Protein AF-A0ABD1PDD1-F1 (afdb_monomer)

Nearest PDB structures (foldseek):
  5mr0-assembly1_D  TM=9.635E-01  e=5.185E-35  Archaeoglobus fulgidus DSM 4304
  5e25-assembly2_B-2  TM=9.656E-01  e=8.815E-34  Geoglobus acetivorans
  5cm0-assembly1_B-2  TM=9.660E-01  e=1.644E-33  Geoglobus acetivorans
  2ej0-assembly1_F  TM=9.326E-01  e=3.949E-29  Thermus thermophilus HB8
  6nst-assembly1_B  TM=9.040E-01  e=1.073E-29  Pseudomonas aeruginosa PAO1

Secondary structure (DSSP, 8-state):
--------PEEEEEEE-TTSSHHHHHHHHTT-TTEEEEE-TTHHHHHHHH----TTHHHHHHHS---HHHIIIIIISS--SSSEEEEEEEGGG--TTS-THHHHSSEEEEEE--HHHHHHHHHTTS---HHHH-HHHHHHHHHHHHHTT----EEEHHHHHH-HHHHHHHHHHHTT----GGGGB--SS--TT--TTHHHH-TTGGG-SBPPPPPSSPPPPPGGGHHHHHHHHHHHHHHHTT---TTS----PPPSSGGGTT-EEEETTEEEEGGG----TTBHHHHH--EEEEEEEEETTEETTHHHHHHHHHHHHHHTT-SSPPPHHHHHHHHHHHHHHTT--SSEEEEEEEE--B-SSSSS-GGG-TT--EEEEEEEE---SS-TTT-EEEEE-SSPPPPTTTS-TTS-BS--HHHHHHHHHHHHTT-SEEEEE-TTS-EEEESSSEEEEEETTEEEE--TTSS---HHHHHHHHHHHHTT--EEE----HHHHHT-SEEEEEETTTEEEEEEEETTEEPTTSS--HHHHHHHHHHHHHHHH-SEE-S-TTS----SSGGGS-EEEESSEEEEEEEETTTTEEEEEEEESSTTSEEEEESSSTT----B--SEEEEEEEE-SS--EEEEEEEETTS-EEEEEEETT--S-EEETTEEEEE----SEEEEEEEEHHHHHHHHHS--EEEEEEEEE-SSEEEEEEEEESSPPPTTTS-TTT-SSPPP----

Radius of gyration: 35.89 Å; Cα contacts (8 Å, |Δi|>4): 1409; chains: 1; bounding box: 71×82×104 Å

pLDDT: mean 89.27, std 12.46, range [31.59, 98.69]

Solvent-accessible surface area (backbone atoms only — not comparable to full-atom values): 40398 Å² total; per-residue (Å²): 137,80,84,81,77,87,68,87,61,45,40,36,42,36,35,22,35,68,77,34,54,57,67,61,49,50,53,21,53,53,48,40,94,51,36,41,66,40,54,39,71,41,47,38,21,34,40,64,74,68,63,61,85,52,100,58,46,69,64,44,55,74,72,42,72,41,54,47,58,55,36,46,55,60,62,72,64,30,92,70,93,39,60,29,38,41,37,42,37,48,23,49,39,70,48,90,86,49,63,71,61,72,76,69,59,59,46,57,35,38,46,43,48,60,56,84,66,23,50,65,63,39,47,77,73,42,87,78,46,76,67,70,46,8,40,65,39,44,49,52,52,53,52,55,34,41,74,73,75,46,75,56,58,41,43,52,35,70,50,36,32,74,40,47,65,64,44,47,43,51,49,22,56,76,70,74,45,87,73,59,80,50,36,59,47,48,76,58,45,88,56,96,62,57,46,93,61,39,88,75,72,34,71,67,62,31,71,34,46,51,76,60,67,74,72,96,67,81,78,87,77,63,75,89,48,46,72,55,42,65,66,39,45,62,43,48,53,60,54,56,75,62,41,73,75,77,88,57,90,73,80,67,78,76,62,97,46,70,82,55,70,82,30,50,24,32,48,61,92,46,77,33,49,48,94,68,60,76,78,62,82,50,17,33,44,71,78,69,32,43,27,29,41,45,74,44,37,34,52,83,34,13,30,51,58,48,68,62,51,47,51,52,40,52,52,25,36,53,74,68,65,56,66,72,70,74,53,73,64,70,52,47,51,58,51,38,52,38,31,60,76,62,68,56,41,43,52,24,35,30,48,36,34,43,26,51,12,42,31,84,57,93,72,88,64,72,83,36,37,77,74,34,47,31,42,34,38,46,63,39,77,45,67,58,79,53,62,59,80,76,42,41,35,34,28,75,31,86,50,60,43,46,43,63,90,77,54,40,34,69,40,44,54,57,73,46,63,67,34,50,53,16,40,50,51,9,53,78,68,74,26,79,39,11,39,21,24,32,95,87,62,31,46,31,26,37,50,82,32,44,48,39,37,27,52,96,77,32,38,37,30,38,47,64,74,36,20,57,77,43,70,49,48,55,50,50,52,54,48,38,51,75,73,70,40,53,75,44,77,38,89,40,50,58,70,56,60,62,69,17,54,31,36,33,37,27,25,76,58,48,43,65,28,30,34,21,30,45,72,91,39,59,20,50,90,47,60,79,41,72,69,59,54,51,50,48,54,54,48,56,53,49,59,73,76,51,47,49,70,56,60,59,85,66,81,62,87,78,52,96,56,68,63,80,50,32,33,75,50,70,82,47,52,51,78,48,79,46,70,41,81,94,64,73,38,77,28,41,36,31,36,36,85,44,62,79,24,13,37,39,32,32,40,47,52,87,88,51,62,61,72,40,68,50,40,26,43,39,36,36,34,31,51,65,90,54,67,33,41,38,39,38,33,31,32,30,73,82,75,44,70,35,32,43,33,39,21,59,80,44,89,64,72,46,77,50,97,52,39,36,38,35,51,38,90,75,62,86,46,77,40,80,49,76,43,53,49,38,60,51,33,32,73,71,68,75,37,48,54,54,28,37,33,35,46,35,43,34,8,32,34,35,40,68,48,74,52,53,28,86,63,92,72,55,74,82,76,39,57,72,92,73,32,83,62,72,80,76,79,74,79,129

Sequence (732 aa):
MVERIGEDIELIHFWSTPRSLSTSLLYSFAQRDDMEVLDEPLYPNFLRVTGIERPYREVLLSKMESDGNKVVKEIIFGPGQKKYRFCKNMASQWTLDLTNELMKKGKHCILIRNPLDVLPSFDEVLPPSFMELGYASLVSIYSKLCEQGKSPPIIDGALLEKDPEGTLRGLCEDLGIPFQAAMLKWEAGPKPFDGIWATYWYKTIHKSTGFESPRKYPLPFPPTLYNLLEQCLPFYNMLKSHVKRSGVISLQPSLPVPANEKLLVWVGDEIVPRESAKVPVLDSVVQGGDAVWEGLRVYNGKIFKLEEHLDRLFDSAKALAFSNVPTREQVKDPIFKTLIRNGMFNDSHIRLTLTRGKKVTSGMSPEFNLYGCTLIVLAEWKRPIYENEKGVTLVTATTRRNSPNNLDSKIHHNNLLNNILAKIEGNNANADDAIMLDKDGYVSETNATNIFLVKKGCVATPHADYCLPGITRATVMGLAIKEGLVLQERRISLSEFHTADEVWTVGTIGELSPVIKIDGRTVGDGGVGPVTRRLQSAFKKLVAESGKCYKSKKLAFRVSKPLQIWDKEVVNGQIKRLQDEDIQSNVLEIVGSNVQSAFITCPADPNATLGIKLPFLVMIVKNLKKYFTFEIQVLDDKNVRRRFRASNFQAVTRVKPFICTMPLKLDEGWNQIQLNLTDLTRRAYGTNYVETLRVQVHPNCRLRRIYFSDRLYSEEELPPEFKLYLPMQQKI

InterPro domains:
  IPR001544 Aminotransferase class IV [PF01063] (292-518)
  IPR007714 CFA20 domain [PF05018] (560-725)
  IPR027417 P-loop containing nucleoside triphosphate hydrolase [G3DSA:3.40.50.300] (10-215)
  IPR027417 P-loop containing nucleoside triphosphate hydrolase [SSF52540] (12-204)
  IPR036038 Aminotransferase-like, PLP-dependent enzymes [SSF56752] (264-544)
  IPR043131 Branched-chain-amino-acid aminotransferase-like, N-terminal [G3DSA:3.30.470.10] (252-379)
  IPR043132 Branched-chain-amino-acid aminotransferase-like, C-terminal [G3DSA:3.20.10.10] (383-556)
  IPR050571 Class-IV Pyridoxal-Phosphate-Dependent Aminotransferase [PTHR42743] (10-546)

Mean predicted aligned error: 15.46 Å

Foldseek 3Di:
DDDDPPDQAAEEEEEEFPPLCLVLQQQLQCLDPQEDEAEALLVLLLCVVVVDDDPCNVVQVVPHPNQNQCSVVPPRRNDDDGNYYYYRHYLLSPDPNYDCVVLVGHAYAYEYEQCQSRVVLVVVQPHDDLSNRNLVSRLVSQVVNVVVVHRHAYAYSLCCLVPVPQRQCVNCVSRVHDDDPSSFFAAAADDPNDDPCCVRRVPPVSHGGGRHHDDPDDDDRDPVCVVSSVVNVVSSVVSVVVHDPGDDPPPVPQDPDNLLQFAWKDKFHDIDTPVPDDADCQFPCNQPLQKFKFKWFAAQQFIFPVVVRVVLRVVLCVVSVQDQDDDPVRQVVNQLVRCVVSVNHHQKMKIWMKTSGGFPDDDDDSVRSPPGIMIIIDMDNHAQPDPQFQFWAEEAFPQAFDAPVPPAQQNRTRPLVSLVNQQVVCVVVVTPWYFHAHPVQFTAAISAWFKWFADPQAIEGEDSRRHHPAPLVVVLQVVCVVVVTHYDHHTHHPVCQLATLWMWTDDNRNHTGTHQYYNRGGRNPSGHDDSSVSSVVVSVVDVVVDGHRSPPPAADPPPVDNCPQKDKDAQAWDWDWDQDPVARDIWIATAGPDQVRMKMKGRNDPPFFPQAQFQKKKWKKAALVDKWKKKWWFAWPVRAIAIEMEICPDDDWDADPRYIYYYDDDDHTIDIDMGRNQVVCCVRPVTGTGRIGMIMTTHRIITQDIHGHNDDDDLVRDDQSPHSHRPPPPPD

Structure (mmCIF, N/CA/C/O backbone):
data_AF-A0ABD1PDD1-F1
#
_entry.id   AF-A0ABD1PDD1-F1
#
loop_
_atom_site.group_PDB
_atom_site.id
_atom_site.type_symbol
_atom_site.label_atom_id
_atom_site.label_alt_id
_atom_site.label_comp_id
_atom_site.label_asym_id
_atom_site.label_entity_id
_atom_site.label_seq_id
_atom_site.pdbx_PDB_ins_code
_atom_site.Cartn_x
_atom_site.Cartn_y
_atom_site.Cartn_z
_atom_site.occupancy
_atom_site.B_iso_or_equiv
_atom_site.auth_seq_id
_atom_site.auth_comp_id
_atom_site.auth_asym_id
_atom_site.auth_atom_id
_atom_site.pdbx_PDB_model_num
ATOM 1 N N . MET A 1 1 ? 4.668 2.029 -70.194 1.00 35.03 1 MET A N 1
ATOM 2 C CA . MET A 1 1 ? 4.585 3.135 -69.219 1.00 35.03 1 MET A CA 1
ATOM 3 C C . MET A 1 1 ? 3.472 2.780 -68.256 1.00 35.03 1 MET A C 1
ATOM 5 O O . MET A 1 1 ? 2.329 2.777 -68.678 1.00 35.03 1 MET A O 1
ATOM 9 N N . VAL A 1 2 ? 3.810 2.364 -67.036 1.00 35.06 2 VAL A N 1
ATOM 10 C CA . VAL A 1 2 ? 2.827 2.138 -65.967 1.00 35.06 2 VAL A CA 1
ATOM 11 C C . VAL A 1 2 ? 2.858 3.389 -65.100 1.00 35.06 2 VAL A C 1
ATOM 13 O O . VAL A 1 2 ? 3.938 3.819 -64.690 1.00 35.06 2 VAL A O 1
ATOM 16 N N . GLU A 1 3 ? 1.699 4.016 -64.935 1.00 32.75 3 GLU A N 1
ATOM 17 C CA . GLU A 1 3 ? 1.500 5.237 -64.158 1.00 32.75 3 GLU A CA 1
ATOM 18 C C . GLU A 1 3 ? 2.069 5.074 -62.744 1.00 32.75 3 GLU A C 1
ATOM 20 O O . GLU A 1 3 ? 1.697 4.171 -61.997 1.00 32.75 3 GLU A O 1
ATOM 25 N N . ARG A 1 4 ? 3.006 5.958 -62.379 1.00 38.88 4 ARG A N 1
ATOM 26 C CA . ARG A 1 4 ? 3.432 6.142 -60.991 1.00 38.88 4 ARG A CA 1
ATOM 27 C C . ARG A 1 4 ? 2.285 6.830 -60.261 1.00 38.88 4 ARG A C 1
ATOM 29 O O . ARG A 1 4 ? 2.131 8.043 -60.381 1.00 38.88 4 ARG A O 1
ATOM 36 N N . ILE A 1 5 ? 1.492 6.065 -59.522 1.00 38.16 5 ILE A N 1
ATOM 37 C CA . ILE A 1 5 ? 0.549 6.628 -58.559 1.00 38.16 5 ILE A CA 1
ATOM 38 C C . ILE A 1 5 ? 1.386 7.240 -57.429 1.00 38.16 5 ILE A C 1
ATOM 40 O O . ILE A 1 5 ? 2.024 6.532 -56.654 1.00 38.16 5 ILE A O 1
ATOM 44 N N . GLY A 1 6 ? 1.449 8.570 -57.392 1.00 42.66 6 GLY A N 1
ATOM 45 C CA . GLY A 1 6 ? 1.994 9.335 -56.275 1.00 42.66 6 GLY A CA 1
ATOM 46 C C . GLY A 1 6 ? 0.984 9.397 -55.133 1.00 42.66 6 GLY A C 1
ATOM 47 O O . GLY A 1 6 ? 0.385 10.443 -54.913 1.00 42.66 6 GLY A O 1
ATOM 48 N N . GLU A 1 7 ? 0.766 8.278 -54.446 1.00 50.97 7 GLU A N 1
ATOM 49 C CA . GLU A 1 7 ? 0.043 8.251 -53.170 1.00 50.97 7 GLU A CA 1
ATOM 50 C C . GLU A 1 7 ? 1.031 8.431 -52.006 1.00 50.97 7 GLU A C 1
ATOM 52 O O . GLU A 1 7 ? 2.135 7.879 -52.016 1.00 50.97 7 GLU A O 1
ATOM 57 N N . ASP A 1 8 ? 0.645 9.226 -51.004 1.00 70.94 8 ASP A N 1
ATOM 58 C CA . ASP A 1 8 ? 1.401 9.390 -49.759 1.00 70.94 8 ASP A CA 1
ATOM 59 C C . ASP A 1 8 ? 1.484 8.043 -49.021 1.00 70.94 8 ASP A C 1
ATOM 61 O O . ASP A 1 8 ? 0.480 7.520 -48.538 1.00 70.94 8 ASP A O 1
ATOM 65 N N . ILE A 1 9 ? 2.691 7.479 -48.919 1.00 88.00 9 ILE A N 1
ATOM 66 C CA . ILE A 1 9 ? 2.926 6.209 -48.225 1.00 88.00 9 ILE A CA 1
ATOM 67 C C . ILE A 1 9 ? 2.674 6.331 -46.715 1.00 88.00 9 ILE A C 1
ATOM 69 O O . ILE A 1 9 ? 3.204 7.221 -46.041 1.00 88.00 9 ILE A O 1
ATOM 73 N N . GLU A 1 10 ? 1.899 5.402 -46.151 1.00 92.62 10 GLU A N 1
ATOM 74 C CA . GLU A 1 10 ? 1.675 5.332 -44.708 1.00 92.62 10 GLU A CA 1
ATOM 75 C C . GLU A 1 10 ? 2.840 4.612 -44.011 1.00 92.62 10 GLU A C 1
ATOM 77 O O . GLU A 1 10 ? 3.126 3.438 -44.252 1.00 92.62 10 GLU A O 1
ATOM 82 N N . LEU A 1 11 ? 3.513 5.316 -43.101 1.00 94.56 11 LEU A N 1
ATOM 83 C CA . LEU A 1 11 ? 4.710 4.823 -42.419 1.00 94.56 11 LEU A CA 1
ATOM 84 C C . LEU A 1 11 ? 4.371 4.166 -41.083 1.00 94.56 11 LEU A C 1
ATOM 86 O O . LEU A 1 11 ? 3.626 4.733 -40.282 1.00 94.56 11 LEU A O 1
ATOM 90 N N . ILE A 1 12 ? 4.983 3.014 -40.816 1.00 95.56 12 ILE A N 1
ATOM 91 C CA . ILE A 1 12 ? 4.910 2.310 -39.535 1.00 95.56 12 ILE A CA 1
ATOM 92 C C . ILE A 1 12 ? 6.330 2.125 -38.999 1.00 95.56 12 ILE A C 1
ATOM 94 O O . ILE A 1 12 ? 7.127 1.362 -39.541 1.00 95.56 12 ILE A O 1
ATOM 98 N N . HIS A 1 13 ? 6.647 2.826 -37.917 1.00 95.50 13 HIS A N 1
ATOM 99 C CA . HIS A 1 13 ? 7.896 2.711 -37.182 1.00 95.50 13 HIS A CA 1
ATOM 100 C C . HIS A 1 13 ? 7.765 1.694 -36.059 1.00 95.50 13 HIS A C 1
ATOM 102 O O . HIS A 1 13 ? 6.974 1.859 -35.128 1.00 95.50 13 HIS A O 1
ATOM 108 N N . PHE A 1 14 ? 8.593 0.663 -36.128 1.00 95.50 14 PHE A N 1
ATOM 109 C CA . PHE A 1 14 ? 8.641 -0.397 -35.144 1.00 95.50 14 PHE A CA 1
ATOM 110 C C . PHE A 1 14 ? 9.929 -0.295 -34.335 1.00 95.50 14 PHE A C 1
ATOM 112 O O . PHE A 1 14 ? 11.015 -0.399 -34.898 1.00 95.50 14 PHE A O 1
ATOM 119 N N . TRP A 1 15 ? 9.822 -0.097 -33.024 1.00 96.75 15 TRP A N 1
ATOM 120 C CA . TRP A 1 15 ? 10.969 0.091 -32.135 1.00 96.75 15 TRP A CA 1
ATOM 121 C C . TRP A 1 15 ? 11.139 -1.103 -31.210 1.00 96.75 15 TRP A C 1
ATOM 123 O O . TRP A 1 15 ? 10.197 -1.532 -30.549 1.00 96.75 15 TRP A O 1
ATOM 133 N N . SER A 1 16 ? 12.353 -1.639 -31.135 1.00 96.81 16 SER A N 1
ATOM 134 C CA . SER A 1 16 ? 12.625 -2.837 -30.340 1.00 96.81 16 SER A CA 1
ATOM 135 C C . SER A 1 16 ? 14.044 -2.860 -29.781 1.00 96.81 16 SER A C 1
ATOM 137 O O . SER A 1 16 ? 14.909 -2.101 -30.222 1.00 96.81 16 SER A O 1
ATOM 139 N N . THR A 1 17 ? 14.293 -3.732 -28.807 1.00 94.00 17 THR A N 1
ATOM 140 C CA . THR A 1 17 ? 15.660 -4.118 -28.430 1.00 94.00 17 THR A CA 1
ATOM 141 C C . THR A 1 17 ? 16.180 -5.219 -29.363 1.00 94.00 17 THR A C 1
ATOM 143 O O . THR A 1 17 ? 15.382 -5.938 -29.979 1.00 94.00 17 THR A O 1
ATOM 146 N N . PRO A 1 18 ? 17.501 -5.423 -29.477 1.00 91.50 18 PRO A N 1
ATOM 147 C CA . PRO A 1 18 ? 18.042 -6.603 -30.146 1.00 91.50 18 PRO A CA 1
ATOM 148 C C . PRO A 1 18 ? 17.529 -7.912 -29.516 1.00 91.50 18 PRO A C 1
ATOM 150 O O . PRO A 1 18 ? 17.216 -7.963 -28.330 1.00 91.50 18 PRO A O 1
ATOM 153 N N . ARG A 1 19 ? 17.449 -8.993 -30.308 1.00 91.56 19 ARG A N 1
ATOM 154 C CA . ARG A 1 19 ? 17.006 -10.345 -29.871 1.00 91.56 19 ARG A CA 1
ATOM 155 C C . ARG A 1 19 ? 15.587 -10.414 -29.264 1.00 91.56 19 ARG A C 1
ATOM 157 O O . ARG A 1 19 ? 15.219 -11.395 -28.617 1.00 91.56 19 ARG A O 1
ATOM 164 N N . SER A 1 20 ? 14.748 -9.420 -29.542 1.00 90.88 20 SER A N 1
ATOM 165 C CA . SER A 1 20 ? 13.378 -9.298 -29.019 1.00 90.88 20 SER A CA 1
ATOM 166 C C . SER A 1 20 ? 12.283 -9.987 -29.842 1.00 90.88 20 SER A C 1
ATOM 168 O O . SER A 1 20 ? 11.136 -9.919 -29.425 1.00 90.88 20 SER A O 1
ATOM 170 N N . LEU A 1 21 ? 12.623 -10.671 -30.950 1.00 93.38 21 LEU A N 1
ATOM 171 C CA . LEU A 1 21 ? 11.719 -11.154 -32.028 1.00 93.38 21 LEU A CA 1
ATOM 172 C C . LEU A 1 21 ? 11.361 -10.108 -33.094 1.00 93.38 21 LEU A C 1
ATOM 174 O O . LEU A 1 21 ? 10.495 -10.339 -33.937 1.00 93.38 21 LEU A O 1
ATOM 178 N N . SER A 1 22 ? 12.058 -8.974 -33.115 1.00 93.25 22 SER A N 1
ATOM 179 C CA . SER A 1 22 ? 11.822 -7.922 -34.105 1.00 93.25 22 SER A CA 1
ATOM 180 C C . SER A 1 22 ? 11.995 -8.385 -35.555 1.00 93.25 22 SER A C 1
ATOM 182 O O . SER A 1 22 ? 11.201 -7.995 -36.405 1.00 93.25 22 SER A O 1
ATOM 184 N N . THR A 1 23 ? 12.958 -9.265 -35.851 1.00 94.00 23 THR A N 1
ATOM 185 C CA . THR A 1 23 ? 13.105 -9.847 -37.200 1.00 94.00 23 THR A CA 1
ATOM 186 C C . THR A 1 23 ? 11.950 -10.786 -37.567 1.00 94.00 23 THR A C 1
ATOM 188 O O . THR A 1 23 ? 11.509 -10.774 -38.712 1.00 94.00 23 THR A O 1
ATOM 191 N N . SER A 1 24 ? 11.395 -11.545 -36.614 1.00 94.69 24 SER A N 1
ATOM 192 C CA . SER A 1 24 ? 10.190 -12.356 -36.858 1.00 94.69 24 SER A CA 1
ATOM 193 C C . SER A 1 24 ? 9.007 -11.477 -37.264 1.00 94.69 24 SER A C 1
ATOM 195 O O . SER A 1 24 ? 8.264 -11.813 -38.182 1.00 94.69 24 SER A O 1
ATOM 197 N N . LEU A 1 25 ? 8.860 -10.310 -36.627 1.00 94.44 25 LEU A N 1
ATOM 198 C CA . LEU A 1 25 ? 7.832 -9.340 -37.002 1.00 94.44 25 LEU A CA 1
ATOM 199 C C . LEU A 1 25 ? 8.106 -8.666 -38.346 1.00 94.44 25 LEU A C 1
ATOM 201 O O . LEU A 1 25 ? 7.169 -8.495 -39.116 1.00 94.44 25 LEU A O 1
ATOM 205 N N . LEU A 1 26 ? 9.361 -8.355 -38.676 1.00 96.62 26 LEU A N 1
ATOM 206 C CA . LEU A 1 26 ? 9.717 -7.899 -40.023 1.00 96.62 26 LEU A CA 1
ATOM 207 C C . LEU A 1 26 ? 9.254 -8.911 -41.084 1.00 96.62 26 LEU A C 1
ATOM 209 O O . LEU A 1 26 ? 8.607 -8.526 -42.054 1.00 96.62 26 LEU A O 1
ATOM 213 N N . TYR A 1 27 ? 9.532 -10.203 -40.876 1.00 96.75 27 TYR A N 1
ATOM 214 C CA . TYR A 1 27 ? 9.155 -11.267 -41.813 1.00 96.75 27 TYR A CA 1
ATOM 215 C C . TYR A 1 27 ? 7.639 -11.427 -41.904 1.00 96.75 27 TYR A C 1
ATOM 217 O O . TYR A 1 27 ? 7.116 -11.575 -43.005 1.00 96.75 27 TYR A O 1
ATOM 225 N N . SER A 1 28 ? 6.950 -11.339 -40.765 1.00 96.69 28 SER A N 1
ATOM 226 C CA . SER A 1 28 ? 5.491 -11.349 -40.654 1.00 96.69 28 SER A CA 1
ATOM 227 C C . SER A 1 28 ? 4.840 -10.208 -41.445 1.00 96.69 28 SER A C 1
ATOM 229 O O . SER A 1 28 ? 3.970 -10.452 -42.279 1.00 96.69 28 SER A O 1
ATOM 231 N N . PHE A 1 29 ? 5.293 -8.965 -41.254 1.00 96.44 29 PHE A N 1
ATOM 232 C CA . PHE A 1 29 ? 4.763 -7.801 -41.973 1.00 96.44 29 PHE A CA 1
ATOM 233 C C . PHE A 1 29 ? 5.104 -7.823 -43.468 1.00 96.44 29 PHE A C 1
ATOM 235 O O . PHE A 1 29 ? 4.301 -7.351 -44.269 1.00 96.44 29 PHE A O 1
ATOM 242 N N . ALA A 1 30 ? 6.234 -8.423 -43.855 1.00 96.38 30 ALA A N 1
ATOM 243 C CA . ALA A 1 30 ? 6.613 -8.603 -45.256 1.00 96.38 30 ALA A CA 1
ATOM 244 C C . ALA A 1 30 ? 5.700 -9.572 -46.031 1.00 96.38 30 ALA A C 1
ATOM 246 O O . ALA A 1 30 ? 5.738 -9.574 -47.257 1.00 96.38 30 ALA A O 1
ATOM 247 N N . GLN A 1 31 ? 4.888 -10.392 -45.348 1.00 96.44 31 GLN A N 1
ATOM 248 C CA . GLN A 1 31 ? 3.933 -11.291 -46.015 1.00 96.44 31 GLN A CA 1
ATOM 249 C C . GLN A 1 31 ? 2.670 -10.583 -46.502 1.00 96.44 31 GLN A C 1
ATOM 251 O O . GLN A 1 31 ? 1.840 -11.198 -47.169 1.00 96.44 31 GLN A O 1
ATOM 256 N N . ARG A 1 32 ? 2.483 -9.315 -46.133 1.00 95.88 32 ARG A N 1
ATOM 257 C CA . ARG A 1 32 ? 1.324 -8.548 -46.569 1.00 95.88 32 ARG A CA 1
ATOM 258 C C . ARG A 1 32 ? 1.508 -8.084 -48.005 1.00 95.88 32 ARG A C 1
ATOM 260 O O . ARG A 1 32 ? 2.574 -7.613 -48.390 1.00 95.88 32 ARG A O 1
ATOM 267 N N . ASP A 1 33 ? 0.438 -8.147 -48.780 1.00 94.06 33 ASP A N 1
ATOM 268 C CA . ASP A 1 33 ? 0.423 -7.698 -50.174 1.00 94.06 33 ASP A CA 1
ATOM 269 C C . ASP A 1 33 ? 0.492 -6.165 -50.337 1.00 94.06 33 ASP A C 1
ATOM 271 O O . ASP A 1 33 ? 0.903 -5.674 -51.394 1.00 94.06 33 ASP A O 1
ATOM 275 N N . ASP A 1 34 ? 0.138 -5.417 -49.292 1.00 94.62 34 ASP A N 1
ATOM 276 C CA . ASP A 1 34 ? 0.028 -3.956 -49.245 1.00 94.62 34 ASP A CA 1
ATOM 277 C C . ASP A 1 34 ? 1.211 -3.249 -48.556 1.00 94.62 34 ASP A C 1
ATOM 279 O O . ASP A 1 34 ? 1.165 -2.029 -48.366 1.00 94.62 34 ASP A O 1
ATOM 283 N N . MET A 1 35 ? 2.262 -3.993 -48.196 1.00 94.25 35 MET A N 1
ATOM 284 C CA . MET A 1 35 ? 3.362 -3.526 -47.348 1.00 94.25 35 MET A CA 1
ATOM 285 C C . MET A 1 35 ? 4.721 -3.714 -48.027 1.00 94.25 35 MET A C 1
ATOM 287 O O . MET A 1 35 ? 5.020 -4.768 -48.583 1.00 94.25 35 MET A O 1
ATOM 291 N N . GLU A 1 36 ? 5.586 -2.713 -47.916 1.00 95.38 36 GLU A N 1
ATOM 292 C CA . GLU A 1 36 ? 7.028 -2.859 -48.127 1.00 95.38 36 GLU A CA 1
ATOM 293 C C . GLU A 1 36 ? 7.774 -2.704 -46.799 1.00 95.38 36 GLU A C 1
ATOM 295 O O . GLU A 1 36 ? 7.294 -2.046 -45.874 1.00 95.38 36 GLU A O 1
ATOM 300 N N . VAL A 1 37 ? 8.938 -3.339 -46.670 1.00 96.19 37 VAL A N 1
ATOM 301 C CA . VAL A 1 37 ? 9.653 -3.418 -45.391 1.00 96.19 37 VAL A CA 1
ATOM 302 C C . VAL A 1 37 ? 11.085 -2.907 -45.500 1.00 96.19 37 VAL A C 1
ATOM 304 O O . VAL A 1 37 ? 11.749 -3.113 -46.513 1.00 96.19 37 VAL A O 1
ATOM 307 N N . LEU A 1 38 ? 11.565 -2.259 -44.438 1.00 95.94 38 LEU A N 1
ATOM 308 C CA . LEU A 1 38 ? 12.949 -1.819 -44.280 1.00 95.94 38 LEU A CA 1
ATOM 309 C C . LEU A 1 38 ? 13.549 -2.436 -43.015 1.00 95.94 38 LEU A C 1
ATOM 311 O O . LEU A 1 38 ? 13.002 -2.278 -41.918 1.00 95.94 38 LEU A O 1
ATOM 315 N N . ASP A 1 39 ? 14.687 -3.109 -43.176 1.00 96.06 39 ASP A N 1
ATOM 316 C CA . ASP A 1 39 ? 15.442 -3.717 -42.083 1.00 96.06 39 ASP A CA 1
ATOM 317 C C . ASP A 1 39 ? 16.515 -2.752 -41.558 1.00 96.06 39 ASP A C 1
ATOM 319 O O . ASP A 1 39 ? 17.503 -2.482 -42.234 1.00 96.06 39 ASP A O 1
ATOM 323 N N . GLU A 1 40 ? 16.291 -2.202 -40.361 1.00 94.38 40 GLU A N 1
ATOM 324 C CA . GLU A 1 40 ? 17.202 -1.325 -39.606 1.00 94.38 40 GLU A CA 1
ATOM 325 C C . GLU A 1 40 ? 17.891 -0.233 -40.454 1.00 94.38 40 GLU A C 1
ATOM 327 O O . GLU A 1 40 ? 19.122 -0.123 -40.457 1.00 94.38 40 GLU A O 1
ATOM 332 N N . PRO A 1 41 ? 17.122 0.630 -41.152 1.00 94.25 41 PRO A N 1
ATOM 333 C CA . PRO A 1 41 ? 17.683 1.623 -42.072 1.00 94.25 41 PRO A CA 1
ATOM 334 C C . PRO A 1 41 ? 18.642 2.616 -41.391 1.00 94.25 41 PRO A C 1
ATOM 336 O O . PRO A 1 41 ? 19.510 3.180 -42.048 1.00 94.25 41 PRO A O 1
ATOM 339 N N . LEU A 1 42 ? 18.521 2.819 -40.073 1.00 94.31 42 LEU A N 1
ATOM 340 C CA . LEU A 1 42 ? 19.349 3.741 -39.284 1.00 94.31 42 LEU A CA 1
ATOM 341 C C . LEU A 1 42 ? 20.639 3.111 -38.733 1.00 94.31 42 LEU A C 1
ATOM 343 O O . LEU A 1 42 ? 21.447 3.807 -38.114 1.00 94.31 42 LEU A O 1
ATOM 347 N N . TYR A 1 43 ? 20.864 1.813 -38.941 1.00 93.69 43 TYR A N 1
ATOM 348 C CA . TYR A 1 43 ? 22.032 1.126 -38.392 1.00 93.69 43 TYR A CA 1
ATOM 349 C C . TYR A 1 43 ? 23.391 1.658 -38.900 1.00 93.69 43 TYR A C 1
ATOM 351 O O . TYR A 1 43 ? 24.301 1.803 -38.076 1.00 93.69 43 TYR A O 1
ATOM 359 N N . PRO A 1 44 ? 23.556 2.046 -40.185 1.00 92.81 44 PRO A N 1
ATOM 360 C CA . PRO A 1 44 ? 24.773 2.720 -40.646 1.00 92.81 44 PRO A CA 1
ATOM 361 C C . PRO A 1 44 ? 25.068 4.020 -39.896 1.00 92.81 44 PRO A C 1
ATOM 363 O O . PRO A 1 44 ? 26.208 4.244 -39.482 1.00 92.81 44 PRO A O 1
ATOM 366 N N . ASN A 1 45 ? 24.040 4.840 -39.646 1.00 93.69 45 ASN A N 1
ATOM 367 C CA . ASN A 1 45 ? 24.188 6.067 -38.863 1.00 93.69 45 ASN A CA 1
ATOM 368 C C . ASN A 1 45 ? 24.645 5.761 -37.436 1.00 93.69 45 ASN A C 1
ATOM 370 O O . ASN A 1 45 ? 25.579 6.382 -36.937 1.00 93.69 45 ASN A O 1
ATOM 374 N N . PHE A 1 46 ? 24.039 4.756 -36.803 1.00 93.19 46 PHE A N 1
ATOM 375 C CA . PHE A 1 46 ? 24.425 4.315 -35.467 1.00 93.19 46 PHE A CA 1
ATOM 376 C C . PHE A 1 46 ? 25.906 3.914 -35.394 1.00 93.19 46 PHE A C 1
ATOM 378 O O . PHE A 1 46 ? 26.613 4.397 -34.512 1.00 93.19 46 PHE A O 1
ATOM 385 N N . LEU A 1 47 ? 26.416 3.100 -36.329 1.00 92.50 47 LEU A N 1
ATOM 386 C CA . LEU A 1 47 ? 27.833 2.698 -36.341 1.00 92.50 47 LEU A CA 1
ATOM 387 C C . LEU A 1 47 ? 28.788 3.862 -36.654 1.00 92.50 47 LEU A C 1
ATOM 389 O O . LEU A 1 47 ? 29.899 3.906 -36.120 1.00 92.50 47 LEU A O 1
ATOM 393 N N . ARG A 1 48 ? 28.364 4.817 -37.492 1.00 92.81 48 ARG A N 1
ATOM 394 C CA . ARG A 1 48 ? 29.124 6.042 -37.781 1.00 92.81 48 ARG A CA 1
ATOM 395 C C . ARG A 1 48 ? 29.244 6.931 -36.541 1.00 92.81 48 ARG A C 1
ATOM 397 O O . ARG A 1 48 ? 30.341 7.374 -36.221 1.00 92.81 48 ARG A O 1
ATOM 404 N N . VAL A 1 49 ? 28.130 7.181 -35.852 1.00 91.38 49 VAL A N 1
ATOM 405 C CA . VAL A 1 49 ? 28.048 8.108 -34.708 1.00 91.38 49 VAL A CA 1
ATOM 406 C C . VAL A 1 49 ? 28.679 7.520 -33.451 1.00 91.38 49 VAL A C 1
ATOM 408 O O . VAL A 1 49 ? 29.370 8.226 -32.724 1.00 91.38 49 VAL A O 1
ATOM 411 N N . THR A 1 50 ? 28.449 6.234 -33.182 1.00 89.19 50 THR A N 1
ATOM 412 C CA . THR A 1 50 ? 28.959 5.586 -31.963 1.00 89.19 50 THR A CA 1
ATOM 413 C C . THR A 1 50 ? 30.403 5.114 -32.085 1.00 89.19 50 THR A C 1
ATOM 415 O O . THR A 1 50 ? 31.048 4.885 -31.066 1.00 89.19 50 THR A O 1
ATOM 418 N N . GLY A 1 51 ? 30.912 4.936 -33.309 1.00 88.62 51 GLY A N 1
ATOM 419 C CA . GLY A 1 51 ? 32.250 4.391 -33.542 1.00 88.62 51 GLY A CA 1
ATOM 420 C C . GLY A 1 51 ? 32.400 2.921 -33.140 1.00 88.62 51 GLY A C 1
ATOM 421 O O . GLY A 1 51 ? 33.519 2.429 -33.044 1.00 88.62 51 GLY A O 1
ATOM 422 N N . ILE A 1 52 ? 31.295 2.213 -32.888 1.00 88.88 52 ILE A N 1
ATOM 423 C CA . ILE A 1 52 ? 31.321 0.807 -32.492 1.00 88.88 52 ILE A CA 1
ATOM 424 C C . ILE A 1 52 ? 31.863 -0.049 -33.642 1.00 88.88 52 ILE A C 1
ATOM 426 O O . ILE A 1 52 ? 31.325 -0.044 -34.751 1.00 88.88 52 ILE A O 1
ATOM 430 N N . GLU A 1 53 ? 32.894 -0.840 -33.355 1.00 87.19 53 GLU A N 1
ATOM 431 C CA . GLU A 1 53 ? 33.502 -1.736 -34.333 1.00 87.19 53 GLU A CA 1
ATOM 432 C C . GLU A 1 53 ? 32.663 -3.001 -34.569 1.00 87.19 53 GLU A C 1
ATOM 434 O O . GLU A 1 53 ? 32.115 -3.616 -33.642 1.00 87.19 53 GLU A O 1
ATOM 439 N N . ARG A 1 54 ? 32.561 -3.399 -35.844 1.00 89.19 54 ARG A N 1
ATOM 440 C CA . ARG A 1 54 ? 31.892 -4.629 -36.295 1.00 89.19 54 ARG A CA 1
ATOM 441 C C . ARG A 1 54 ? 32.651 -5.258 -37.459 1.00 89.19 54 ARG A C 1
ATOM 443 O O . ARG A 1 54 ? 33.126 -4.514 -38.313 1.00 89.19 54 ARG A O 1
ATOM 450 N N . PRO A 1 55 ? 32.648 -6.599 -37.591 1.00 88.88 55 PRO A N 1
ATOM 451 C CA . PRO A 1 55 ? 33.303 -7.280 -38.714 1.00 88.88 55 PRO A CA 1
ATOM 452 C C . PRO A 1 55 ? 32.837 -6.801 -40.098 1.00 88.88 55 PRO A C 1
ATOM 454 O O . PRO A 1 55 ? 33.583 -6.865 -41.067 1.00 88.88 55 PRO A O 1
ATOM 457 N N . TYR A 1 56 ? 31.600 -6.312 -40.190 1.00 89.75 56 TYR A N 1
ATOM 458 C CA . TYR A 1 56 ? 30.954 -5.852 -41.420 1.00 89.75 56 TYR A CA 1
ATOM 459 C C . TYR A 1 56 ? 30.813 -4.321 -41.510 1.00 89.75 56 TYR A C 1
ATOM 461 O O . TYR A 1 56 ? 30.132 -3.836 -42.410 1.00 89.75 56 TYR A O 1
ATOM 469 N N . ARG A 1 57 ? 31.427 -3.549 -40.598 1.00 91.19 57 ARG A N 1
ATOM 470 C CA . ARG A 1 57 ? 31.261 -2.085 -40.515 1.00 91.19 57 ARG A CA 1
ATOM 471 C C . ARG A 1 57 ? 31.649 -1.373 -41.810 1.00 91.19 57 ARG A C 1
ATOM 473 O O . ARG A 1 57 ? 30.835 -0.638 -42.356 1.00 91.19 57 ARG A O 1
ATOM 480 N N . GLU A 1 58 ? 32.844 -1.638 -42.328 1.00 90.19 58 GLU A N 1
ATOM 481 C CA . GLU A 1 58 ? 33.366 -0.981 -43.539 1.00 90.19 58 GLU A CA 1
ATOM 482 C C . GLU A 1 58 ? 32.528 -1.303 -44.787 1.00 90.19 58 GLU A C 1
ATOM 484 O O . GLU A 1 58 ? 32.211 -0.438 -45.605 1.00 90.19 58 GLU A O 1
ATOM 489 N N . VAL A 1 59 ? 32.089 -2.559 -44.913 1.00 91.75 59 VAL A N 1
ATOM 490 C CA . VAL A 1 59 ? 31.212 -2.994 -46.014 1.00 91.75 59 VAL A CA 1
ATOM 491 C C . VAL A 1 59 ? 29.834 -2.340 -45.910 1.00 91.75 59 VAL A C 1
ATOM 493 O O . VAL A 1 59 ? 29.222 -2.014 -46.923 1.00 91.75 59 VAL A O 1
ATOM 496 N N . LEU A 1 60 ? 29.339 -2.136 -44.693 1.00 91.12 60 LEU A N 1
ATOM 497 C CA . LEU A 1 60 ? 28.049 -1.514 -44.440 1.00 91.12 60 LEU A CA 1
ATOM 498 C C . LEU A 1 60 ? 28.082 -0.005 -44.722 1.00 91.12 60 LEU A C 1
ATOM 500 O O . LEU A 1 60 ? 27.211 0.486 -45.434 1.00 91.12 60 LEU A O 1
ATOM 504 N N . LEU A 1 61 ? 29.109 0.708 -44.249 1.00 91.06 61 LEU A N 1
ATOM 505 C CA . LEU A 1 61 ? 29.276 2.150 -44.482 1.00 91.06 61 LEU A CA 1
ATOM 506 C C . LEU A 1 61 ? 29.586 2.497 -45.947 1.00 91.06 61 LEU A C 1
ATOM 508 O O . LEU A 1 61 ? 29.281 3.601 -46.383 1.00 91.06 61 LEU A O 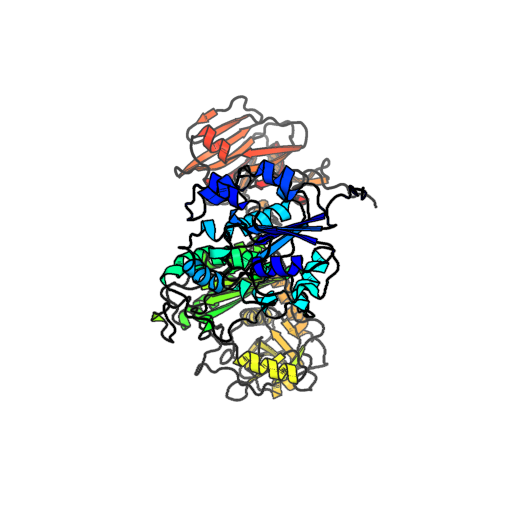1
ATOM 512 N N . SER A 1 62 ? 30.167 1.571 -46.716 1.00 91.50 62 SER A N 1
ATOM 513 C CA . SER A 1 62 ? 30.412 1.768 -48.155 1.00 91.50 62 SER A CA 1
ATOM 514 C C . SER A 1 62 ? 29.195 1.478 -49.038 1.00 91.50 62 SER A C 1
ATOM 516 O O . SER A 1 62 ? 29.104 2.021 -50.138 1.00 91.50 62 SER A O 1
ATOM 518 N N . LYS A 1 63 ? 28.265 0.624 -48.589 1.00 91.06 63 LYS A N 1
ATOM 519 C CA . LYS A 1 63 ? 27.092 0.203 -49.376 1.00 91.06 63 LYS A CA 1
ATOM 520 C C . LYS A 1 63 ? 25.792 0.913 -49.008 1.00 91.06 63 LYS A C 1
ATOM 522 O O . LYS A 1 63 ? 24.856 0.876 -49.803 1.00 91.06 63 LYS A O 1
ATOM 527 N N . MET A 1 64 ? 25.703 1.503 -47.820 1.00 91.94 64 MET A N 1
ATOM 528 C CA . MET A 1 64 ? 24.484 2.134 -47.311 1.00 91.94 64 MET A CA 1
ATOM 529 C C . MET A 1 64 ? 24.744 3.590 -46.922 1.00 91.94 64 MET A C 1
ATOM 531 O O . MET A 1 64 ? 25.830 3.929 -46.457 1.00 91.94 64 MET A O 1
ATOM 535 N N . GLU A 1 65 ? 23.730 4.446 -47.077 1.00 93.19 65 GLU A N 1
ATOM 536 C CA . GLU A 1 65 ? 23.798 5.835 -46.613 1.00 93.19 65 GLU A CA 1
ATOM 537 C C . GLU A 1 65 ? 23.953 5.872 -45.084 1.00 93.19 65 GLU A C 1
ATOM 539 O O . GLU A 1 65 ? 23.232 5.192 -44.352 1.00 93.19 65 GLU A O 1
ATOM 544 N N . SER A 1 66 ? 24.922 6.655 -44.611 1.00 91.19 66 SER A N 1
ATOM 545 C CA . SER A 1 66 ? 25.328 6.726 -43.205 1.00 91.19 66 SER A CA 1
ATOM 546 C C . SER A 1 66 ? 24.980 8.055 -42.537 1.00 91.19 66 SER A C 1
ATOM 548 O O . SER A 1 66 ? 25.076 8.157 -41.314 1.00 91.19 66 SER A O 1
ATOM 550 N N . ASP A 1 67 ? 24.532 9.060 -43.296 1.00 91.62 67 ASP A N 1
ATOM 551 C CA . ASP A 1 67 ? 23.888 10.259 -42.761 1.00 91.62 67 ASP A CA 1
ATOM 552 C C . ASP A 1 67 ? 22.429 9.952 -42.402 1.00 91.62 67 ASP A C 1
ATOM 554 O O . ASP A 1 67 ? 21.549 9.844 -43.260 1.00 91.62 67 ASP A O 1
ATOM 558 N N . GLY A 1 68 ? 22.157 9.839 -41.103 1.00 89.62 68 GLY A N 1
ATOM 559 C CA . GLY A 1 68 ? 20.839 9.488 -40.594 1.00 89.62 68 GLY A CA 1
ATOM 560 C C . GLY A 1 68 ? 19.714 10.428 -41.040 1.00 89.62 68 GLY A C 1
ATOM 561 O O . GLY A 1 68 ? 18.596 9.970 -41.263 1.00 89.62 68 GLY A O 1
ATOM 562 N N . ASN A 1 69 ? 19.979 11.723 -41.243 1.00 91.44 69 ASN A N 1
ATOM 563 C CA . ASN A 1 69 ? 18.942 12.655 -41.692 1.00 91.44 69 ASN A CA 1
ATOM 564 C C . ASN A 1 69 ? 18.624 12.488 -43.183 1.00 91.44 69 ASN A C 1
ATOM 566 O O . ASN A 1 69 ? 17.467 12.672 -43.575 1.00 91.44 69 ASN A O 1
ATOM 570 N N . LYS A 1 70 ? 19.609 12.097 -44.003 1.00 92.38 70 LYS A N 1
ATOM 571 C CA . LYS A 1 70 ? 19.358 11.687 -45.392 1.00 92.38 70 LYS A CA 1
ATOM 572 C C . LYS A 1 70 ? 18.591 10.377 -45.452 1.00 92.38 70 LYS A C 1
ATOM 574 O O . LYS A 1 70 ? 17.592 10.315 -46.157 1.00 92.38 70 LYS A O 1
ATOM 579 N N . VAL A 1 71 ? 18.965 9.382 -44.641 1.00 92.62 71 VAL A N 1
ATOM 580 C CA . VAL A 1 71 ? 18.212 8.120 -44.528 1.00 92.62 71 VAL A CA 1
ATOM 581 C C . VAL A 1 71 ? 16.742 8.392 -44.198 1.00 92.62 71 VAL A C 1
ATOM 583 O O . VAL A 1 71 ? 15.852 7.862 -44.862 1.00 92.62 71 VAL A O 1
ATOM 586 N N . VAL A 1 72 ? 16.461 9.256 -43.216 1.00 91.62 72 VAL A N 1
ATOM 587 C CA . VAL A 1 72 ? 15.079 9.612 -42.854 1.00 91.62 72 VAL A CA 1
ATOM 588 C C . VAL A 1 72 ? 14.334 10.249 -44.033 1.00 91.62 72 VAL A C 1
ATOM 590 O O . VAL A 1 72 ? 13.214 9.844 -44.334 1.00 91.62 72 VAL A O 1
ATOM 593 N N . LYS A 1 73 ? 14.936 11.221 -44.726 1.00 90.81 73 LYS A N 1
ATOM 594 C CA . LYS A 1 73 ? 14.259 11.972 -45.797 1.00 90.81 73 LYS A CA 1
ATOM 595 C C . LYS A 1 73 ? 14.111 11.190 -47.102 1.00 90.81 73 LYS A C 1
ATOM 597 O O . LYS A 1 73 ? 13.056 11.251 -47.722 1.00 90.81 73 LYS A O 1
ATOM 602 N N . GLU A 1 74 ? 15.157 10.491 -47.523 1.00 91.50 74 GLU A N 1
ATOM 603 C CA . GLU A 1 74 ? 15.262 9.906 -48.863 1.00 91.50 74 GLU A CA 1
ATOM 604 C C . GLU A 1 74 ? 14.875 8.426 -48.893 1.00 91.50 74 GLU A C 1
ATOM 606 O O . GLU A 1 74 ? 14.318 7.968 -49.886 1.00 91.50 74 GLU A O 1
ATOM 611 N N . ILE A 1 75 ? 15.125 7.683 -47.808 1.00 91.81 75 ILE A N 1
ATOM 612 C CA . ILE A 1 75 ? 14.855 6.239 -47.742 1.00 91.81 75 ILE A CA 1
ATOM 613 C C . ILE A 1 75 ? 13.558 5.980 -46.981 1.00 91.81 75 ILE A C 1
ATOM 615 O O . ILE A 1 75 ? 12.628 5.385 -47.515 1.00 91.81 75 ILE A O 1
ATOM 619 N N . ILE A 1 76 ? 13.462 6.458 -45.738 1.00 92.75 76 ILE A N 1
ATOM 620 C CA . ILE A 1 76 ? 12.292 6.205 -44.891 1.00 92.75 76 ILE A CA 1
ATOM 621 C C . ILE A 1 76 ? 11.078 6.977 -45.416 1.00 92.75 76 ILE A C 1
ATOM 623 O O . ILE A 1 76 ? 10.014 6.387 -45.578 1.00 92.75 76 ILE A O 1
ATOM 627 N N . PHE A 1 77 ? 11.220 8.272 -45.714 1.00 92.25 77 PHE A N 1
ATOM 628 C CA . PHE A 1 77 ? 10.139 9.117 -46.244 1.00 92.25 77 PHE A CA 1
ATOM 629 C C . PHE A 1 77 ? 10.100 9.188 -47.775 1.00 92.25 77 PHE A C 1
ATOM 631 O O . PHE A 1 77 ? 9.238 9.882 -48.315 1.00 92.25 77 PHE A O 1
ATOM 638 N N . GLY A 1 78 ? 11.012 8.493 -48.460 1.00 88.56 78 GLY A N 1
ATOM 639 C CA . GLY A 1 78 ? 11.071 8.461 -49.919 1.00 88.56 78 GLY A CA 1
ATOM 640 C C . GLY A 1 78 ? 9.830 7.834 -50.563 1.00 88.56 78 GLY A C 1
ATOM 641 O O . GLY A 1 78 ? 9.003 7.239 -49.868 1.00 88.56 78 GLY A O 1
ATOM 642 N N . PRO A 1 79 ? 9.695 7.910 -51.896 1.00 86.50 79 PRO A N 1
ATOM 643 C CA . PRO A 1 79 ? 8.584 7.281 -52.607 1.00 86.50 79 PRO A CA 1
ATOM 644 C C . PRO A 1 79 ? 8.596 5.761 -52.397 1.00 86.50 79 PRO A C 1
ATOM 646 O O . PRO A 1 79 ? 9.667 5.159 -52.300 1.00 86.50 79 PRO A O 1
ATOM 649 N N . GLY A 1 80 ? 7.424 5.136 -52.309 1.00 84.75 80 GLY A N 1
ATOM 650 C CA . GLY A 1 80 ? 7.283 3.681 -52.184 1.00 84.75 80 GLY A CA 1
ATOM 651 C C . GLY A 1 80 ? 6.404 3.085 -53.273 1.00 84.75 80 GLY A C 1
ATOM 652 O O . GLY A 1 80 ? 5.798 3.809 -54.060 1.00 84.75 80 GLY A O 1
ATOM 653 N N . GLN A 1 81 ? 6.382 1.755 -53.350 1.00 86.44 81 GLN A N 1
ATOM 654 C CA . GLN A 1 81 ? 5.600 1.007 -54.346 1.00 86.44 81 GLN A CA 1
ATOM 655 C C . GLN A 1 81 ? 4.314 0.415 -53.761 1.00 86.44 81 GLN A C 1
ATOM 657 O O . GLN A 1 81 ? 3.465 -0.088 -54.497 1.00 86.44 81 GLN A O 1
ATOM 662 N N . LYS A 1 82 ? 4.194 0.432 -52.433 1.00 91.12 82 LYS A N 1
ATOM 663 C CA . LYS A 1 82 ? 3.092 -0.138 -51.662 1.00 91.12 82 LYS A CA 1
ATOM 664 C C . LYS A 1 82 ? 2.439 0.933 -50.793 1.00 91.12 82 LYS A C 1
ATOM 666 O O . LYS A 1 82 ? 3.037 1.971 -50.522 1.00 91.12 82 LYS A O 1
ATOM 671 N N . LYS A 1 83 ? 1.214 0.656 -50.342 1.00 92.56 83 LYS A N 1
ATOM 672 C CA . LYS A 1 83 ? 0.427 1.580 -49.516 1.00 92.56 83 LYS A CA 1
ATOM 673 C C . LYS A 1 83 ? 1.094 1.863 -48.169 1.00 92.56 83 LYS A C 1
ATOM 675 O O . LYS A 1 83 ? 1.076 2.998 -47.697 1.00 92.56 83 LYS A O 1
ATOM 680 N N . TYR A 1 84 ? 1.670 0.832 -47.554 1.00 94.81 84 TYR A N 1
ATOM 681 C CA . TYR A 1 84 ? 2.318 0.925 -46.253 1.00 94.81 84 TYR A CA 1
ATOM 682 C C . TYR A 1 84 ? 3.811 0.613 -46.345 1.00 94.81 84 TYR A C 1
ATOM 684 O O . TYR A 1 84 ? 4.224 -0.264 -47.104 1.00 94.81 84 TYR A O 1
ATOM 692 N N . ARG A 1 85 ? 4.615 1.273 -45.505 1.00 96.19 85 ARG A N 1
ATOM 693 C CA . ARG A 1 85 ? 6.030 0.941 -45.293 1.00 96.19 85 ARG A CA 1
ATOM 694 C C . ARG A 1 85 ? 6.314 0.671 -43.823 1.00 96.19 85 ARG A C 1
ATOM 696 O O . ARG A 1 85 ? 6.156 1.551 -42.975 1.00 96.19 85 ARG A O 1
ATOM 703 N N . PHE A 1 86 ? 6.795 -0.532 -43.531 1.00 96.44 86 PHE A N 1
ATOM 704 C CA . PHE A 1 86 ? 7.177 -0.970 -42.194 1.00 96.44 86 PHE A CA 1
ATOM 705 C C . PHE A 1 86 ? 8.688 -0.837 -41.988 1.00 96.44 86 PHE A C 1
ATOM 707 O O . PHE A 1 86 ? 9.483 -1.499 -42.652 1.00 96.44 86 PHE A O 1
ATOM 714 N N . CYS A 1 87 ? 9.094 0.007 -41.045 1.00 96.38 87 CYS A N 1
ATOM 715 C CA . CYS A 1 87 ? 10.493 0.227 -40.696 1.00 96.38 87 CYS A CA 1
ATOM 716 C C . CYS A 1 87 ? 10.806 -0.468 -39.372 1.00 96.38 87 CYS A C 1
ATOM 718 O O . CYS A 1 87 ? 10.397 0.013 -38.310 1.00 96.38 87 CYS A O 1
ATOM 720 N N . LYS A 1 88 ? 11.564 -1.566 -39.423 1.00 96.56 88 LYS A N 1
ATOM 721 C CA . LYS A 1 88 ? 12.099 -2.205 -38.220 1.00 96.56 88 LYS A CA 1
ATOM 722 C C . LYS A 1 88 ? 13.313 -1.416 -37.739 1.00 96.56 88 LYS A C 1
ATOM 724 O O . LYS A 1 88 ? 14.351 -1.445 -38.383 1.00 96.56 88 LYS A O 1
ATOM 729 N N . ASN A 1 89 ? 13.202 -0.772 -36.585 1.00 95.69 89 ASN A N 1
ATOM 730 C CA . ASN A 1 89 ? 14.282 -0.025 -35.951 1.00 95.69 89 ASN A CA 1
ATOM 731 C C . ASN A 1 89 ? 14.694 -0.672 -34.621 1.00 95.69 89 ASN A C 1
ATOM 733 O O . ASN A 1 89 ? 13.855 -1.146 -33.841 1.00 95.69 89 ASN A O 1
ATOM 737 N N . MET A 1 90 ? 15.991 -0.618 -34.313 1.00 95.12 90 MET A N 1
ATOM 738 C CA . MET A 1 90 ? 16.450 -0.823 -32.937 1.00 95.12 90 MET A CA 1
ATOM 739 C C . MET A 1 90 ? 16.401 0.498 -32.184 1.00 95.12 90 MET A C 1
ATOM 741 O O . MET A 1 90 ? 16.788 1.541 -32.704 1.00 95.12 90 MET A O 1
ATOM 745 N N . ALA A 1 91 ? 15.961 0.462 -30.933 1.00 94.56 91 ALA A N 1
ATOM 746 C CA . ALA A 1 91 ? 15.836 1.664 -30.116 1.00 94.56 91 ALA A CA 1
ATOM 747 C C . ALA A 1 91 ? 17.176 2.386 -29.909 1.00 94.56 91 ALA A C 1
ATOM 749 O O . ALA A 1 91 ? 17.216 3.612 -29.869 1.00 94.56 91 ALA A O 1
ATOM 750 N N . SER A 1 92 ? 18.277 1.636 -29.822 1.00 92.06 92 SER A N 1
ATOM 751 C CA . SER A 1 92 ? 19.636 2.179 -29.709 1.00 92.06 92 SER A CA 1
ATOM 752 C C . SER A 1 92 ? 20.092 2.948 -30.955 1.00 92.06 92 SER A C 1
ATOM 754 O O . SER A 1 92 ? 20.969 3.798 -30.843 1.00 92.06 92 SER A O 1
ATOM 756 N N . GLN A 1 93 ? 19.476 2.715 -32.121 1.00 92.69 93 GLN A N 1
ATOM 757 C CA . GLN A 1 93 ? 19.807 3.412 -33.371 1.00 92.69 93 GLN A CA 1
ATOM 758 C C . GLN A 1 93 ? 19.192 4.811 -33.462 1.00 92.69 93 GLN A C 1
ATOM 760 O O . GLN A 1 93 ? 19.548 5.576 -34.357 1.00 92.69 93 GLN A O 1
ATOM 765 N N . TRP A 1 94 ? 18.284 5.169 -32.548 1.00 91.31 94 TRP A N 1
ATOM 766 C CA . TRP A 1 94 ? 17.805 6.540 -32.435 1.00 91.31 94 TRP A CA 1
ATOM 767 C C . TRP A 1 94 ? 18.838 7.396 -31.691 1.00 91.31 94 TRP A C 1
ATOM 769 O O . TRP A 1 94 ? 18.822 7.517 -30.466 1.00 91.31 94 TRP A O 1
ATOM 779 N N . THR A 1 95 ? 19.780 7.944 -32.453 1.00 86.56 95 THR A N 1
ATOM 780 C CA . THR A 1 95 ? 20.892 8.764 -31.967 1.00 86.56 95 THR A CA 1
ATOM 781 C C . THR A 1 95 ? 20.528 10.254 -31.912 1.00 86.56 95 THR A C 1
ATOM 783 O O . THR A 1 95 ? 19.608 10.717 -32.587 1.00 86.56 95 THR A O 1
ATOM 786 N N . LEU A 1 96 ? 21.252 11.028 -31.094 1.00 82.00 96 LEU A N 1
ATOM 787 C CA . LEU A 1 96 ? 20.966 12.451 -30.832 1.00 82.00 96 LEU A CA 1
ATOM 788 C C . LEU A 1 96 ? 21.115 13.371 -32.060 1.00 82.00 96 LEU A C 1
ATOM 790 O O . LEU A 1 96 ? 20.604 14.487 -32.045 1.00 82.00 96 LEU A O 1
ATOM 794 N N . ASP A 1 97 ? 21.819 12.931 -33.103 1.00 82.75 97 ASP A N 1
ATOM 795 C CA . ASP A 1 97 ? 22.018 13.670 -34.355 1.00 82.75 97 ASP A CA 1
ATOM 796 C C . ASP A 1 97 ? 20.831 13.558 -35.332 1.00 82.75 97 ASP A C 1
ATOM 798 O O . ASP A 1 97 ? 20.781 14.272 -36.339 1.00 82.75 97 ASP A O 1
ATOM 802 N N . LEU A 1 98 ? 19.854 12.692 -35.040 1.00 87.06 98 LEU A N 1
ATOM 803 C CA . LEU A 1 98 ? 18.640 12.550 -35.839 1.00 87.06 98 LEU A CA 1
ATOM 804 C C . LEU A 1 98 ? 17.625 13.648 -35.515 1.00 87.06 98 LEU A C 1
ATOM 806 O O . LEU A 1 98 ? 17.331 13.958 -34.360 1.00 87.06 98 LEU A O 1
ATOM 810 N N . THR A 1 99 ? 17.020 14.210 -36.558 1.00 79.00 99 THR A N 1
ATOM 811 C CA . THR A 1 99 ? 15.929 15.179 -36.408 1.00 79.00 99 THR A CA 1
ATOM 812 C C . THR A 1 99 ? 14.681 14.552 -35.771 1.00 79.00 99 THR A C 1
ATOM 814 O O . THR A 1 99 ? 14.325 13.400 -36.016 1.00 79.00 99 THR A O 1
ATOM 817 N N . ASN A 1 100 ? 13.941 15.358 -34.999 1.00 81.44 100 ASN A N 1
ATOM 818 C CA . ASN A 1 100 ? 12.674 14.948 -34.370 1.00 81.44 100 ASN A CA 1
ATOM 819 C C . ASN A 1 100 ? 11.545 14.637 -35.374 1.00 81.44 100 ASN A C 1
ATOM 821 O O . ASN A 1 100 ? 10.471 14.203 -34.961 1.00 81.44 100 ASN A O 1
ATOM 825 N N . GLU A 1 101 ? 11.760 14.859 -36.672 1.00 84.56 101 GLU A N 1
ATOM 826 C CA . GLU A 1 101 ? 10.789 14.568 -37.733 1.00 84.56 101 GLU A CA 1
ATOM 827 C C . GLU A 1 101 ? 10.405 13.084 -37.771 1.00 84.56 101 GLU A C 1
ATOM 829 O O . GLU A 1 101 ? 9.231 12.762 -37.958 1.00 84.56 101 GLU A O 1
ATOM 834 N N . LEU A 1 102 ? 11.358 12.193 -37.473 1.00 87.25 102 LEU A N 1
ATOM 835 C CA . LEU A 1 102 ? 11.120 10.751 -37.391 1.00 87.25 102 LEU A CA 1
ATOM 836 C C . LEU A 1 102 ? 10.078 10.372 -36.327 1.00 87.25 102 LEU A C 1
ATOM 838 O O . LEU A 1 102 ? 9.379 9.387 -36.500 1.00 87.25 102 LEU A O 1
ATOM 842 N N . MET A 1 103 ? 9.958 11.140 -35.236 1.00 88.56 103 MET A N 1
ATOM 843 C CA . MET A 1 103 ? 8.972 10.877 -34.175 1.00 88.56 103 MET A CA 1
ATOM 844 C C . MET A 1 103 ? 7.594 11.480 -34.475 1.00 88.56 103 MET A C 1
ATOM 846 O O . MET A 1 103 ? 6.605 11.084 -33.867 1.00 88.56 103 MET A O 1
ATOM 850 N N . LYS A 1 104 ? 7.519 12.464 -35.381 1.00 88.00 104 LYS A N 1
ATOM 851 C CA . LYS A 1 104 ? 6.267 13.170 -35.697 1.00 88.00 104 LYS A CA 1
ATOM 852 C C . LYS A 1 104 ? 5.463 12.467 -36.790 1.00 88.00 104 LYS A C 1
ATOM 854 O O . LYS A 1 104 ? 4.228 12.452 -36.718 1.00 88.00 104 LYS A O 1
ATOM 859 N N . LYS A 1 105 ? 6.154 11.946 -37.810 1.00 88.94 105 LYS A N 1
ATOM 860 C CA . LYS A 1 105 ? 5.557 11.369 -39.020 1.00 88.94 105 LYS A CA 1
ATOM 861 C C . LYS A 1 105 ? 5.441 9.848 -38.896 1.00 88.94 105 LYS A C 1
ATOM 863 O O . LYS A 1 105 ? 6.403 9.181 -38.552 1.00 88.94 105 LYS A O 1
ATOM 868 N N . GLY A 1 106 ? 4.274 9.311 -39.251 1.00 90.00 106 GLY A N 1
ATOM 869 C CA . GLY A 1 106 ? 3.997 7.874 -39.215 1.00 90.00 106 GLY A CA 1
ATOM 870 C C . GLY A 1 106 ? 3.341 7.390 -37.920 1.00 90.00 106 GLY A C 1
ATOM 871 O O . GLY A 1 106 ? 3.079 8.151 -36.983 1.00 90.00 106 GLY A O 1
ATOM 872 N N . LYS A 1 107 ? 3.021 6.097 -37.909 1.00 93.50 107 LYS A N 1
ATOM 873 C CA . LYS A 1 107 ? 2.489 5.340 -36.772 1.00 93.50 107 LYS A CA 1
ATOM 874 C C . LYS A 1 107 ? 3.651 4.649 -36.066 1.00 93.50 107 LYS A C 1
ATOM 876 O O . LYS A 1 107 ? 4.557 4.159 -36.727 1.00 93.50 107 LYS A O 1
ATOM 881 N N . HIS A 1 108 ? 3.639 4.602 -34.738 1.00 95.12 108 HIS A N 1
ATOM 882 C CA . HIS A 1 108 ? 4.736 4.040 -33.947 1.00 95.12 108 HIS A CA 1
ATOM 883 C C . HIS A 1 108 ? 4.237 2.885 -33.093 1.00 95.12 108 HIS A C 1
ATOM 885 O O . HIS A 1 108 ? 3.158 2.973 -32.520 1.00 95.12 108 HIS A O 1
ATOM 891 N N . CYS A 1 109 ? 5.039 1.838 -32.962 1.00 95.19 109 CYS A N 1
ATOM 892 C CA . CYS A 1 109 ? 4.781 0.723 -32.056 1.00 95.19 109 CYS A CA 1
ATOM 893 C C . CYS A 1 109 ? 6.087 0.238 -31.425 1.00 95.19 109 CYS A C 1
ATOM 895 O O . CYS A 1 109 ? 7.176 0.458 -31.965 1.00 95.19 109 CYS A O 1
ATOM 897 N N . ILE A 1 110 ? 5.975 -0.378 -30.249 1.00 96.69 110 ILE A N 1
ATOM 898 C CA . ILE A 1 110 ? 7.114 -0.833 -29.452 1.00 96.69 110 ILE A CA 1
ATOM 899 C C . ILE A 1 110 ? 6.990 -2.330 -29.185 1.00 96.69 110 ILE A C 1
ATOM 901 O O . ILE A 1 110 ? 5.938 -2.800 -28.763 1.00 96.69 110 ILE A O 1
ATOM 905 N N . LEU A 1 111 ? 8.083 -3.068 -29.358 1.00 96.31 111 LEU A N 1
ATOM 906 C CA . LEU A 1 111 ? 8.211 -4.451 -28.912 1.00 96.31 111 LEU A CA 1
ATOM 907 C C . LEU A 1 111 ? 9.192 -4.547 -27.760 1.00 96.31 111 LEU A C 1
ATOM 909 O O . LEU A 1 111 ? 10.357 -4.155 -27.868 1.00 96.31 111 LEU A O 1
ATOM 913 N N . ILE A 1 112 ? 8.709 -5.132 -26.673 1.00 96.19 112 ILE A N 1
ATOM 914 C CA . ILE A 1 112 ? 9.513 -5.470 -25.511 1.00 96.19 112 ILE A CA 1
ATOM 915 C C . ILE A 1 112 ? 9.651 -6.981 -25.401 1.00 96.19 112 ILE A C 1
ATOM 917 O O . ILE A 1 112 ? 8.741 -7.738 -25.725 1.00 96.19 112 ILE A O 1
ATOM 921 N N . ARG A 1 113 ? 10.792 -7.425 -24.889 1.00 93.69 113 ARG A N 1
ATOM 922 C CA . ARG A 1 113 ? 11.014 -8.804 -24.461 1.00 93.69 113 ARG A CA 1
ATOM 923 C C . ARG A 1 113 ? 11.732 -8.768 -23.123 1.00 93.69 113 ARG A C 1
ATOM 925 O O . ARG A 1 113 ? 12.422 -7.796 -22.825 1.00 93.69 113 ARG A O 1
ATOM 932 N N . ASN A 1 114 ? 11.532 -9.788 -22.299 1.00 93.56 114 ASN A N 1
ATOM 933 C CA . ASN A 1 114 ? 12.160 -9.845 -20.989 1.00 93.56 114 ASN A CA 1
ATOM 934 C C . ASN A 1 114 ? 13.697 -9.888 -21.137 1.00 93.56 114 ASN A C 1
ATOM 936 O O . ASN A 1 114 ? 14.200 -10.745 -21.871 1.00 93.56 114 ASN A O 1
ATOM 940 N N . PRO A 1 115 ? 14.458 -9.024 -20.435 1.00 94.88 115 PRO A N 1
ATOM 941 C CA . PRO A 1 115 ? 15.917 -9.087 -20.426 1.00 94.88 115 PRO A CA 1
ATOM 942 C C . PRO A 1 115 ? 16.484 -10.467 -20.062 1.00 94.88 115 PRO A C 1
ATOM 944 O O . PRO A 1 115 ? 17.557 -10.810 -20.549 1.00 94.88 115 PRO A O 1
ATOM 947 N N . LEU A 1 116 ? 15.758 -11.273 -19.272 1.00 92.88 116 LEU A N 1
ATOM 948 C CA . LEU A 1 116 ? 16.133 -12.659 -18.955 1.00 92.88 116 LEU A CA 1
ATOM 949 C C . LEU A 1 116 ? 16.294 -13.545 -20.199 1.00 92.88 116 LEU A C 1
ATOM 951 O O . LEU A 1 116 ? 17.174 -14.400 -20.218 1.00 92.88 116 LEU A O 1
ATOM 955 N N . ASP A 1 117 ? 15.481 -13.316 -21.232 1.00 90.56 117 ASP A N 1
ATOM 956 C CA . ASP A 1 117 ? 15.518 -14.081 -22.483 1.00 90.56 117 ASP A CA 1
ATOM 957 C C . ASP A 1 117 ? 16.438 -13.423 -23.525 1.00 90.56 117 ASP A C 1
ATOM 959 O O . ASP A 1 117 ? 17.043 -14.096 -24.360 1.00 90.56 117 ASP A O 1
ATOM 963 N N . VAL A 1 118 ? 16.558 -12.091 -23.478 1.00 92.69 118 VAL A N 1
ATOM 964 C CA . VAL A 1 118 ? 17.354 -11.302 -24.432 1.00 92.69 118 VAL A CA 1
ATOM 965 C C . VAL A 1 118 ? 18.851 -11.404 -24.154 1.00 92.69 118 VAL A C 1
ATOM 967 O O . VAL A 1 118 ? 19.622 -11.607 -25.089 1.00 92.69 118 VAL A O 1
ATOM 970 N N . LEU A 1 119 ? 19.269 -11.265 -22.891 1.00 94.50 119 LEU A N 1
ATOM 971 C CA . LEU A 1 119 ? 20.681 -11.153 -22.516 1.00 94.50 119 LEU A CA 1
ATOM 972 C C . LEU A 1 119 ? 21.514 -12.379 -22.922 1.00 94.50 119 LEU A C 1
ATOM 974 O O . LEU A 1 119 ? 22.500 -12.176 -23.630 1.00 94.50 119 LEU A O 1
ATOM 978 N N . PRO A 1 120 ? 21.129 -13.630 -22.583 1.00 92.56 120 PRO A N 1
ATOM 979 C CA . PRO A 1 120 ? 21.914 -14.799 -22.979 1.00 92.56 120 PRO A CA 1
ATOM 980 C C . PRO A 1 120 ? 21.992 -14.940 -24.501 1.00 92.56 120 PRO A C 1
ATOM 982 O O . PRO A 1 120 ? 23.027 -15.294 -25.048 1.00 92.56 120 PRO A O 1
ATOM 985 N N . SER A 1 121 ? 20.903 -14.611 -25.205 1.00 90.50 121 SER A N 1
ATOM 986 C CA . SER A 1 121 ? 20.864 -14.720 -26.661 1.00 90.50 121 SER A CA 1
ATOM 987 C C . SER A 1 121 ? 21.664 -13.630 -27.379 1.00 90.50 121 SER A C 1
ATOM 989 O O . SER A 1 121 ? 22.074 -13.829 -28.520 1.00 90.50 121 SER A O 1
ATOM 991 N N . PHE A 1 122 ? 21.847 -12.467 -26.754 1.00 92.31 122 PHE A N 1
ATOM 992 C CA . PHE A 1 122 ? 22.713 -11.417 -27.281 1.00 92.31 122 PHE A CA 1
ATOM 993 C C . PHE A 1 122 ? 24.187 -11.781 -27.083 1.00 92.31 122 PHE A C 1
ATOM 995 O O . PHE A 1 122 ? 24.962 -11.654 -28.027 1.00 92.31 122 PHE A O 1
ATOM 1002 N N . ASP A 1 123 ? 24.528 -12.297 -25.898 1.00 92.81 123 ASP A N 1
ATOM 1003 C CA . ASP A 1 123 ? 25.883 -12.707 -25.503 1.00 92.81 123 ASP A CA 1
ATOM 1004 C C . ASP A 1 123 ? 26.476 -13.799 -26.416 1.00 92.81 123 ASP A C 1
ATOM 1006 O O . ASP A 1 123 ? 27.674 -13.807 -26.680 1.00 92.81 123 ASP A O 1
ATOM 1010 N N . GLU A 1 124 ? 25.633 -14.663 -26.999 1.00 89.94 124 GLU A N 1
ATOM 1011 C CA . GLU A 1 124 ? 26.042 -15.640 -28.026 1.00 89.94 124 GLU A CA 1
ATOM 1012 C C . GLU A 1 124 ? 26.593 -14.999 -29.314 1.00 89.94 124 GLU A C 1
ATOM 1014 O O . GLU A 1 124 ? 27.328 -15.649 -30.061 1.00 89.94 124 GLU A O 1
ATOM 1019 N N . VAL A 1 125 ? 26.202 -13.756 -29.612 1.00 89.06 125 VAL A N 1
ATOM 1020 C CA . VAL A 1 125 ? 26.594 -13.044 -30.837 1.00 89.06 125 VAL A CA 1
ATOM 1021 C C . VAL A 1 125 ? 27.690 -12.028 -30.538 1.00 89.06 125 VAL A C 1
ATOM 1023 O O . VAL A 1 125 ? 28.685 -11.973 -31.261 1.00 89.06 125 VAL A O 1
ATOM 1026 N N . LEU A 1 126 ? 27.503 -11.210 -29.499 1.00 89.25 126 LEU A N 1
ATOM 1027 C CA . LEU A 1 126 ? 28.421 -10.146 -29.094 1.00 89.25 126 LEU A CA 1
ATOM 1028 C C . LEU A 1 126 ? 28.360 -9.915 -27.578 1.00 89.25 126 LEU A C 1
ATOM 1030 O O . LEU A 1 126 ? 27.280 -10.033 -27.000 1.00 89.25 126 LEU A O 1
ATOM 1034 N N . PRO A 1 127 ? 29.461 -9.461 -26.948 1.00 88.31 127 PRO A N 1
ATOM 1035 C CA . PRO A 1 127 ? 29.439 -9.041 -25.551 1.00 88.31 127 PRO A CA 1
ATOM 1036 C C . PRO A 1 127 ? 28.383 -7.943 -25.317 1.00 88.31 127 PRO A C 1
ATOM 1038 O O . PRO A 1 127 ? 28.423 -6.911 -25.995 1.00 88.31 127 PRO A O 1
ATOM 1041 N N . PRO A 1 128 ? 27.430 -8.129 -24.389 1.00 90.12 128 PRO A N 1
ATOM 1042 C CA . PRO A 1 128 ? 26.353 -7.177 -24.179 1.00 90.12 128 PRO A CA 1
ATOM 1043 C C . PRO A 1 128 ? 26.836 -5.942 -23.419 1.00 90.12 128 PRO A C 1
ATOM 1045 O O . PRO A 1 128 ? 27.550 -6.031 -22.421 1.00 90.12 128 PRO A O 1
ATOM 1048 N N . SER A 1 129 ? 26.353 -4.776 -23.840 1.00 91.31 129 SER A N 1
ATOM 1049 C CA . SER A 1 129 ? 26.468 -3.528 -23.088 1.00 91.31 129 SER A CA 1
ATOM 1050 C C . SER A 1 129 ? 25.086 -2.922 -22.856 1.00 91.31 129 SER A C 1
ATOM 1052 O O . SER A 1 129 ? 24.163 -3.097 -23.656 1.00 91.31 129 SER A O 1
ATOM 1054 N N . PHE A 1 130 ? 24.925 -2.185 -21.754 1.00 91.44 130 PHE A N 1
ATOM 1055 C CA . PHE A 1 130 ? 23.645 -1.557 -21.413 1.00 91.44 130 PHE A CA 1
ATOM 1056 C C . PHE A 1 130 ? 23.133 -0.619 -22.524 1.00 91.44 130 PHE A C 1
ATOM 1058 O O . PHE A 1 130 ? 21.937 -0.592 -22.815 1.00 91.44 130 PHE A O 1
ATOM 1065 N N . MET A 1 131 ? 24.046 0.098 -23.187 1.00 89.25 131 MET A N 1
ATOM 1066 C CA . MET A 1 131 ? 23.723 1.014 -24.283 1.00 89.25 131 MET A CA 1
ATOM 1067 C C . MET A 1 131 ? 23.198 0.273 -25.521 1.00 89.25 131 MET A C 1
ATOM 1069 O O . MET A 1 131 ? 22.183 0.670 -26.093 1.00 89.25 131 MET A O 1
ATOM 1073 N N . GLU A 1 132 ? 23.830 -0.837 -25.905 1.00 89.19 132 GLU A N 1
ATOM 1074 C CA . GLU A 1 132 ? 23.456 -1.589 -27.109 1.00 89.19 132 GLU A CA 1
ATOM 1075 C C . GLU A 1 132 ? 22.150 -2.368 -26.950 1.00 89.19 132 GLU A C 1
ATOM 1077 O O . GLU A 1 132 ? 21.406 -2.525 -27.920 1.00 89.19 132 GLU A O 1
ATOM 1082 N N . LEU A 1 133 ? 21.831 -2.796 -25.725 1.00 92.06 133 LEU A N 1
ATOM 1083 C CA . LEU A 1 133 ? 20.558 -3.447 -25.413 1.00 92.06 133 LEU A CA 1
ATOM 1084 C C . LEU A 1 133 ? 19.361 -2.509 -25.617 1.00 92.06 133 LEU A C 1
ATOM 1086 O O . LEU A 1 133 ? 18.264 -2.982 -25.895 1.00 92.06 133 LEU A O 1
ATOM 1090 N N . GLY A 1 134 ? 19.549 -1.190 -25.502 1.00 93.25 134 GLY A N 1
ATOM 1091 C CA . GLY A 1 134 ? 18.563 -0.193 -25.927 1.00 93.25 134 GLY A CA 1
ATOM 1092 C C . GLY A 1 134 ? 17.291 -0.088 -25.073 1.00 93.25 134 GLY A C 1
ATOM 1093 O O . GLY A 1 134 ? 16.352 0.589 -25.488 1.00 93.25 134 GLY A O 1
ATOM 1094 N N . TYR A 1 135 ? 17.227 -0.705 -23.885 1.00 95.25 135 TYR A N 1
ATOM 1095 C CA . TYR A 1 135 ? 16.046 -0.614 -23.006 1.00 95.25 135 TYR A CA 1
ATOM 1096 C C . TYR A 1 135 ? 15.773 0.817 -22.523 1.00 95.25 135 TYR A C 1
ATOM 1098 O O . TYR A 1 135 ? 14.624 1.258 -22.527 1.00 95.25 135 TYR A O 1
ATOM 1106 N N . ALA A 1 136 ? 16.820 1.565 -22.158 1.00 94.50 136 ALA A N 1
ATOM 1107 C CA . ALA A 1 136 ? 16.687 2.982 -21.822 1.00 94.50 136 ALA A CA 1
ATOM 1108 C C . ALA A 1 136 ? 16.199 3.797 -23.029 1.00 94.50 136 ALA A C 1
ATOM 1110 O O . ALA A 1 136 ? 15.296 4.619 -22.896 1.00 94.50 136 ALA A O 1
ATOM 1111 N N . SER A 1 137 ? 16.729 3.514 -24.223 1.00 94.81 137 SER A N 1
ATOM 1112 C CA . SER A 1 137 ? 16.298 4.172 -25.459 1.00 94.81 137 SER A CA 1
ATOM 1113 C C . SER A 1 137 ? 14.830 3.890 -25.782 1.00 94.81 137 SER A C 1
ATOM 1115 O O . SER A 1 137 ? 14.119 4.812 -26.169 1.00 94.81 137 SER A O 1
ATOM 1117 N N . LEU A 1 138 ? 14.332 2.667 -25.558 1.00 95.44 138 LEU A N 1
ATOM 1118 C CA . LEU A 1 138 ? 12.905 2.355 -25.716 1.00 95.44 138 LEU A CA 1
ATOM 1119 C C . LEU A 1 138 ? 12.020 3.211 -24.805 1.00 95.44 138 LEU A C 1
ATOM 1121 O O . LEU A 1 138 ? 11.001 3.734 -25.255 1.00 95.44 138 LEU A O 1
ATOM 1125 N N . VAL A 1 139 ? 12.414 3.381 -23.542 1.00 95.44 139 VAL A N 1
ATOM 1126 C CA . VAL A 1 139 ? 11.699 4.241 -22.586 1.00 95.44 139 VAL A CA 1
ATOM 1127 C C . VAL A 1 139 ? 11.727 5.707 -23.012 1.00 95.44 139 VAL A C 1
ATOM 1129 O O . VAL A 1 139 ? 10.701 6.385 -22.917 1.00 95.44 139 VAL A O 1
ATOM 1132 N N . SER A 1 140 ? 12.858 6.185 -23.534 1.00 93.62 140 SER A N 1
ATOM 1133 C CA . SER A 1 140 ? 12.979 7.541 -24.077 1.00 93.62 140 SER A CA 1
ATOM 1134 C C . SER A 1 140 ? 12.055 7.755 -25.279 1.00 93.62 140 SER A C 1
ATOM 1136 O O . SER A 1 140 ? 11.356 8.764 -25.338 1.00 93.62 140 SER A O 1
ATOM 1138 N N . ILE A 1 141 ? 11.986 6.788 -26.200 1.00 93.12 141 ILE A N 1
ATOM 1139 C CA . ILE A 1 141 ? 11.090 6.830 -27.367 1.00 93.12 141 ILE A CA 1
ATOM 1140 C C . ILE A 1 141 ? 9.624 6.819 -26.920 1.00 93.12 141 ILE A C 1
ATOM 1142 O O . ILE A 1 141 ? 8.842 7.658 -27.363 1.00 93.12 141 ILE A O 1
ATOM 1146 N N . TYR A 1 142 ? 9.255 5.919 -26.002 1.00 94.38 142 TYR A N 1
ATOM 1147 C CA . TYR A 1 142 ? 7.902 5.852 -25.445 1.00 94.38 142 TYR A CA 1
ATOM 1148 C C . TYR A 1 142 ? 7.484 7.176 -24.798 1.00 94.38 142 TYR A C 1
ATOM 1150 O O . TYR A 1 142 ? 6.426 7.719 -25.116 1.00 94.38 142 TYR A O 1
ATOM 1158 N N . SER A 1 143 ? 8.337 7.726 -23.930 1.00 92.31 143 SER A N 1
ATOM 1159 C CA . SER A 1 143 ? 8.092 9.011 -23.268 1.00 92.31 143 SER A CA 1
ATOM 1160 C C . SER A 1 143 ? 7.913 10.129 -24.292 1.00 92.31 143 SER A C 1
ATOM 1162 O O . SER A 1 143 ? 6.977 10.921 -24.181 1.00 92.31 143 SER A O 1
ATOM 1164 N N . LYS A 1 144 ? 8.749 10.151 -25.340 1.00 91.25 144 LYS A N 1
ATOM 1165 C CA . LYS A 1 144 ? 8.694 11.188 -26.370 1.00 91.25 144 LYS A CA 1
ATOM 1166 C C . LYS A 1 144 ? 7.407 11.157 -27.191 1.00 91.25 144 LYS A C 1
ATOM 1168 O O . LYS A 1 144 ? 6.864 12.210 -27.514 1.00 91.25 144 LYS A O 1
ATOM 1173 N N . LEU A 1 145 ? 6.918 9.965 -27.521 1.00 91.50 145 LEU A N 1
ATOM 1174 C CA . LEU A 1 145 ? 5.661 9.786 -28.249 1.00 91.50 145 LEU A CA 1
ATOM 1175 C C . LEU A 1 145 ? 4.453 10.150 -27.369 1.00 91.50 145 LEU A C 1
ATOM 1177 O O . LEU A 1 145 ? 3.542 10.848 -27.823 1.00 91.50 145 LEU A O 1
ATOM 1181 N N . CYS A 1 146 ? 4.492 9.788 -26.083 1.00 89.75 146 CYS A N 1
ATOM 1182 C CA . CYS A 1 146 ? 3.478 10.184 -25.105 1.00 89.75 146 CYS A CA 1
ATOM 1183 C C . CYS A 1 146 ? 3.384 11.712 -24.928 1.00 89.75 146 CYS A C 1
ATOM 1185 O O . CYS A 1 146 ? 2.274 12.239 -24.888 1.00 89.75 146 CYS A O 1
ATOM 1187 N N . GLU A 1 147 ? 4.510 12.437 -24.885 1.00 88.00 147 GLU A N 1
ATOM 1188 C CA . GLU A 1 147 ? 4.532 13.916 -24.847 1.00 88.00 147 GLU A CA 1
ATOM 1189 C C . GLU A 1 147 ? 3.806 14.553 -26.041 1.00 88.00 147 GLU A C 1
ATOM 1191 O O . GLU A 1 147 ? 3.218 15.624 -25.916 1.00 88.00 147 GLU A O 1
ATOM 1196 N N . GLN A 1 148 ? 3.825 13.892 -27.201 1.00 85.00 148 GLN A N 1
ATOM 1197 C CA . GLN A 1 148 ? 3.142 14.344 -28.415 1.00 85.00 148 GLN A CA 1
ATOM 1198 C C . GLN A 1 148 ? 1.658 13.936 -28.459 1.00 85.00 148 GLN A C 1
ATOM 1200 O O . GLN A 1 148 ? 1.000 14.118 -29.483 1.00 85.00 148 GLN A O 1
ATOM 1205 N N . GLY A 1 149 ? 1.126 13.364 -27.374 1.00 80.69 149 GLY A N 1
ATOM 1206 C CA . GLY A 1 149 ? -0.258 12.897 -27.280 1.00 80.69 149 GLY A CA 1
ATOM 1207 C C . GLY A 1 149 ? -0.528 11.567 -27.990 1.00 80.69 149 GLY A C 1
ATOM 1208 O O . GLY A 1 149 ? -1.685 11.171 -28.108 1.00 80.69 149 GLY A O 1
ATOM 1209 N N . LYS A 1 150 ? 0.511 10.861 -28.457 1.00 74.06 150 LYS A N 1
ATOM 1210 C CA . LYS A 1 150 ? 0.402 9.577 -29.163 1.00 74.06 150 LYS A CA 1
ATOM 1211 C C . LYS A 1 150 ? 1.026 8.469 -28.313 1.00 74.06 150 LYS A C 1
ATOM 1213 O O . LYS A 1 150 ? 2.216 8.205 -28.433 1.00 74.06 150 LYS A O 1
ATOM 1218 N N . SER A 1 151 ? 0.248 7.807 -27.456 1.00 85.06 151 SER A N 1
ATOM 1219 C CA . SER A 1 151 ? 0.751 6.616 -26.750 1.00 85.06 151 SER A CA 1
ATOM 1220 C C . SER A 1 151 ? 0.868 5.445 -27.738 1.00 85.06 151 SER A C 1
ATOM 1222 O O . SER A 1 151 ? -0.160 5.030 -28.282 1.00 85.06 151 SER A O 1
ATOM 1224 N N . PRO A 1 152 ? 2.082 4.940 -28.037 1.00 91.81 152 PRO A N 1
ATOM 1225 C CA . PRO A 1 152 ? 2.245 3.870 -29.011 1.00 91.81 152 PRO A CA 1
ATOM 1226 C C . PRO A 1 152 ? 1.795 2.526 -28.415 1.00 91.81 152 PRO A C 1
ATOM 1228 O O . PRO A 1 152 ? 2.063 2.267 -27.237 1.00 91.81 152 PRO A O 1
ATOM 1231 N N . PRO A 1 153 ? 1.171 1.628 -29.199 1.00 93.50 153 PRO A N 1
ATOM 1232 C CA . PRO A 1 153 ? 0.941 0.257 -28.762 1.00 93.50 153 PRO A CA 1
ATOM 1233 C C . PRO A 1 153 ? 2.262 -0.435 -28.401 1.00 93.50 153 PRO A C 1
ATOM 1235 O O . PRO A 1 153 ? 3.259 -0.332 -29.127 1.00 93.50 153 PRO A O 1
ATOM 1238 N N . ILE A 1 154 ? 2.250 -1.150 -27.273 1.00 94.44 154 ILE A N 1
ATOM 1239 C CA . ILE A 1 154 ? 3.378 -1.942 -26.775 1.00 94.44 154 ILE A CA 1
ATOM 1240 C C . ILE A 1 154 ? 3.014 -3.423 -26.836 1.00 94.44 154 ILE A C 1
ATOM 1242 O O . ILE A 1 154 ? 2.002 -3.845 -26.277 1.00 94.44 154 ILE A O 1
ATOM 1246 N N . ILE A 1 155 ? 3.876 -4.206 -27.474 1.00 93.50 155 ILE A N 1
ATOM 1247 C CA . ILE A 1 155 ? 3.746 -5.650 -27.656 1.00 93.50 155 ILE A CA 1
ATOM 1248 C C . ILE A 1 155 ? 4.753 -6.350 -26.740 1.00 93.50 155 ILE A C 1
ATOM 1250 O O . ILE A 1 155 ? 5.938 -6.013 -26.753 1.00 93.50 155 ILE A O 1
ATOM 1254 N N . ASP A 1 156 ? 4.304 -7.348 -25.978 1.00 92.50 156 ASP A N 1
ATOM 1255 C CA . ASP A 1 156 ? 5.193 -8.258 -25.243 1.00 92.50 156 ASP A CA 1
ATOM 1256 C C . ASP A 1 156 ? 5.532 -9.465 -26.133 1.00 92.50 156 ASP A C 1
ATOM 1258 O O . ASP A 1 156 ? 4.642 -10.204 -26.560 1.00 92.50 156 ASP A O 1
ATOM 1262 N N . GLY A 1 157 ? 6.820 -9.685 -26.401 1.00 92.19 157 GLY A N 1
ATOM 1263 C CA . GLY A 1 157 ? 7.307 -10.809 -27.200 1.00 92.19 157 GLY A CA 1
ATOM 1264 C C . GLY A 1 157 ? 6.873 -12.174 -26.654 1.00 92.19 157 GLY A C 1
ATOM 1265 O O . GLY A 1 157 ? 6.617 -13.082 -27.438 1.00 92.19 157 GLY A O 1
ATOM 1266 N N . ALA A 1 158 ? 6.692 -12.311 -25.336 1.00 89.69 158 ALA A N 1
ATOM 1267 C CA . ALA A 1 158 ? 6.192 -13.554 -24.746 1.00 89.69 158 ALA A CA 1
ATOM 1268 C C . ALA A 1 158 ? 4.714 -13.821 -25.090 1.00 89.69 158 ALA A C 1
ATOM 1270 O O . ALA A 1 158 ? 4.309 -14.977 -25.214 1.00 89.69 158 ALA A O 1
ATOM 1271 N N . LEU A 1 159 ? 3.898 -12.769 -25.251 1.00 89.31 159 LEU A N 1
ATOM 1272 C CA . LEU A 1 159 ? 2.519 -12.907 -25.733 1.00 89.31 159 LEU A CA 1
ATOM 1273 C C . LEU A 1 159 ? 2.502 -13.263 -27.217 1.00 89.31 159 LEU A C 1
ATOM 1275 O O . LEU A 1 159 ? 1.753 -14.150 -27.609 1.00 89.31 159 LEU A O 1
ATOM 1279 N N . LEU A 1 160 ? 3.382 -12.642 -28.004 1.00 91.44 160 LEU A N 1
ATOM 1280 C CA . LEU A 1 160 ? 3.509 -12.918 -29.431 1.00 91.44 160 LEU A CA 1
ATOM 1281 C C . LEU A 1 160 ? 3.906 -14.374 -29.722 1.00 91.44 160 LEU A C 1
ATOM 1283 O O . LEU A 1 160 ? 3.375 -14.954 -30.656 1.00 91.44 160 LEU A O 1
ATOM 1287 N N . GLU A 1 161 ? 4.794 -14.986 -28.933 1.00 90.88 161 GLU A N 1
ATOM 1288 C CA . GLU A 1 161 ? 5.146 -16.412 -29.095 1.00 90.88 161 GLU A CA 1
ATOM 1289 C C . GLU A 1 161 ? 4.026 -17.358 -28.624 1.00 90.88 161 GLU A C 1
ATOM 1291 O O . GLU A 1 161 ? 3.888 -18.469 -29.137 1.00 90.88 161 GLU A O 1
ATOM 1296 N N . LYS A 1 162 ? 3.227 -16.942 -27.631 1.00 90.31 162 LYS A N 1
ATOM 1297 C CA . LYS A 1 162 ? 2.153 -17.763 -27.049 1.00 90.31 162 LYS A CA 1
ATOM 1298 C C . LYS A 1 162 ? 0.864 -17.727 -27.874 1.00 90.31 162 LYS A C 1
ATOM 1300 O O . LYS A 1 162 ? 0.217 -18.759 -28.021 1.00 90.31 162 LYS A O 1
ATOM 1305 N N . ASP A 1 163 ? 0.481 -16.550 -28.354 1.00 91.38 163 ASP A N 1
ATOM 1306 C CA . ASP A 1 163 ? -0.702 -16.304 -29.180 1.00 91.38 163 ASP A CA 1
ATOM 1307 C C . ASP A 1 163 ? -0.362 -15.289 -30.290 1.00 91.38 163 ASP A C 1
ATOM 1309 O O . ASP A 1 163 ? -0.658 -14.091 -30.167 1.00 91.38 163 ASP A O 1
ATOM 1313 N N . PRO A 1 164 ? 0.302 -15.747 -31.372 1.00 93.31 164 PRO A N 1
ATOM 1314 C CA . PRO A 1 164 ? 0.721 -14.864 -32.453 1.00 93.31 164 PRO A CA 1
ATOM 1315 C C . PRO A 1 164 ? -0.457 -14.195 -33.162 1.00 93.31 164 PRO A C 1
ATOM 1317 O O . PRO A 1 164 ? -0.394 -13.009 -33.478 1.00 93.31 164 PRO A O 1
ATOM 1320 N N . GLU A 1 165 ? -1.545 -14.931 -33.396 1.00 93.81 165 GLU A N 1
ATOM 1321 C CA . GLU A 1 165 ? -2.713 -14.411 -34.107 1.00 93.81 165 GLU A CA 1
ATOM 1322 C C . GLU A 1 165 ? -3.451 -13.351 -33.289 1.00 93.81 165 GLU A C 1
ATOM 1324 O O . GLU A 1 165 ? -3.692 -12.257 -33.806 1.00 93.81 165 GLU A O 1
ATOM 1329 N N . GLY A 1 166 ? -3.766 -13.626 -32.018 1.00 91.88 166 GLY A N 1
ATOM 1330 C CA . GLY A 1 166 ? -4.431 -12.653 -31.150 1.00 91.88 166 GLY A CA 1
ATOM 1331 C C . GLY A 1 166 ? -3.600 -11.382 -30.971 1.00 91.88 166 GLY A C 1
ATOM 1332 O O . GLY A 1 166 ? -4.121 -10.270 -31.100 1.00 91.88 166 GLY A O 1
ATOM 1333 N N . THR A 1 167 ? -2.287 -11.538 -30.776 1.00 92.25 167 THR A N 1
ATOM 1334 C CA . THR A 1 167 ? -1.356 -10.410 -30.626 1.00 92.25 167 THR A CA 1
ATOM 1335 C C . THR A 1 167 ? -1.269 -9.563 -31.900 1.00 92.25 167 THR A C 1
ATOM 1337 O O . THR A 1 167 ? -1.356 -8.336 -31.832 1.00 92.25 167 THR A O 1
ATOM 1340 N N . LEU A 1 168 ? -1.133 -10.189 -33.077 1.00 94.50 168 LEU A N 1
ATOM 1341 C CA . LEU A 1 168 ? -1.046 -9.471 -34.353 1.00 94.50 168 LEU A CA 1
ATOM 1342 C C . LEU A 1 168 ? -2.362 -8.798 -34.747 1.00 94.50 168 LEU A C 1
ATOM 1344 O O . LEU A 1 168 ? -2.327 -7.697 -35.295 1.00 94.50 168 LEU A O 1
ATOM 1348 N N . ARG A 1 169 ? -3.514 -9.416 -34.457 1.00 94.19 169 ARG A N 1
ATOM 1349 C CA . ARG A 1 169 ? -4.830 -8.791 -34.664 1.00 94.19 169 ARG A CA 1
ATOM 1350 C C . ARG A 1 169 ? -4.967 -7.516 -33.838 1.00 94.19 169 ARG A C 1
ATOM 1352 O O . ARG A 1 169 ? -5.280 -6.476 -34.410 1.00 94.19 169 ARG A O 1
ATOM 1359 N N . GLY A 1 170 ? -4.660 -7.583 -32.539 1.00 91.69 170 GLY A N 1
ATOM 1360 C CA . GLY A 1 170 ? -4.700 -6.415 -31.654 1.00 91.69 170 GLY A CA 1
ATOM 1361 C C . GLY A 1 170 ? -3.731 -5.311 -32.087 1.00 91.69 170 GLY A C 1
ATOM 1362 O O . GLY A 1 170 ? -4.093 -4.139 -32.094 1.00 91.69 170 GLY A O 1
ATOM 1363 N N . LEU A 1 171 ? -2.525 -5.678 -32.534 1.00 93.75 171 LEU A N 1
ATOM 1364 C CA . LEU A 1 171 ? -1.570 -4.712 -33.078 1.00 93.75 171 LEU A CA 1
ATOM 1365 C C . LEU A 1 171 ? -2.083 -4.038 -34.359 1.00 93.75 171 LEU A C 1
ATOM 1367 O O . LEU A 1 171 ? -1.949 -2.826 -34.508 1.00 93.75 171 LEU A O 1
ATOM 1371 N N . CYS A 1 172 ? -2.643 -4.808 -35.294 1.00 94.25 172 CYS A N 1
ATOM 1372 C CA . CYS A 1 172 ? -3.197 -4.263 -36.534 1.00 94.25 172 CYS A CA 1
ATOM 1373 C C . CYS A 1 172 ? -4.350 -3.292 -36.244 1.00 94.25 172 CYS A C 1
ATOM 1375 O O . CYS A 1 172 ? -4.405 -2.221 -36.844 1.00 94.25 172 CYS A O 1
ATOM 1377 N N . GLU A 1 173 ? -5.213 -3.627 -35.283 1.00 93.38 173 GLU A N 1
ATOM 1378 C CA . GLU A 1 173 ? -6.289 -2.755 -34.805 1.00 93.38 173 GLU A CA 1
ATOM 1379 C C . GLU A 1 173 ? -5.746 -1.449 -34.205 1.00 93.38 173 GLU A C 1
ATOM 1381 O O . GLU A 1 173 ? -6.148 -0.370 -34.639 1.00 93.38 173 GLU A O 1
ATOM 1386 N N . ASP A 1 174 ? -4.771 -1.526 -33.291 1.00 91.19 174 ASP A N 1
ATOM 1387 C CA . ASP A 1 174 ? -4.135 -0.345 -32.687 1.00 91.19 174 ASP A CA 1
ATOM 1388 C C . ASP A 1 174 ? -3.425 0.544 -33.732 1.00 91.19 174 ASP A C 1
ATOM 1390 O O . ASP A 1 174 ? -3.358 1.766 -33.580 1.00 91.19 174 ASP A O 1
ATOM 1394 N N . LEU A 1 175 ? -2.900 -0.052 -34.808 1.00 91.56 175 LEU A N 1
ATOM 1395 C CA . LEU A 1 175 ? -2.291 0.658 -35.938 1.00 91.56 175 LEU A CA 1
ATOM 1396 C C . LEU A 1 175 ? -3.316 1.110 -36.997 1.00 91.56 175 LEU A C 1
ATOM 1398 O O . LEU A 1 175 ? -2.947 1.814 -37.943 1.00 91.56 175 LEU A O 1
ATOM 1402 N N . GLY A 1 176 ? -4.588 0.728 -36.875 1.00 92.25 176 GLY A N 1
ATOM 1403 C CA . GLY A 1 176 ? -5.633 1.032 -37.853 1.00 92.25 176 GLY A CA 1
ATOM 1404 C C . GLY A 1 176 ? -5.364 0.443 -39.242 1.00 92.25 176 GLY A C 1
ATOM 1405 O O . GLY A 1 176 ? -5.588 1.123 -40.243 1.00 92.25 176 GLY A O 1
ATOM 1406 N N . ILE A 1 177 ? -4.833 -0.781 -39.313 1.00 93.94 177 ILE A N 1
ATOM 1407 C CA . ILE A 1 177 ? -4.603 -1.533 -40.559 1.00 93.94 177 ILE A CA 1
ATOM 1408 C C . ILE A 1 177 ? -5.337 -2.886 -40.512 1.00 93.94 177 ILE A C 1
ATOM 1410 O O . ILE A 1 177 ? -5.530 -3.439 -39.430 1.00 93.94 177 ILE A O 1
ATOM 1414 N N . PRO A 1 178 ? -5.754 -3.467 -41.654 1.00 93.88 178 PRO A N 1
ATOM 1415 C CA . PRO A 1 178 ? -6.436 -4.760 -41.653 1.00 93.88 178 PRO A CA 1
ATOM 1416 C C . PRO A 1 178 ? -5.456 -5.897 -41.348 1.00 93.88 178 PRO A C 1
ATOM 1418 O O . PRO A 1 178 ? -4.372 -5.944 -41.927 1.00 93.88 178 PRO A O 1
ATOM 1421 N N . PHE A 1 179 ? -5.835 -6.840 -40.486 1.00 96.06 179 PHE A N 1
ATOM 1422 C CA . PHE A 1 179 ? -5.061 -8.065 -40.256 1.00 96.06 179 PHE A CA 1
ATOM 1423 C C . PHE A 1 179 ? -5.119 -8.998 -41.480 1.00 96.06 179 PHE A C 1
ATOM 1425 O O . PHE A 1 179 ? -6.194 -9.211 -42.039 1.00 96.06 179 PHE A O 1
ATOM 1432 N N . GLN A 1 180 ? -3.985 -9.603 -41.855 1.00 96.56 180 GLN A N 1
ATOM 1433 C CA . GLN A 1 180 ? -3.905 -10.614 -42.916 1.00 96.56 180 GLN A CA 1
ATOM 1434 C C . GLN A 1 180 ? -3.329 -11.922 -42.359 1.00 96.56 180 GLN A C 1
ATOM 1436 O O . GLN A 1 180 ? -2.258 -11.922 -41.759 1.00 96.56 180 GLN A O 1
ATOM 1441 N N . ALA A 1 181 ? -3.993 -13.057 -42.601 1.00 95.19 181 ALA A N 1
ATOM 1442 C CA . ALA A 1 181 ? -3.548 -14.360 -42.087 1.00 95.19 181 ALA A CA 1
ATOM 1443 C C . ALA A 1 181 ? -2.163 -14.790 -42.616 1.00 95.19 181 ALA A C 1
ATOM 1445 O O . ALA A 1 181 ? -1.454 -15.537 -41.940 1.00 95.19 181 ALA A O 1
ATOM 1446 N N . ALA A 1 182 ? -1.750 -14.275 -43.782 1.00 96.31 182 ALA A N 1
ATOM 1447 C CA . ALA A 1 182 ? -0.414 -14.478 -44.346 1.00 96.31 182 ALA A CA 1
ATOM 1448 C C . ALA A 1 182 ? 0.705 -14.033 -43.387 1.00 96.31 182 ALA A C 1
ATOM 1450 O O . ALA A 1 182 ? 1.781 -14.618 -43.388 1.00 96.31 182 ALA A O 1
ATOM 1451 N N . MET A 1 183 ? 0.431 -13.084 -42.485 1.00 96.31 183 MET A N 1
ATOM 1452 C CA . MET A 1 183 ? 1.387 -12.603 -41.483 1.00 96.31 183 MET A CA 1
ATOM 1453 C C . MET A 1 183 ? 1.875 -13.692 -40.509 1.00 96.31 183 MET A C 1
ATOM 1455 O O . MET A 1 183 ? 2.873 -13.492 -39.820 1.00 96.31 183 MET A O 1
ATOM 1459 N N . LEU A 1 184 ? 1.190 -14.834 -40.408 1.00 96.00 184 LEU A N 1
ATOM 1460 C CA . LEU A 1 184 ? 1.514 -15.885 -39.436 1.00 96.00 184 LEU A CA 1
ATOM 1461 C C . LEU A 1 184 ? 2.612 -16.850 -39.899 1.00 96.00 184 LEU A C 1
ATOM 1463 O O . LEU A 1 184 ? 3.162 -17.573 -39.066 1.00 96.00 184 LEU A O 1
ATOM 1467 N N . LYS A 1 185 ? 2.912 -16.903 -41.203 1.00 95.62 185 LYS A N 1
ATOM 1468 C CA . LYS A 1 185 ? 3.842 -17.880 -41.783 1.00 95.62 185 LYS A CA 1
ATOM 1469 C C . LYS A 1 185 ? 4.697 -17.262 -42.877 1.00 95.62 185 LYS A C 1
ATOM 1471 O O . LYS A 1 185 ? 4.206 -16.461 -43.652 1.00 95.62 185 LYS A O 1
ATOM 1476 N N . TRP A 1 186 ? 5.947 -17.692 -42.984 1.00 96.12 186 TRP A N 1
ATOM 1477 C CA . TRP A 1 186 ? 6.878 -17.273 -44.036 1.00 96.12 186 TRP A CA 1
ATOM 1478 C C . TRP A 1 186 ? 7.744 -18.448 -44.488 1.00 96.12 186 TRP A C 1
ATOM 1480 O O . TRP A 1 186 ? 7.855 -19.464 -43.802 1.00 96.12 186 TRP A O 1
ATOM 1490 N N . GLU A 1 187 ? 8.388 -18.309 -45.643 1.00 95.19 187 GLU A N 1
ATOM 1491 C CA . GLU A 1 187 ? 9.357 -19.297 -46.114 1.00 95.19 187 GLU A CA 1
ATOM 1492 C C . GLU A 1 187 ? 10.674 -19.205 -45.336 1.00 95.19 187 GLU A C 1
ATOM 1494 O O . GLU A 1 187 ? 11.159 -18.109 -45.035 1.00 95.19 187 GLU A O 1
ATOM 1499 N N . ALA A 1 188 ? 11.291 -20.353 -45.057 1.00 95.31 188 ALA A N 1
ATOM 1500 C CA . ALA A 1 188 ? 12.626 -20.410 -44.472 1.00 95.31 188 ALA A CA 1
ATOM 1501 C C . ALA A 1 188 ? 13.691 -19.841 -45.438 1.00 95.31 188 ALA A C 1
ATOM 1503 O O . ALA A 1 188 ? 13.482 -19.741 -46.646 1.00 95.31 188 ALA A O 1
ATOM 1504 N N . GLY A 1 189 ? 14.848 -19.461 -44.901 1.00 94.56 189 GLY A N 1
ATOM 1505 C CA . GLY A 1 189 ? 15.993 -18.938 -45.647 1.00 94.56 189 GLY A CA 1
ATOM 1506 C C . GLY A 1 189 ? 16.095 -17.406 -45.686 1.00 94.56 189 GLY A C 1
ATOM 1507 O O . GLY A 1 189 ? 15.172 -16.709 -45.248 1.00 94.56 189 GLY A O 1
ATOM 1508 N N . PRO A 1 190 ? 17.223 -16.884 -46.201 1.00 94.25 190 PRO A N 1
ATOM 1509 C CA . PRO A 1 190 ? 17.482 -15.450 -46.290 1.00 94.25 190 PRO A CA 1
ATOM 1510 C C . PRO A 1 190 ? 16.473 -14.739 -47.186 1.00 94.25 190 PRO A C 1
ATOM 1512 O O . PRO A 1 190 ? 15.923 -15.327 -48.122 1.00 94.25 190 PRO A O 1
ATOM 1515 N N . LYS A 1 191 ? 16.227 -13.464 -46.890 1.00 94.56 191 LYS A N 1
ATOM 1516 C CA . LYS A 1 191 ? 15.282 -12.622 -47.629 1.00 94.56 191 LYS A CA 1
ATOM 1517 C C . LYS A 1 191 ? 16.014 -11.492 -48.354 1.00 94.56 191 LYS A C 1
ATOM 1519 O O . LYS A 1 191 ? 17.035 -11.019 -47.865 1.00 94.56 191 LYS A O 1
ATOM 1524 N N . PRO A 1 192 ? 15.508 -11.023 -49.509 1.00 92.56 192 PRO A N 1
ATOM 1525 C CA . PRO A 1 192 ? 16.167 -9.963 -50.279 1.00 92.56 192 PRO A CA 1
ATOM 1526 C C . PRO A 1 192 ? 16.212 -8.617 -49.540 1.00 92.56 192 PRO A C 1
ATOM 1528 O O . PRO A 1 192 ? 17.029 -7.767 -49.874 1.00 92.56 192 PRO A O 1
ATOM 1531 N N . PHE A 1 193 ? 15.343 -8.431 -48.544 1.00 92.62 193 PHE A N 1
ATOM 1532 C CA . PHE A 1 193 ? 15.286 -7.249 -47.685 1.00 92.62 193 PHE A CA 1
ATOM 1533 C C . PHE A 1 193 ? 16.092 -7.394 -46.381 1.00 92.62 193 PHE A C 1
ATOM 1535 O O . PHE A 1 193 ? 16.064 -6.481 -45.561 1.00 92.62 193 PHE A O 1
ATOM 1542 N N . ASP A 1 194 ? 16.781 -8.522 -46.164 1.00 93.62 194 ASP A N 1
ATOM 1543 C CA . ASP A 1 194 ? 17.671 -8.695 -45.013 1.00 93.62 194 ASP A CA 1
ATOM 1544 C C . ASP A 1 194 ? 18.879 -7.748 -45.122 1.00 93.62 194 ASP A C 1
ATOM 1546 O O . ASP A 1 194 ? 19.516 -7.646 -46.176 1.00 93.62 194 ASP A O 1
ATOM 1550 N N . GLY A 1 195 ? 19.251 -7.097 -44.018 1.00 89.81 195 GLY A N 1
ATOM 1551 C CA . GLY A 1 195 ? 20.469 -6.291 -43.972 1.00 89.81 195 GLY A CA 1
ATOM 1552 C C . GLY A 1 195 ? 21.758 -7.114 -44.117 1.00 89.81 195 GLY A C 1
ATOM 1553 O O . GLY A 1 195 ? 21.799 -8.322 -43.877 1.00 89.81 195 GLY A O 1
ATOM 1554 N N . ILE A 1 196 ? 22.873 -6.443 -44.436 1.00 90.38 196 ILE A N 1
ATOM 1555 C CA . ILE A 1 196 ? 24.202 -7.073 -44.634 1.00 90.38 196 ILE A CA 1
ATOM 1556 C C . ILE A 1 196 ? 24.668 -7.855 -43.386 1.00 90.38 196 ILE A C 1
ATOM 1558 O O . ILE A 1 196 ? 25.439 -8.808 -43.485 1.00 90.38 196 ILE A O 1
ATOM 1562 N N . TRP A 1 197 ? 24.176 -7.480 -42.204 1.00 91.00 197 TRP A N 1
ATOM 1563 C CA . TRP A 1 197 ? 24.461 -8.132 -40.924 1.00 91.00 197 TRP A CA 1
ATOM 1564 C C . TRP A 1 197 ? 23.718 -9.464 -40.718 1.00 91.00 197 TRP A C 1
ATOM 1566 O O . TRP A 1 197 ? 24.010 -10.174 -39.754 1.00 91.00 197 TRP A O 1
ATOM 1576 N N . ALA A 1 198 ? 22.769 -9.840 -41.580 1.00 91.38 198 ALA A N 1
ATOM 1577 C CA . ALA A 1 198 ? 21.934 -11.031 -41.397 1.00 91.38 198 ALA A CA 1
ATOM 1578 C C . ALA A 1 198 ? 22.739 -12.332 -41.248 1.00 91.38 198 ALA A C 1
ATOM 1580 O O . ALA A 1 198 ? 22.356 -13.205 -40.469 1.00 91.38 198 ALA A O 1
ATOM 1581 N N . THR A 1 199 ? 23.900 -12.440 -41.901 1.00 89.38 199 THR A N 1
ATOM 1582 C CA . THR A 1 199 ? 24.813 -13.590 -41.769 1.00 89.38 199 THR A CA 1
ATOM 1583 C C . THR A 1 199 ? 25.316 -13.808 -40.338 1.00 89.38 199 THR A C 1
ATOM 1585 O O . THR A 1 199 ? 25.626 -14.941 -39.970 1.00 89.38 199 THR A O 1
ATOM 1588 N N . TYR A 1 200 ? 25.344 -12.757 -39.515 1.00 88.44 200 TYR A N 1
ATOM 1589 C CA . TYR A 1 200 ? 25.770 -12.804 -38.115 1.00 88.44 200 TYR A CA 1
ATOM 1590 C C . TYR A 1 200 ? 24.590 -12.981 -37.151 1.00 88.44 200 TYR A C 1
ATOM 1592 O O . TYR A 1 200 ? 24.716 -13.670 -36.143 1.00 88.44 200 TYR A O 1
ATOM 1600 N N . TRP A 1 201 ? 23.428 -12.394 -37.458 1.00 89.62 201 TRP A N 1
ATOM 1601 C CA . TRP A 1 201 ? 22.313 -12.303 -36.506 1.00 89.62 201 TRP A CA 1
ATOM 1602 C C . TRP A 1 201 ? 21.144 -13.259 -36.784 1.00 89.62 201 TRP A C 1
ATOM 1604 O O . TRP A 1 201 ? 20.424 -13.623 -35.849 1.00 89.62 201 TRP A O 1
ATOM 1614 N N . TYR A 1 202 ? 20.903 -13.649 -38.044 1.00 92.50 202 TYR A N 1
ATOM 1615 C CA . TYR A 1 202 ? 19.614 -14.217 -38.496 1.00 92.50 202 TYR A CA 1
ATOM 1616 C C . TYR A 1 202 ? 19.621 -15.736 -38.696 1.00 92.50 202 TYR A C 1
ATOM 1618 O O . TYR A 1 202 ? 18.631 -16.318 -39.134 1.00 92.50 202 TYR A O 1
ATOM 1626 N N . LYS A 1 203 ? 20.679 -16.418 -38.248 1.00 90.31 203 LYS A N 1
ATOM 1627 C CA . LYS A 1 203 ? 20.807 -17.882 -38.336 1.00 90.31 203 LYS A CA 1
ATOM 1628 C C . LYS A 1 203 ? 19.592 -18.649 -37.791 1.00 90.31 203 LYS A C 1
ATOM 1630 O O . LYS A 1 203 ? 19.244 -19.693 -38.338 1.00 90.31 203 LYS A O 1
ATOM 1635 N N . THR A 1 204 ? 18.964 -18.165 -36.717 1.00 88.88 204 THR A N 1
ATOM 1636 C CA . THR A 1 204 ? 17.771 -18.799 -36.129 1.00 88.88 204 THR A CA 1
ATOM 1637 C C . THR A 1 204 ? 16.520 -18.544 -36.969 1.00 88.88 204 THR A C 1
ATOM 1639 O O . THR A 1 204 ? 15.823 -19.493 -37.311 1.00 88.88 204 THR A O 1
ATOM 1642 N N . ILE A 1 205 ? 16.253 -17.290 -37.357 1.00 90.62 205 ILE A N 1
ATOM 1643 C CA . ILE A 1 205 ? 15.034 -16.945 -38.108 1.00 90.62 205 ILE A CA 1
ATOM 1644 C C . ILE A 1 205 ? 15.040 -17.553 -39.513 1.00 90.62 205 ILE A C 1
ATOM 1646 O O . ILE A 1 205 ? 14.000 -18.010 -39.975 1.00 90.62 205 ILE A O 1
ATOM 1650 N N . HIS A 1 206 ? 16.208 -17.684 -40.152 1.00 94.38 206 HIS A N 1
ATOM 1651 C CA . HIS A 1 206 ? 16.341 -18.357 -41.450 1.00 94.38 206 HIS A CA 1
ATOM 1652 C C . HIS A 1 206 ? 15.941 -19.839 -41.413 1.00 94.38 206 HIS A C 1
ATOM 1654 O O . HIS A 1 206 ? 15.743 -20.427 -42.469 1.00 94.38 206 HIS A O 1
ATOM 1660 N N . LYS A 1 207 ? 15.802 -20.459 -40.235 1.00 93.19 207 LYS A N 1
ATOM 1661 C CA . LYS A 1 207 ? 15.283 -21.831 -40.087 1.00 93.19 207 LYS A CA 1
ATOM 1662 C C . LYS A 1 207 ? 13.795 -21.890 -39.743 1.00 93.19 207 LYS A C 1
ATOM 1664 O O . LYS A 1 207 ? 13.209 -22.964 -39.812 1.00 93.19 207 LYS A O 1
ATOM 1669 N N . SER A 1 208 ? 13.207 -20.764 -39.355 1.00 94.00 208 SER A N 1
ATOM 1670 C CA . SER A 1 208 ? 11.809 -20.674 -38.935 1.00 94.00 208 SER A CA 1
ATOM 1671 C C . SER A 1 208 ? 10.876 -20.477 -40.129 1.00 94.00 208 SER A C 1
ATOM 1673 O O . SER A 1 208 ? 11.275 -19.922 -41.155 1.00 94.00 208 SER A O 1
ATOM 1675 N N . THR A 1 209 ? 9.614 -20.863 -39.962 1.00 94.75 209 THR A N 1
ATOM 1676 C CA . THR A 1 209 ? 8.536 -20.617 -40.937 1.00 94.75 209 THR A CA 1
ATOM 1677 C C . THR A 1 209 ? 7.344 -19.872 -40.328 1.00 94.75 209 THR A C 1
ATOM 1679 O O . THR A 1 209 ? 6.256 -19.857 -40.901 1.00 94.75 209 THR A O 1
ATOM 1682 N N . GLY A 1 210 ? 7.510 -19.322 -39.125 1.00 93.56 210 GLY A N 1
ATOM 1683 C CA . GLY A 1 210 ? 6.464 -18.690 -38.325 1.00 93.56 210 GLY A CA 1
ATOM 1684 C C . GLY A 1 210 ? 6.947 -18.417 -36.898 1.00 93.56 210 GLY A C 1
ATOM 1685 O O . GLY A 1 210 ? 8.128 -18.588 -36.585 1.00 93.56 210 GLY A O 1
ATOM 1686 N N . PHE A 1 211 ? 6.031 -18.006 -36.023 1.00 92.12 211 PHE A N 1
ATOM 1687 C CA . PHE A 1 211 ? 6.321 -17.817 -34.600 1.00 92.12 211 PHE A CA 1
ATOM 1688 C C . PHE A 1 211 ? 6.402 -19.170 -33.883 1.00 92.12 211 PHE A C 1
ATOM 1690 O O . PHE A 1 211 ? 5.475 -19.976 -33.954 1.00 92.12 211 PHE A O 1
ATOM 1697 N N . GLU A 1 212 ? 7.517 -19.421 -33.200 1.00 83.75 212 GLU A N 1
ATOM 1698 C CA . GLU A 1 212 ? 7.728 -20.642 -32.423 1.00 83.75 212 GLU A CA 1
ATOM 1699 C C . GLU A 1 212 ? 7.270 -20.444 -30.976 1.00 83.75 212 GLU A C 1
ATOM 1701 O O . GLU A 1 212 ? 7.452 -19.376 -30.391 1.00 83.75 212 GLU A O 1
ATOM 1706 N N . SER A 1 213 ? 6.693 -21.489 -30.380 1.00 76.56 213 SER A N 1
ATOM 1707 C CA . SER A 1 213 ? 6.349 -21.466 -28.959 1.00 76.56 213 SER A CA 1
ATOM 1708 C C . SER A 1 213 ? 7.613 -21.419 -28.094 1.00 76.56 213 SER A C 1
ATOM 1710 O O . SER A 1 213 ? 8.617 -22.059 -28.429 1.00 76.56 213 SER A O 1
ATOM 1712 N N . PRO A 1 214 ? 7.571 -20.724 -26.944 1.00 74.31 214 PRO A N 1
ATOM 1713 C CA . PRO A 1 214 ? 8.725 -20.638 -26.065 1.00 74.31 214 PRO A CA 1
ATOM 1714 C C . PRO A 1 214 ? 9.094 -22.026 -25.526 1.00 74.31 214 PRO A C 1
ATOM 1716 O O . PRO A 1 214 ? 8.247 -22.914 -25.377 1.00 74.31 214 PRO A O 1
ATOM 1719 N N . ARG A 1 215 ? 10.377 -22.219 -25.196 1.00 73.62 215 ARG A N 1
ATOM 1720 C CA . ARG A 1 215 ? 10.849 -23.469 -24.584 1.00 73.62 215 ARG A CA 1
ATOM 1721 C C . ARG A 1 215 ? 10.075 -23.745 -23.295 1.00 73.62 215 ARG A C 1
ATOM 1723 O O . ARG A 1 215 ? 9.895 -22.854 -22.472 1.00 73.62 215 ARG A O 1
ATOM 1730 N N . LYS A 1 216 ? 9.699 -25.011 -23.081 1.00 77.56 216 LYS A N 1
ATOM 1731 C CA . LYS A 1 216 ? 8.983 -25.441 -21.867 1.00 77.56 216 LYS A CA 1
ATOM 1732 C C . LYS A 1 216 ? 9.761 -25.134 -20.580 1.00 77.56 216 LYS A C 1
ATOM 1734 O O . LYS A 1 216 ? 9.150 -24.805 -19.570 1.00 77.56 216 LYS A O 1
ATOM 1739 N N . TYR A 1 217 ? 11.090 -25.240 -20.630 1.00 78.25 217 TYR A N 1
ATOM 1740 C CA . TYR A 1 217 ? 11.983 -24.905 -19.523 1.00 78.25 217 TYR A CA 1
ATOM 1741 C C . TYR A 1 217 ? 13.070 -23.936 -20.008 1.00 78.25 217 TYR A C 1
ATOM 1743 O O . TYR A 1 217 ? 13.687 -24.203 -21.048 1.00 78.25 217 TYR A O 1
ATOM 1751 N N . PRO A 1 218 ? 13.310 -22.823 -19.291 1.00 79.88 218 PRO A N 1
ATOM 1752 C CA . PRO A 1 218 ? 14.378 -21.894 -19.630 1.00 79.88 218 PRO A CA 1
ATOM 1753 C C . PRO A 1 218 ? 15.751 -22.506 -19.328 1.00 79.88 218 PRO A C 1
ATOM 1755 O O . PRO A 1 218 ? 15.883 -23.415 -18.506 1.00 79.88 218 PRO A O 1
ATOM 1758 N N . LEU A 1 219 ? 16.785 -21.993 -19.995 1.00 82.88 219 LEU A N 1
ATOM 1759 C CA . LEU A 1 219 ? 18.170 -22.313 -19.651 1.00 82.88 219 LEU A CA 1
ATOM 1760 C C . LEU A 1 219 ? 18.599 -21.564 -18.375 1.00 82.88 219 LEU A C 1
ATOM 1762 O O . LEU A 1 219 ? 18.015 -20.522 -18.063 1.00 82.88 219 LEU A O 1
ATOM 1766 N N . PRO A 1 220 ? 19.627 -22.048 -17.651 1.00 88.94 220 PRO A N 1
ATOM 1767 C CA . PRO A 1 220 ? 20.214 -21.302 -16.543 1.00 88.94 220 PRO A CA 1
ATOM 1768 C C . PRO A 1 220 ? 20.690 -19.915 -16.992 1.00 88.94 220 PRO A C 1
ATOM 1770 O O . PRO A 1 220 ? 21.372 -19.789 -18.010 1.00 88.94 220 PRO A O 1
ATOM 1773 N N . PHE A 1 221 ? 20.345 -18.880 -16.225 1.00 93.25 221 PHE A N 1
ATOM 1774 C CA . PHE A 1 221 ? 20.784 -17.518 -16.516 1.00 93.25 221 PHE A CA 1
ATOM 1775 C C . PHE A 1 221 ? 22.267 -17.341 -16.131 1.00 93.25 221 PHE A C 1
ATOM 1777 O O . PHE A 1 221 ? 22.619 -17.646 -14.987 1.00 93.25 221 PHE A O 1
ATOM 1784 N N . PRO A 1 222 ? 23.145 -16.852 -17.030 1.00 93.56 222 PRO A N 1
ATOM 1785 C CA . PRO A 1 222 ? 24.564 -16.673 -16.726 1.00 93.56 222 PRO A CA 1
ATOM 1786 C C . PRO A 1 222 ? 24.787 -15.642 -15.602 1.00 93.56 222 PRO A C 1
ATOM 1788 O O . PRO A 1 222 ? 24.375 -14.488 -15.753 1.00 93.56 222 PRO A O 1
ATOM 1791 N N . PRO A 1 223 ? 25.476 -15.989 -14.493 1.00 93.19 223 PRO A N 1
ATOM 1792 C CA . PRO A 1 223 ? 25.709 -15.051 -13.387 1.00 93.19 223 PRO A CA 1
ATOM 1793 C C . PRO A 1 223 ? 26.476 -13.785 -13.795 1.00 93.19 223 PRO A C 1
ATOM 1795 O O . PRO A 1 223 ? 26.258 -12.718 -13.227 1.00 93.19 223 PRO A O 1
ATOM 1798 N N . THR A 1 224 ? 27.332 -13.880 -14.816 1.00 94.44 224 THR A N 1
ATOM 1799 C CA . THR A 1 224 ? 28.092 -12.752 -15.381 1.00 94.44 224 THR A CA 1
ATOM 1800 C C . THR A 1 224 ? 27.196 -11.643 -15.941 1.00 94.44 224 THR A C 1
ATOM 1802 O O . THR A 1 224 ? 27.609 -10.486 -15.968 1.00 94.44 224 THR A O 1
ATOM 1805 N N . LEU A 1 225 ? 25.960 -11.963 -16.341 1.00 95.12 225 LEU A N 1
ATOM 1806 C CA . LEU A 1 225 ? 25.009 -11.020 -16.937 1.00 95.12 225 LEU A CA 1
ATOM 1807 C C . LEU A 1 225 ? 24.062 -10.382 -15.909 1.00 95.12 225 LEU A C 1
ATOM 1809 O O . LEU A 1 225 ? 23.237 -9.543 -16.272 1.00 95.12 225 LEU A O 1
ATOM 1813 N N . TYR A 1 226 ? 24.167 -10.745 -14.627 1.00 93.81 226 TYR A N 1
ATOM 1814 C CA . TYR A 1 226 ? 23.217 -10.312 -13.598 1.00 93.81 226 TYR A CA 1
ATOM 1815 C C . TYR A 1 226 ? 23.224 -8.789 -13.385 1.00 93.81 226 TYR A C 1
ATOM 1817 O O . TYR A 1 226 ? 22.167 -8.165 -13.336 1.00 93.81 226 TYR A O 1
ATOM 1825 N N . ASN A 1 227 ? 24.403 -8.161 -13.387 1.00 93.94 227 ASN A N 1
ATOM 1826 C CA . ASN A 1 227 ? 24.515 -6.701 -13.270 1.00 93.94 227 ASN A CA 1
ATOM 1827 C C . ASN A 1 227 ? 23.840 -5.963 -14.440 1.00 93.94 227 ASN A C 1
ATOM 1829 O O . ASN A 1 227 ? 23.301 -4.873 -14.257 1.00 93.94 227 ASN A O 1
ATOM 1833 N N . LEU A 1 228 ? 23.869 -6.531 -15.651 1.00 94.31 228 LEU A N 1
ATOM 1834 C CA . LEU A 1 228 ? 23.172 -5.960 -16.809 1.00 94.31 228 LEU A CA 1
ATOM 1835 C C . LEU A 1 228 ? 21.663 -6.201 -16.727 1.00 94.31 228 LEU A C 1
ATOM 1837 O O . LEU A 1 228 ? 20.882 -5.318 -17.081 1.00 94.31 228 LEU A O 1
ATOM 1841 N N . LEU A 1 229 ? 21.248 -7.366 -16.224 1.00 95.12 229 LEU A N 1
ATOM 1842 C CA . LEU A 1 229 ? 19.846 -7.684 -15.963 1.00 95.12 229 LEU A CA 1
ATOM 1843 C C . LEU A 1 229 ? 19.215 -6.675 -14.996 1.00 95.12 229 LEU A C 1
ATOM 1845 O O . LEU A 1 229 ? 18.152 -6.131 -15.302 1.00 95.12 229 LEU A O 1
ATOM 1849 N N . GLU A 1 230 ? 19.881 -6.377 -13.877 1.00 92.69 230 GLU A N 1
ATOM 1850 C CA . GLU A 1 230 ? 19.422 -5.382 -12.899 1.00 92.69 230 GLU A CA 1
ATOM 1851 C C . GLU A 1 230 ? 19.280 -3.982 -13.504 1.00 92.69 230 GLU A C 1
ATOM 1853 O O . GLU A 1 230 ? 18.315 -3.281 -13.208 1.00 92.69 230 GLU A O 1
ATOM 1858 N N . GLN A 1 231 ? 20.186 -3.594 -14.406 1.00 94.50 231 GLN A N 1
ATOM 1859 C CA . GLN A 1 231 ? 20.096 -2.314 -15.111 1.00 94.50 231 GLN A CA 1
ATOM 1860 C C . GLN A 1 231 ? 18.920 -2.272 -16.096 1.00 94.50 231 GLN A C 1
ATOM 1862 O O . GLN A 1 231 ? 18.280 -1.236 -16.239 1.00 94.50 231 GLN A O 1
ATOM 1867 N N . CYS A 1 232 ? 18.607 -3.379 -16.777 1.00 95.50 232 CYS A N 1
ATOM 1868 C CA . CYS A 1 232 ? 17.578 -3.416 -17.824 1.00 95.50 232 CYS A CA 1
ATOM 1869 C C . CYS A 1 232 ? 16.151 -3.597 -17.281 1.00 95.50 232 CYS A C 1
ATOM 1871 O O . CYS A 1 232 ? 15.194 -3.066 -17.854 1.00 95.50 232 CYS A O 1
ATOM 1873 N N . LEU A 1 233 ? 15.991 -4.348 -16.186 1.00 93.31 233 LEU A N 1
ATOM 1874 C CA . LEU A 1 233 ? 14.689 -4.720 -15.620 1.00 93.31 233 LEU A CA 1
ATOM 1875 C C . LEU A 1 233 ? 13.766 -3.529 -15.308 1.00 93.31 233 LEU A C 1
ATOM 1877 O O . LEU A 1 233 ? 12.585 -3.626 -15.650 1.00 93.31 233 LEU A O 1
ATOM 1881 N N . PRO A 1 234 ? 14.227 -2.416 -14.701 1.00 92.19 234 PRO A N 1
ATOM 1882 C CA . PRO A 1 234 ? 13.365 -1.268 -14.420 1.00 92.19 234 PRO A CA 1
ATOM 1883 C C . PRO A 1 234 ? 12.707 -0.691 -15.678 1.00 92.19 234 PRO A C 1
ATOM 1885 O O . PRO A 1 234 ? 11.498 -0.462 -15.686 1.00 92.19 234 PRO A O 1
ATOM 1888 N N . PHE A 1 235 ? 13.471 -0.535 -16.763 1.00 94.94 235 PHE A N 1
ATOM 1889 C CA . PHE A 1 235 ? 12.979 -0.004 -18.038 1.00 94.94 235 PHE A CA 1
ATOM 1890 C C . PHE A 1 235 ? 11.982 -0.957 -18.704 1.00 94.94 235 PHE A C 1
ATOM 1892 O O . PHE A 1 235 ? 10.917 -0.533 -19.155 1.00 94.94 235 PHE A O 1
ATOM 1899 N N . TYR A 1 236 ? 12.287 -2.258 -18.709 1.00 94.69 236 TYR A N 1
ATOM 1900 C CA . TYR A 1 236 ? 11.365 -3.279 -19.205 1.00 94.69 236 TYR A CA 1
ATOM 1901 C C . TYR A 1 236 ? 10.055 -3.301 -18.406 1.00 94.69 236 TYR A C 1
ATOM 1903 O O . TYR A 1 236 ? 8.980 -3.274 -18.998 1.00 94.69 236 TYR A O 1
ATOM 1911 N N . ASN A 1 237 ? 10.126 -3.307 -17.072 1.00 90.81 237 ASN A N 1
ATOM 1912 C CA . ASN A 1 237 ? 8.945 -3.345 -16.207 1.00 90.81 237 ASN A CA 1
ATOM 1913 C C . ASN A 1 237 ? 8.073 -2.093 -16.363 1.00 90.81 237 ASN A C 1
ATOM 1915 O O . ASN A 1 237 ? 6.847 -2.201 -16.326 1.00 90.81 237 ASN A O 1
ATOM 1919 N N . MET A 1 238 ? 8.694 -0.927 -16.571 1.00 90.06 238 MET A N 1
ATOM 1920 C CA . MET A 1 238 ? 7.984 0.318 -16.859 1.00 90.06 238 MET A CA 1
ATOM 1921 C C . MET A 1 238 ? 7.192 0.224 -18.168 1.00 90.06 238 MET A C 1
ATOM 1923 O O . MET A 1 238 ? 6.033 0.606 -18.200 1.00 90.06 238 MET A O 1
ATOM 1927 N N . LEU A 1 239 ? 7.773 -0.315 -19.243 1.00 91.88 239 LEU A N 1
ATOM 1928 C CA . LEU A 1 239 ? 7.045 -0.499 -20.506 1.00 91.88 239 LEU A CA 1
ATOM 1929 C C . LEU A 1 239 ? 6.001 -1.617 -20.404 1.00 91.88 239 LEU A C 1
ATOM 1931 O O . LEU A 1 239 ? 4.906 -1.502 -20.949 1.00 91.88 239 LEU A O 1
ATOM 1935 N N . LYS A 1 240 ? 6.306 -2.687 -19.662 1.00 91.12 240 LYS A N 1
ATOM 1936 C CA . LYS A 1 240 ? 5.405 -3.827 -19.469 1.00 91.12 240 LYS A CA 1
ATOM 1937 C C . LYS A 1 240 ? 4.094 -3.440 -18.787 1.00 91.12 240 LYS A C 1
ATOM 1939 O O . LYS A 1 240 ? 3.060 -4.015 -19.117 1.00 91.12 240 LYS A O 1
ATOM 1944 N N . SER A 1 241 ? 4.107 -2.475 -17.866 1.00 85.75 241 SER A N 1
ATOM 1945 C CA . SER A 1 241 ? 2.880 -1.994 -17.211 1.00 85.75 241 SER A CA 1
ATOM 1946 C C . SER A 1 241 ? 1.915 -1.286 -18.174 1.00 85.75 241 SER A C 1
ATOM 1948 O O . SER A 1 241 ? 0.734 -1.163 -17.860 1.00 85.75 241 SER A O 1
ATOM 1950 N N . HIS A 1 242 ? 2.393 -0.872 -19.351 1.00 87.50 242 HIS A N 1
ATOM 1951 C CA . HIS A 1 242 ? 1.612 -0.211 -20.396 1.00 87.50 242 HIS A CA 1
ATOM 1952 C C . HIS A 1 242 ? 1.163 -1.155 -21.528 1.00 87.50 242 HIS A C 1
ATOM 1954 O O . HIS A 1 242 ? 0.484 -0.715 -22.454 1.00 87.50 242 HIS A O 1
ATOM 1960 N N . VAL A 1 243 ? 1.498 -2.450 -21.468 1.00 87.38 243 VAL A N 1
ATOM 1961 C CA . VAL A 1 243 ? 1.025 -3.444 -22.445 1.00 87.38 243 VAL A CA 1
ATOM 1962 C C . VAL A 1 243 ? -0.484 -3.641 -22.288 1.00 87.38 243 VAL A C 1
ATOM 1964 O O . VAL A 1 243 ? -0.963 -4.060 -21.228 1.00 87.38 243 VAL A O 1
ATOM 1967 N N . LYS A 1 244 ? -1.248 -3.378 -23.355 1.00 73.06 244 LYS A N 1
ATOM 1968 C CA . LYS A 1 244 ? -2.686 -3.670 -23.396 1.00 73.06 244 LYS A CA 1
ATOM 1969 C C . LYS A 1 244 ? -2.895 -5.184 -23.381 1.00 73.06 244 LYS A C 1
ATOM 1971 O O . LYS A 1 244 ? -2.362 -5.907 -24.218 1.00 73.06 244 LYS A O 1
ATOM 1976 N N . ARG A 1 245 ? -3.696 -5.683 -22.440 1.00 61.28 245 ARG A N 1
ATOM 1977 C CA . ARG A 1 245 ? -4.119 -7.092 -22.415 1.00 61.28 245 ARG A CA 1
ATOM 1978 C C . ARG A 1 245 ? -5.310 -7.282 -23.354 1.00 61.28 245 ARG A C 1
ATOM 1980 O O . ARG A 1 245 ? -6.441 -7.407 -22.897 1.00 61.28 245 ARG A O 1
ATOM 1987 N N . SER A 1 246 ? -5.070 -7.256 -24.657 1.00 47.12 246 SER A N 1
ATOM 1988 C CA . SER A 1 246 ? -6.107 -7.559 -25.647 1.00 47.12 246 SER A CA 1
ATOM 1989 C C . SER A 1 246 ? -6.393 -9.068 -25.624 1.00 47.12 246 SER A C 1
ATOM 1991 O O . SER A 1 246 ? -5.471 -9.863 -25.768 1.00 47.12 246 SER A O 1
ATOM 1993 N N . GLY A 1 247 ? -7.647 -9.477 -25.392 1.00 44.22 247 GLY A N 1
ATOM 1994 C CA . GLY A 1 247 ? -8.089 -10.874 -25.573 1.00 44.22 247 GLY A CA 1
ATOM 1995 C C . GLY A 1 247 ? -8.512 -11.656 -24.322 1.00 44.22 247 GLY A C 1
ATOM 1996 O O . GLY A 1 247 ? -9.059 -12.746 -24.451 1.00 44.22 247 GLY A O 1
ATOM 1997 N N . VAL A 1 248 ? -8.361 -11.109 -23.115 1.00 39.81 248 VAL A N 1
ATOM 1998 C CA . VAL A 1 248 ? -9.076 -11.624 -21.934 1.00 39.81 248 VAL A CA 1
ATOM 1999 C C . VAL A 1 248 ? -10.124 -10.583 -21.594 1.00 39.81 248 VAL A C 1
ATOM 2001 O O . VAL A 1 248 ? -9.764 -9.419 -21.424 1.00 39.81 248 VAL A O 1
ATOM 2004 N N . ILE A 1 249 ? -11.401 -10.971 -21.496 1.00 39.75 249 ILE A N 1
ATOM 2005 C CA . ILE A 1 249 ? -12.414 -10.160 -20.811 1.00 39.75 249 ILE A CA 1
ATOM 2006 C C . ILE A 1 249 ? -11.865 -9.948 -19.405 1.00 39.75 249 ILE A C 1
ATOM 2008 O O . ILE A 1 249 ? -11.972 -10.800 -18.525 1.00 39.75 249 ILE A O 1
ATOM 2012 N N . SER A 1 250 ? -11.159 -8.840 -19.235 1.00 41.38 250 SER A N 1
ATOM 2013 C CA . SER A 1 250 ? -10.612 -8.403 -17.977 1.00 41.38 250 SER A CA 1
ATOM 2014 C C . SER A 1 250 ? -11.819 -7.969 -17.169 1.00 41.38 250 SER A C 1
ATOM 2016 O O . SER A 1 250 ? -12.181 -6.795 -17.156 1.00 41.38 250 SER A O 1
ATOM 2018 N N . LEU A 1 251 ? -12.450 -8.928 -16.492 1.00 44.81 251 LEU A N 1
ATOM 2019 C CA . LEU A 1 251 ? -13.192 -8.674 -15.267 1.00 44.81 251 LEU A CA 1
ATOM 2020 C C . LEU A 1 251 ? -12.171 -8.149 -14.251 1.00 44.81 251 LEU A C 1
ATOM 2022 O O . LEU A 1 251 ? -11.777 -8.849 -13.325 1.00 44.81 251 LEU A O 1
ATOM 2026 N N . GLN A 1 252 ? -11.657 -6.941 -14.483 1.00 55.62 252 GLN A N 1
ATOM 2027 C CA . GLN A 1 252 ? -10.934 -6.197 -13.477 1.00 55.62 252 GLN A CA 1
ATOM 2028 C C . GLN A 1 252 ? -11.997 -5.857 -12.438 1.00 55.62 252 GLN A C 1
ATOM 2030 O O . GLN A 1 252 ? -12.942 -5.132 -12.761 1.00 55.62 252 GLN A O 1
ATOM 2035 N N . PRO A 1 253 ? -11.926 -6.445 -11.234 1.00 66.38 253 PRO A N 1
ATOM 2036 C CA . PRO A 1 253 ? -12.919 -6.164 -10.219 1.00 66.38 253 PRO A CA 1
ATOM 2037 C C . PRO A 1 253 ? -12.886 -4.662 -9.934 1.00 66.38 253 PRO A C 1
ATOM 2039 O O . PRO A 1 253 ? -11.828 -4.096 -9.654 1.00 66.38 253 PRO A O 1
ATOM 2042 N N . SER A 1 254 ? -14.040 -4.005 -10.041 1.00 77.38 254 SER A N 1
ATOM 2043 C CA . SER A 1 254 ? -14.152 -2.581 -9.742 1.00 77.38 254 SER A CA 1
ATOM 2044 C C . SER A 1 254 ? -13.807 -2.337 -8.276 1.00 77.38 254 SER A C 1
ATOM 2046 O O . SER A 1 254 ? -14.324 -3.028 -7.392 1.00 77.38 254 SER A O 1
ATOM 2048 N N . LEU A 1 255 ? -12.973 -1.333 -8.000 1.00 83.75 255 LEU A N 1
ATOM 2049 C CA . LEU A 1 255 ? -12.713 -0.917 -6.625 1.00 83.75 255 LEU A CA 1
ATOM 2050 C C . LEU A 1 255 ? -14.018 -0.431 -5.973 1.00 83.75 255 LEU A C 1
ATOM 2052 O O . LEU A 1 255 ? -14.745 0.341 -6.600 1.00 83.75 255 LEU A O 1
ATOM 2056 N N . PRO A 1 256 ? -14.291 -0.783 -4.700 1.00 85.50 256 PRO A N 1
ATOM 2057 C CA . PRO A 1 256 ? -15.466 -0.276 -3.986 1.00 85.50 256 PRO A CA 1
ATOM 2058 C C . PRO A 1 256 ? -15.525 1.257 -3.925 1.00 85.50 256 PRO A C 1
ATOM 2060 O O . PRO A 1 256 ? -16.601 1.842 -3.854 1.00 85.50 256 PRO A O 1
ATOM 2063 N N . VAL A 1 257 ? -14.358 1.912 -3.948 1.00 89.81 257 VAL A N 1
ATOM 2064 C CA . VAL A 1 257 ? -14.223 3.368 -4.022 1.00 89.81 257 VAL A CA 1
ATOM 2065 C C . VAL A 1 257 ? -13.252 3.707 -5.160 1.00 89.81 257 VAL A C 1
ATOM 2067 O O . VAL A 1 257 ? -12.054 3.465 -5.004 1.00 89.81 257 VAL A O 1
ATOM 2070 N N . PRO A 1 258 ? -13.720 4.292 -6.282 1.00 88.50 258 PRO A N 1
ATOM 2071 C CA . PRO A 1 258 ? -12.872 4.598 -7.442 1.00 88.50 258 PRO A CA 1
ATOM 2072 C C . PRO A 1 258 ? -11.669 5.497 -7.127 1.00 88.50 258 PRO A C 1
ATOM 2074 O O . PRO A 1 258 ? -10.589 5.312 -7.679 1.00 88.50 258 PRO A O 1
ATOM 2077 N N . ALA A 1 259 ? -11.808 6.421 -6.168 1.00 87.69 259 ALA A N 1
ATOM 2078 C CA . ALA A 1 259 ? -10.715 7.294 -5.730 1.00 87.69 259 ALA A CA 1
ATOM 2079 C C . ALA A 1 259 ? -9.504 6.534 -5.148 1.00 87.69 259 ALA A C 1
ATOM 2081 O O . ALA A 1 259 ? -8.430 7.117 -5.014 1.00 87.69 259 ALA A O 1
ATOM 2082 N N . ASN A 1 260 ? -9.654 5.245 -4.811 1.00 93.25 260 ASN A N 1
ATOM 2083 C CA . ASN A 1 260 ? -8.570 4.423 -4.280 1.00 93.25 260 ASN A CA 1
ATOM 2084 C C . ASN A 1 260 ? -7.636 3.840 -5.361 1.00 93.25 260 ASN A C 1
ATOM 2086 O O . ASN A 1 260 ? -6.655 3.185 -5.008 1.00 93.25 260 ASN A O 1
ATOM 2090 N N . GLU A 1 261 ? -7.907 4.065 -6.652 1.00 88.69 261 GLU A N 1
ATOM 2091 C CA . GLU A 1 261 ? -7.083 3.554 -7.761 1.00 88.69 261 GLU A CA 1
ATOM 2092 C C . GLU A 1 261 ? -5.675 4.170 -7.768 1.00 88.69 261 GLU A C 1
ATOM 2094 O O . GLU A 1 261 ? -4.676 3.467 -7.894 1.00 88.69 261 GLU A O 1
ATOM 2099 N N . LYS A 1 262 ? -5.581 5.489 -7.565 1.00 89.25 262 LYS A N 1
ATOM 2100 C CA . LYS A 1 262 ? -4.326 6.256 -7.655 1.00 89.25 262 LYS A CA 1
ATOM 2101 C C . LYS A 1 262 ? -3.805 6.692 -6.287 1.00 89.25 262 LYS A C 1
ATOM 2103 O O . LYS A 1 262 ? -3.402 7.838 -6.106 1.00 89.25 262 LYS A O 1
ATOM 2108 N N . LEU A 1 263 ? -3.843 5.788 -5.309 1.00 94.31 263 LEU A N 1
ATOM 2109 C CA . LEU A 1 263 ? -3.329 6.073 -3.969 1.00 94.31 263 LEU A CA 1
ATOM 2110 C C . LEU A 1 263 ? -1.810 6.009 -3.909 1.00 94.31 263 LEU A C 1
ATOM 2112 O O . LEU A 1 263 ? -1.170 5.219 -4.601 1.00 94.31 263 LEU A O 1
ATOM 2116 N N . LEU A 1 264 ? -1.256 6.806 -3.006 1.00 96.75 264 LEU A N 1
ATOM 2117 C CA . LEU A 1 264 ? 0.118 6.710 -2.552 1.00 96.75 264 LEU A CA 1
ATOM 2118 C C . LEU A 1 264 ? 0.165 5.944 -1.223 1.00 96.75 264 LEU A C 1
ATOM 2120 O O . LEU A 1 264 ? -0.621 6.214 -0.314 1.00 96.75 264 LEU A O 1
ATOM 2124 N N . VAL A 1 265 ? 1.087 4.996 -1.106 1.00 98.00 265 VAL A N 1
ATOM 2125 C CA . VAL A 1 265 ? 1.262 4.106 0.048 1.00 98.00 265 VAL A CA 1
ATOM 2126 C C . VAL A 1 265 ? 2.695 4.244 0.541 1.00 98.00 265 VAL A C 1
ATOM 2128 O O . VAL A 1 265 ? 3.623 4.273 -0.264 1.00 98.00 265 VAL A O 1
ATOM 2131 N N . TRP A 1 266 ? 2.888 4.330 1.854 1.00 98.44 266 TRP A N 1
ATOM 2132 C CA . TRP A 1 266 ? 4.231 4.289 2.435 1.00 98.44 266 TRP A CA 1
ATOM 2133 C C . TRP A 1 266 ? 4.660 2.844 2.671 1.00 98.44 266 TRP A C 1
ATOM 2135 O O . TRP A 1 266 ? 3.910 2.097 3.305 1.00 98.44 266 TRP A O 1
ATOM 2145 N N . VAL A 1 267 ? 5.856 2.464 2.219 1.00 97.75 267 VAL A N 1
ATOM 2146 C CA . VAL A 1 267 ? 6.457 1.145 2.465 1.00 97.75 267 VAL A CA 1
ATOM 2147 C C . VAL A 1 267 ? 7.947 1.317 2.761 1.00 97.75 267 VAL A C 1
ATOM 2149 O O . VAL A 1 267 ? 8.686 1.852 1.940 1.00 97.75 267 VAL A O 1
ATOM 2152 N N . GLY A 1 268 ? 8.393 0.860 3.933 1.00 95.75 268 GLY A N 1
ATOM 2153 C CA . GLY A 1 268 ? 9.780 1.022 4.375 1.00 95.75 268 GLY A CA 1
ATOM 2154 C C . GLY A 1 268 ? 10.106 2.493 4.613 1.00 95.75 268 GLY A C 1
ATOM 2155 O O . GLY A 1 268 ? 9.615 3.078 5.579 1.00 95.75 268 GLY A O 1
ATOM 2156 N N . ASP A 1 269 ? 10.881 3.083 3.705 1.00 91.69 269 ASP A N 1
ATOM 2157 C CA . ASP A 1 269 ? 11.402 4.452 3.809 1.00 91.69 269 ASP A CA 1
ATOM 2158 C C . ASP A 1 269 ? 10.832 5.411 2.751 1.00 91.69 269 ASP A C 1
ATOM 2160 O O . ASP A 1 269 ? 11.185 6.593 2.719 1.00 91.69 269 ASP A O 1
ATOM 2164 N N . GLU A 1 270 ? 9.947 4.926 1.877 1.00 93.81 270 GLU A N 1
ATOM 2165 C CA . GLU A 1 270 ? 9.463 5.679 0.722 1.00 93.81 270 GLU A CA 1
ATOM 2166 C C . GLU A 1 270 ? 7.941 5.657 0.568 1.00 93.81 270 GLU A C 1
ATOM 2168 O O . GLU A 1 270 ? 7.231 4.793 1.088 1.00 93.81 270 GLU A O 1
ATOM 2173 N N . ILE A 1 271 ? 7.439 6.644 -0.178 1.00 95.50 271 ILE A N 1
ATOM 2174 C CA . ILE A 1 271 ? 6.049 6.713 -0.615 1.00 95.50 271 ILE A CA 1
ATOM 2175 C C . ILE A 1 271 ? 5.973 6.346 -2.097 1.00 95.50 271 ILE A C 1
ATOM 2177 O O . ILE A 1 271 ? 6.635 6.960 -2.933 1.00 95.50 271 ILE A O 1
ATOM 2181 N N . VAL A 1 272 ? 5.149 5.357 -2.426 1.00 94.50 272 VAL A N 1
ATOM 2182 C CA . VAL A 1 272 ? 5.044 4.787 -3.774 1.00 94.50 272 VAL A CA 1
ATOM 2183 C C . VAL A 1 272 ? 3.583 4.710 -4.224 1.00 94.50 272 VAL A C 1
ATOM 2185 O O . VAL A 1 272 ? 2.684 4.673 -3.382 1.00 94.50 272 VAL A O 1
ATOM 2188 N N . PRO A 1 273 ? 3.296 4.681 -5.537 1.00 94.38 273 PRO A N 1
ATOM 2189 C CA . PRO A 1 273 ? 1.955 4.373 -6.033 1.00 94.38 273 PRO A CA 1
ATOM 2190 C C . PRO A 1 273 ? 1.450 3.015 -5.524 1.00 94.38 273 PRO A C 1
ATOM 2192 O O . PRO A 1 273 ? 2.245 2.093 -5.349 1.00 94.38 273 PRO A O 1
ATOM 2195 N N . ARG A 1 274 ? 0.130 2.871 -5.348 1.00 92.31 274 ARG A N 1
ATOM 2196 C CA . ARG A 1 274 ? -0.549 1.654 -4.859 1.00 92.31 274 ARG A CA 1
ATOM 2197 C C . ARG A 1 274 ? -0.049 0.373 -5.531 1.00 92.31 274 ARG A C 1
ATOM 2199 O O . ARG A 1 274 ? 0.318 -0.566 -4.838 1.00 92.31 274 ARG A O 1
ATOM 2206 N N . GLU A 1 275 ? 0.023 0.363 -6.859 1.00 86.69 275 GLU A N 1
ATOM 2207 C CA . GLU A 1 275 ? 0.463 -0.799 -7.652 1.00 86.69 275 GLU A CA 1
ATOM 2208 C C . GLU A 1 275 ? 1.959 -1.128 -7.487 1.00 86.69 275 GLU A C 1
ATOM 2210 O O . GLU A 1 275 ? 2.412 -2.236 -7.777 1.00 86.69 275 GLU A O 1
ATOM 2215 N N . SER A 1 276 ? 2.743 -0.168 -6.997 1.00 87.19 276 SER A N 1
ATOM 2216 C CA . SER A 1 276 ? 4.169 -0.324 -6.710 1.00 87.19 276 SER A CA 1
ATOM 2217 C C . SER A 1 276 ? 4.451 -0.663 -5.245 1.00 87.19 276 SER A C 1
ATOM 2219 O O . SER A 1 276 ? 5.604 -0.937 -4.920 1.00 87.19 276 SER A O 1
ATOM 2221 N N . ALA A 1 277 ? 3.444 -0.665 -4.366 1.00 93.81 277 ALA A N 1
ATOM 2222 C CA . ALA A 1 277 ? 3.602 -0.948 -2.943 1.00 93.81 277 ALA A CA 1
ATOM 2223 C C . ALA A 1 277 ? 3.804 -2.452 -2.699 1.00 93.81 277 ALA A C 1
ATOM 2225 O O . ALA A 1 277 ? 2.871 -3.248 -2.798 1.00 93.81 277 ALA A O 1
ATOM 2226 N N . LYS A 1 278 ? 5.039 -2.853 -2.387 1.00 94.50 278 LYS A N 1
ATOM 2227 C CA . LYS A 1 278 ? 5.434 -4.262 -2.215 1.00 94.50 278 LYS A CA 1
ATOM 2228 C C . LYS A 1 278 ? 6.509 -4.386 -1.147 1.00 94.50 278 LYS A C 1
ATOM 2230 O O . LYS A 1 278 ? 7.370 -3.523 -1.028 1.00 94.50 278 LYS A O 1
ATOM 2235 N N . VAL A 1 279 ? 6.477 -5.495 -0.417 1.00 95.19 279 VAL A N 1
ATOM 2236 C CA . VAL A 1 279 ? 7.560 -5.906 0.483 1.00 95.19 279 VAL A CA 1
ATOM 2237 C C . VAL A 1 279 ? 8.379 -7.026 -0.160 1.00 95.19 279 VAL A C 1
ATOM 2239 O O . VAL A 1 279 ? 7.842 -7.780 -0.980 1.00 95.19 279 VAL A O 1
ATOM 2242 N N . PRO A 1 280 ? 9.669 -7.169 0.184 1.00 93.75 280 PRO A N 1
ATOM 2243 C CA . PRO A 1 280 ? 10.463 -8.308 -0.255 1.00 93.75 280 PRO A CA 1
ATOM 2244 C C . PRO A 1 280 ? 9.810 -9.634 0.151 1.00 93.75 280 PRO A C 1
ATOM 2246 O O . PRO A 1 280 ? 9.276 -9.752 1.250 1.00 93.75 280 PRO A O 1
ATOM 2249 N N . VAL A 1 281 ? 9.948 -10.674 -0.674 1.00 95.38 281 VAL A N 1
ATOM 2250 C CA . VAL A 1 281 ? 9.524 -12.047 -0.311 1.00 95.38 281 VAL A CA 1
ATOM 2251 C C . VAL A 1 281 ? 10.231 -12.572 0.947 1.00 95.38 281 VAL A C 1
ATOM 2253 O O . VAL A 1 281 ? 9.742 -13.469 1.628 1.00 95.38 281 VAL A O 1
ATOM 2256 N N . LEU A 1 282 ? 11.390 -11.990 1.265 1.00 96.19 282 LEU A N 1
ATOM 2257 C CA . LEU A 1 282 ? 12.154 -12.273 2.473 1.00 96.19 282 LEU A CA 1
ATOM 2258 C C . LEU A 1 282 ? 11.686 -11.481 3.703 1.00 96.19 282 LEU A C 1
ATOM 2260 O O . LEU A 1 282 ? 12.278 -11.640 4.764 1.00 96.19 282 LEU A O 1
ATOM 2264 N N . ASP A 1 283 ? 10.667 -10.628 3.598 1.00 96.88 283 ASP A N 1
ATOM 2265 C CA . ASP A 1 283 ? 10.078 -9.986 4.773 1.00 96.88 283 ASP A CA 1
ATOM 2266 C C . ASP A 1 283 ? 9.375 -11.016 5.669 1.00 96.88 283 ASP A C 1
ATOM 2268 O O . ASP A 1 283 ? 8.648 -11.896 5.196 1.00 96.88 283 ASP A O 1
ATOM 2272 N N . SER A 1 284 ? 9.589 -10.890 6.980 1.00 95.12 284 SER A N 1
ATOM 2273 C CA . SER A 1 284 ? 8.985 -11.725 8.021 1.00 95.12 284 SER A CA 1
ATOM 2274 C C . SER A 1 284 ? 7.467 -11.877 7.893 1.00 95.12 284 SER A C 1
ATOM 2276 O O . SER A 1 284 ? 6.929 -12.947 8.195 1.00 95.12 284 SER A O 1
ATOM 2278 N N . VAL A 1 285 ? 6.765 -10.842 7.421 1.00 95.62 285 VAL A N 1
ATOM 2279 C CA . VAL A 1 285 ? 5.307 -10.897 7.269 1.00 95.62 285 VAL A CA 1
ATOM 2280 C C . VAL A 1 285 ? 4.871 -11.901 6.198 1.00 95.62 285 VAL A C 1
ATOM 2282 O O . VAL A 1 285 ? 3.811 -12.504 6.338 1.00 95.62 285 VAL A O 1
ATOM 2285 N N . VAL A 1 286 ? 5.685 -12.112 5.157 1.00 95.69 286 VAL A N 1
ATOM 2286 C CA . VAL A 1 286 ? 5.344 -12.978 4.015 1.00 95.69 286 VAL A CA 1
ATOM 2287 C C . VAL A 1 286 ? 5.502 -14.452 4.376 1.00 95.69 286 VAL A C 1
ATOM 2289 O O . VAL A 1 286 ? 4.647 -15.262 4.037 1.00 95.69 286 VAL A O 1
ATOM 2292 N N . GLN A 1 287 ? 6.584 -14.804 5.073 1.00 88.75 287 GLN A N 1
ATOM 2293 C CA . GLN A 1 287 ? 6.893 -16.203 5.387 1.00 88.75 287 GLN A CA 1
ATOM 2294 C C . GLN A 1 287 ? 6.160 -16.723 6.627 1.00 88.75 287 GLN A C 1
ATOM 2296 O O . GLN A 1 287 ? 5.878 -17.916 6.701 1.00 88.75 287 GLN A O 1
ATOM 2301 N N . GLY A 1 288 ? 5.870 -15.858 7.605 1.00 88.88 288 GLY A N 1
ATOM 2302 C CA . GLY A 1 288 ? 5.335 -16.295 8.900 1.00 88.88 288 GLY A CA 1
ATOM 2303 C C . GLY A 1 288 ? 4.336 -15.350 9.559 1.00 88.88 288 GLY A C 1
ATOM 2304 O O . GLY A 1 288 ? 4.028 -15.546 10.730 1.00 88.88 288 GLY A O 1
ATOM 2305 N N . GLY A 1 289 ? 3.859 -14.308 8.865 1.00 94.06 289 GLY A N 1
ATOM 2306 C CA . GLY A 1 289 ? 2.906 -13.348 9.437 1.00 94.06 289 GLY A CA 1
ATOM 2307 C C . GLY A 1 289 ? 3.454 -12.532 10.618 1.00 94.06 289 GLY A C 1
ATOM 2308 O O . GLY A 1 289 ? 2.680 -11.953 11.382 1.00 94.06 289 GLY A O 1
ATOM 2309 N N . ASP A 1 290 ? 4.781 -12.475 10.773 1.00 96.06 290 ASP A N 1
ATOM 2310 C CA . ASP A 1 290 ? 5.492 -11.845 11.891 1.00 96.06 290 ASP A CA 1
ATOM 2311 C C . ASP A 1 290 ? 5.529 -10.311 11.741 1.00 96.06 290 ASP A C 1
ATOM 2313 O O . ASP A 1 290 ? 6.485 -9.692 11.261 1.00 96.06 290 ASP A O 1
ATOM 2317 N N . ALA A 1 291 ? 4.392 -9.711 12.101 1.00 97.81 291 ALA A N 1
ATOM 2318 C CA . ALA A 1 291 ? 4.117 -8.282 12.074 1.00 97.81 291 ALA A CA 1
ATOM 2319 C C . ALA A 1 291 ? 3.025 -7.908 13.088 1.00 97.81 291 ALA A C 1
ATOM 2321 O O . ALA A 1 291 ? 2.150 -8.719 13.415 1.00 97.81 291 ALA A O 1
ATOM 2322 N N . VAL A 1 292 ? 3.048 -6.648 13.520 1.00 98.44 292 VAL A N 1
ATOM 2323 C CA . VAL A 1 292 ? 1.986 -6.005 14.308 1.00 98.44 292 VAL A CA 1
ATOM 2324 C C . VAL A 1 292 ? 1.296 -4.930 13.478 1.00 98.44 292 VAL A C 1
ATOM 2326 O O . VAL A 1 292 ? 1.885 -4.390 12.539 1.00 98.44 292 VAL A O 1
ATOM 2329 N N . TRP A 1 293 ? 0.048 -4.597 13.793 1.00 98.12 293 TRP A N 1
ATOM 2330 C CA . TRP A 1 293 ? -0.697 -3.599 13.028 1.00 98.12 293 TRP A CA 1
ATOM 2331 C C . TRP A 1 293 ? -1.663 -2.784 13.878 1.00 98.12 293 TRP A C 1
ATOM 2333 O O . TRP A 1 293 ? -1.933 -3.106 15.025 1.00 98.12 293 TRP A O 1
ATOM 2343 N N . GLU A 1 294 ? -2.189 -1.708 13.302 1.00 98.06 294 GLU A N 1
ATOM 2344 C CA . GLU A 1 294 ? -3.244 -0.876 13.867 1.00 98.06 294 GLU A CA 1
ATOM 2345 C C . GLU A 1 294 ? -4.222 -0.418 12.783 1.00 98.06 294 GLU A C 1
ATOM 2347 O O . GLU A 1 294 ? -3.854 -0.202 11.624 1.00 98.06 294 GLU A O 1
ATOM 2352 N N . GLY A 1 295 ? -5.485 -0.258 13.177 1.00 96.38 295 GLY A N 1
ATOM 2353 C CA . GLY A 1 295 ? -6.512 0.379 12.360 1.00 96.38 295 GLY A CA 1
ATOM 2354 C C . GLY A 1 295 ? -6.758 1.784 12.883 1.00 96.38 295 GLY A C 1
ATOM 2355 O O . GLY A 1 295 ? -7.262 1.925 13.996 1.00 96.38 295 GLY A O 1
ATOM 2356 N N . LEU A 1 296 ? -6.413 2.808 12.101 1.00 96.88 296 LEU A N 1
ATOM 2357 C CA . LEU A 1 296 ? -6.603 4.214 12.463 1.00 96.88 296 LEU A CA 1
ATOM 2358 C C . LEU A 1 296 ? -7.732 4.833 11.648 1.00 96.88 296 LEU A C 1
ATOM 2360 O O . LEU A 1 296 ? -7.987 4.449 10.504 1.00 96.88 296 LEU A O 1
ATOM 2364 N N . ARG A 1 297 ? -8.372 5.852 12.219 1.00 94.75 297 ARG A N 1
ATOM 2365 C CA . ARG A 1 297 ? -9.492 6.545 11.587 1.00 94.75 297 ARG A CA 1
ATOM 2366 C C . ARG A 1 297 ? -9.295 8.047 11.575 1.00 94.75 297 ARG A C 1
ATOM 2368 O O . ARG A 1 297 ? -8.901 8.643 12.579 1.00 94.75 297 ARG A O 1
ATOM 2375 N N . VAL A 1 298 ? -9.598 8.641 10.428 1.00 93.25 298 VAL A N 1
ATOM 2376 C CA . VAL A 1 298 ? -9.461 10.071 10.181 1.00 93.25 298 VAL A CA 1
ATOM 2377 C C . VAL A 1 298 ? -10.823 10.752 10.197 1.00 93.25 298 VAL A C 1
ATOM 2379 O O . VAL A 1 298 ? -11.696 10.410 9.401 1.00 93.25 298 VAL A O 1
ATOM 2382 N N . TYR A 1 299 ? -10.943 11.789 11.025 1.00 89.50 299 TYR A N 1
ATOM 2383 C CA . TYR A 1 299 ? -12.092 12.687 11.068 1.00 89.50 299 TYR A CA 1
ATOM 2384 C C . TYR A 1 299 ? -11.622 14.139 11.024 1.00 89.50 299 TYR A C 1
ATOM 2386 O O . TYR A 1 299 ? -10.845 14.577 11.873 1.00 89.50 299 TYR A O 1
ATOM 2394 N N . ASN A 1 300 ? -12.083 14.902 10.033 1.00 86.81 300 ASN A N 1
ATOM 2395 C CA . ASN A 1 300 ? -11.830 16.340 9.894 1.00 86.81 300 ASN A CA 1
ATOM 2396 C C . ASN A 1 300 ? -10.355 16.769 10.122 1.00 86.81 300 ASN A C 1
ATOM 2398 O O . ASN A 1 300 ? -10.051 17.743 10.815 1.00 86.81 300 ASN A O 1
ATOM 2402 N N . GLY A 1 301 ? -9.405 16.040 9.538 1.00 86.00 301 GLY A N 1
ATOM 2403 C CA . GLY A 1 301 ? -7.970 16.314 9.627 1.00 86.00 301 GLY A CA 1
ATOM 2404 C C . GLY A 1 301 ? -7.319 15.882 10.939 1.00 86.00 301 GLY A C 1
ATOM 2405 O O . GLY A 1 301 ? -6.182 16.279 11.213 1.00 86.00 301 GLY A O 1
ATOM 2406 N N . LYS A 1 302 ? -8.027 15.095 11.753 1.00 90.12 302 LYS A N 1
ATOM 2407 C CA . LYS A 1 302 ? -7.535 14.511 12.998 1.00 90.12 302 LYS A CA 1
ATOM 2408 C C . LYS A 1 302 ? -7.574 12.988 12.927 1.00 90.12 302 LYS A C 1
ATOM 2410 O O . LYS A 1 302 ? -8.512 12.425 12.373 1.00 90.12 302 LYS A O 1
ATOM 2415 N N . ILE A 1 303 ? -6.584 12.325 13.515 1.00 94.69 303 ILE A N 1
ATOM 2416 C CA . ILE A 1 303 ? -6.618 10.877 13.747 1.00 94.69 303 ILE A CA 1
ATOM 2417 C C . ILE A 1 303 ? -7.173 10.637 15.148 1.00 94.69 303 ILE A C 1
ATOM 2419 O O . ILE A 1 303 ? -6.596 11.104 16.136 1.00 94.69 303 ILE A O 1
ATOM 2423 N N . PHE A 1 304 ? -8.309 9.952 15.241 1.00 95.12 304 PHE A N 1
ATOM 2424 C CA . PHE A 1 304 ? -8.938 9.650 16.525 1.00 95.12 304 PHE A CA 1
ATOM 2425 C C . PHE A 1 304 ? -8.066 8.671 17.319 1.00 95.12 304 PHE A C 1
ATOM 2427 O O . PHE A 1 304 ? -7.614 7.672 16.768 1.00 95.12 304 PHE A O 1
ATOM 2434 N N . LYS A 1 305 ? -7.814 8.981 18.599 1.00 95.94 305 LYS A N 1
ATOM 2435 C CA . LYS A 1 305 ? -7.074 8.114 19.537 1.00 95.94 305 LYS A CA 1
ATOM 2436 C C . LYS A 1 305 ? -5.683 7.648 19.062 1.00 95.94 305 LYS A C 1
ATOM 2438 O O . LYS A 1 305 ? -5.243 6.549 19.380 1.00 95.94 305 LYS A O 1
ATOM 2443 N N . LEU A 1 306 ? -4.980 8.476 18.275 1.00 97.12 306 LEU A N 1
ATOM 2444 C CA . LEU A 1 306 ? -3.690 8.096 17.681 1.00 97.12 306 LEU A CA 1
ATOM 2445 C C . LEU A 1 306 ? -2.651 7.658 18.720 1.00 97.12 306 LEU A C 1
ATOM 2447 O O . LEU A 1 306 ? -1.931 6.702 18.471 1.00 97.12 306 LEU A O 1
ATOM 2451 N N . GLU A 1 307 ? -2.531 8.369 19.841 1.00 96.75 307 GLU A N 1
ATOM 2452 C CA . GLU A 1 307 ? -1.490 8.053 20.824 1.00 96.75 307 GLU A CA 1
ATOM 2453 C C . GLU A 1 307 ? -1.752 6.690 21.475 1.00 96.75 307 GLU A C 1
ATOM 2455 O O . GLU A 1 307 ? -0.817 5.907 21.592 1.00 96.75 307 GLU A O 1
ATOM 2460 N N . GLU A 1 308 ? -3.016 6.375 21.771 1.00 97.88 308 GLU A N 1
ATOM 2461 C CA . GLU A 1 308 ? -3.439 5.087 22.324 1.00 97.88 308 GLU A CA 1
ATOM 2462 C C . GLU A 1 308 ? -3.252 3.933 21.326 1.00 97.88 308 GLU A C 1
ATOM 2464 O O . GLU A 1 308 ? -2.836 2.837 21.698 1.00 97.88 308 GLU A O 1
ATOM 2469 N N . HIS A 1 309 ? -3.517 4.174 20.036 1.00 98.38 309 HIS A N 1
ATOM 2470 C CA . HIS A 1 309 ? -3.211 3.198 18.986 1.00 98.38 309 HIS A CA 1
ATOM 2471 C C . HIS A 1 309 ? -1.709 2.924 18.897 1.00 98.38 309 HIS A C 1
ATOM 2473 O O . HIS A 1 309 ? -1.296 1.773 18.768 1.00 98.38 309 HIS A O 1
ATOM 2479 N N . LEU A 1 310 ? -0.883 3.968 18.989 1.00 98.38 310 LEU A N 1
ATOM 2480 C CA . LEU A 1 310 ? 0.563 3.794 18.979 1.00 98.38 310 LEU A CA 1
ATOM 2481 C C . LEU A 1 310 ? 1.041 3.066 20.237 1.00 98.38 310 LEU A C 1
ATOM 2483 O O . LEU A 1 310 ? 1.855 2.165 20.089 1.00 98.38 310 LEU A O 1
ATOM 2487 N N . ASP A 1 311 ? 0.516 3.376 21.430 1.00 98.38 311 ASP A N 1
ATOM 2488 C CA . ASP A 1 311 ? 0.834 2.636 22.665 1.00 98.38 311 ASP A CA 1
ATOM 2489 C C . ASP A 1 311 ? 0.675 1.124 22.441 1.00 98.38 311 ASP A C 1
ATOM 2491 O O . ASP A 1 311 ? 1.631 0.366 22.603 1.00 98.38 311 ASP A O 1
ATOM 2495 N N . ARG A 1 312 ? -0.483 0.699 21.920 1.00 98.12 312 ARG A N 1
ATOM 2496 C CA . ARG A 1 312 ? -0.764 -0.718 21.658 1.00 98.12 312 ARG A CA 1
ATOM 2497 C C . ARG A 1 312 ? 0.109 -1.336 20.562 1.00 98.12 312 ARG A C 1
ATOM 2499 O O . ARG A 1 312 ? 0.494 -2.501 20.685 1.00 98.12 312 ARG A O 1
ATOM 2506 N N . LEU A 1 313 ? 0.445 -0.584 19.509 1.00 98.62 313 LEU A N 1
ATOM 2507 C CA . LEU A 1 313 ? 1.388 -1.034 18.478 1.00 98.62 313 LEU A CA 1
ATOM 2508 C C . LEU A 1 313 ? 2.763 -1.336 19.096 1.00 98.62 313 LEU A C 1
ATOM 2510 O O . LEU A 1 313 ? 3.345 -2.385 18.821 1.00 98.62 313 LEU A O 1
ATOM 2514 N N . PHE A 1 314 ? 3.263 -0.434 19.949 1.00 98.50 314 PHE A N 1
ATOM 2515 C CA . PHE A 1 314 ? 4.551 -0.580 20.632 1.00 98.50 314 PHE A CA 1
ATOM 2516 C C . PHE A 1 314 ? 4.534 -1.720 21.655 1.00 98.50 314 PHE A C 1
ATOM 2518 O O . PHE A 1 314 ? 5.481 -2.506 21.692 1.00 98.50 314 PHE A O 1
ATOM 2525 N N . ASP A 1 315 ? 3.456 -1.866 22.426 1.00 98.31 315 ASP A N 1
ATOM 2526 C CA . ASP A 1 315 ? 3.290 -2.980 23.364 1.00 98.31 315 ASP A CA 1
ATOM 2527 C C . ASP A 1 315 ? 3.247 -4.328 22.634 1.00 98.31 315 ASP A C 1
ATOM 2529 O O . ASP A 1 315 ? 3.907 -5.282 23.047 1.00 98.31 315 ASP A O 1
ATOM 2533 N N . SER A 1 316 ? 2.548 -4.396 21.496 1.00 98.38 316 SER A N 1
ATOM 2534 C CA . SER A 1 316 ? 2.496 -5.598 20.656 1.00 98.38 316 SER A CA 1
ATOM 2535 C C . SER A 1 316 ? 3.873 -5.937 20.075 1.00 98.38 316 SER A C 1
ATOM 2537 O O . SER A 1 316 ? 4.296 -7.091 20.116 1.00 98.38 316 SER A O 1
ATOM 2539 N N . ALA A 1 317 ? 4.607 -4.939 19.567 1.00 98.19 317 ALA A N 1
ATOM 2540 C CA . ALA A 1 317 ? 5.960 -5.136 19.043 1.00 98.19 317 ALA A CA 1
ATOM 2541 C C . ALA A 1 317 ? 6.926 -5.609 20.143 1.00 98.19 317 ALA A C 1
ATOM 2543 O O . ALA A 1 317 ? 7.745 -6.502 19.919 1.00 98.19 317 ALA A O 1
ATOM 2544 N N . LYS A 1 318 ? 6.794 -5.052 21.353 1.00 98.00 318 LYS A N 1
ATOM 2545 C CA . LYS A 1 318 ? 7.563 -5.460 22.532 1.00 98.00 318 LYS A CA 1
ATOM 2546 C C . LYS A 1 318 ? 7.237 -6.892 22.956 1.00 98.00 318 LYS A C 1
ATOM 2548 O O . LYS A 1 318 ? 8.161 -7.647 23.241 1.00 98.00 318 LYS A O 1
ATOM 2553 N N . ALA A 1 319 ? 5.962 -7.284 22.954 1.00 97.25 319 ALA A N 1
ATOM 2554 C CA . ALA A 1 319 ? 5.534 -8.650 23.267 1.00 97.25 319 ALA A CA 1
ATOM 2555 C C . ALA A 1 319 ? 6.107 -9.680 22.279 1.00 97.25 319 ALA A C 1
ATOM 2557 O O . ALA A 1 319 ? 6.476 -10.780 22.677 1.00 97.25 319 ALA A O 1
ATOM 2558 N N . LEU A 1 320 ? 6.252 -9.302 21.005 1.00 96.75 320 LEU A N 1
ATOM 2559 C CA . LEU A 1 320 ? 6.917 -10.118 19.987 1.00 96.75 320 LEU A CA 1
ATOM 2560 C C . LEU A 1 320 ? 8.449 -9.954 19.965 1.00 96.75 320 LEU A C 1
ATOM 2562 O O . LEU A 1 320 ? 9.096 -10.449 19.040 1.00 96.75 320 LEU A O 1
ATOM 2566 N N . ALA A 1 321 ? 9.040 -9.262 20.942 1.00 96.50 321 ALA A N 1
ATOM 2567 C CA . ALA A 1 321 ? 10.478 -9.014 21.053 1.00 96.50 321 ALA A CA 1
ATOM 2568 C C . ALA A 1 321 ? 11.104 -8.405 19.780 1.00 96.50 321 ALA A C 1
ATOM 2570 O O . ALA A 1 321 ? 12.158 -8.842 19.317 1.00 96.50 321 ALA A O 1
ATOM 2571 N N . PHE A 1 322 ? 10.435 -7.430 19.159 1.00 97.50 322 PHE A N 1
ATOM 2572 C CA . PHE A 1 322 ? 11.009 -6.702 18.025 1.00 97.50 322 PHE A CA 1
ATOM 2573 C C . PHE A 1 322 ? 12.240 -5.908 18.486 1.00 97.50 322 PHE A C 1
ATOM 2575 O O . PHE A 1 322 ? 12.200 -5.209 19.500 1.00 97.50 322 PHE A O 1
ATOM 2582 N N . SER A 1 323 ? 13.323 -5.981 17.715 1.00 91.44 323 SER A N 1
ATOM 2583 C CA . SER A 1 323 ? 14.496 -5.118 17.857 1.00 91.44 323 SER A CA 1
ATOM 2584 C C . SER A 1 323 ? 14.402 -3.940 16.883 1.00 91.44 323 SER A C 1
ATOM 2586 O O . SER A 1 323 ? 13.722 -4.018 15.860 1.00 91.44 323 SER A O 1
ATOM 2588 N N . ASN A 1 324 ? 15.077 -2.830 17.197 1.00 90.00 324 ASN A N 1
ATOM 2589 C CA . ASN A 1 324 ? 15.154 -1.651 16.320 1.00 90.00 324 ASN A CA 1
ATOM 2590 C C . ASN A 1 324 ? 13.781 -1.095 15.892 1.00 90.00 324 ASN A C 1
ATOM 2592 O O . ASN A 1 324 ? 13.597 -0.666 14.752 1.00 90.00 324 ASN A O 1
ATOM 2596 N N . VAL A 1 325 ? 12.802 -1.118 16.801 1.00 96.94 325 VAL A N 1
ATOM 2597 C CA . VAL A 1 325 ? 11.475 -0.536 16.562 1.00 96.94 325 VAL A CA 1
ATOM 2598 C C . VAL A 1 325 ? 11.626 0.982 16.353 1.00 96.94 325 VAL A C 1
ATOM 2600 O O . VAL A 1 325 ? 12.272 1.635 17.178 1.00 96.94 325 VAL A O 1
ATOM 2603 N N . PRO A 1 326 ? 11.049 1.570 15.285 1.00 96.50 326 PRO A N 1
ATOM 2604 C CA . PRO A 1 326 ? 11.141 3.006 15.032 1.00 96.50 326 PRO A CA 1
ATOM 2605 C C . PRO A 1 326 ? 10.518 3.810 16.172 1.00 96.50 326 PRO A C 1
ATOM 2607 O O . PRO A 1 326 ? 9.522 3.404 16.767 1.00 96.50 326 PRO A O 1
ATOM 2610 N N . THR A 1 327 ? 11.067 4.988 16.460 1.00 97.06 327 THR A N 1
ATOM 2611 C CA . THR A 1 327 ? 10.497 5.878 17.478 1.00 97.06 327 THR A CA 1
ATOM 2612 C C . THR A 1 327 ? 9.081 6.318 17.108 1.00 97.06 327 THR A C 1
ATOM 2614 O O . THR A 1 327 ? 8.679 6.342 15.944 1.00 97.06 327 THR A O 1
ATOM 2617 N N . ARG A 1 328 ? 8.318 6.753 18.112 1.00 96.62 328 ARG A N 1
ATOM 2618 C CA . ARG A 1 328 ? 6.951 7.248 17.920 1.00 96.62 328 ARG A CA 1
ATOM 2619 C C . ARG A 1 328 ? 6.848 8.345 16.852 1.00 96.62 328 ARG A C 1
ATOM 2621 O O . ARG A 1 328 ? 5.905 8.334 16.065 1.00 96.62 328 ARG A O 1
ATOM 2628 N N . GLU A 1 329 ? 7.809 9.262 16.792 1.00 93.62 329 GLU A N 1
ATOM 2629 C CA . GLU A 1 329 ? 7.815 10.329 15.783 1.00 93.62 329 GLU A CA 1
ATOM 2630 C C . GLU A 1 329 ? 8.185 9.806 14.386 1.00 93.62 329 GLU A C 1
ATOM 2632 O O . GLU A 1 329 ? 7.575 10.228 13.404 1.00 93.62 329 GLU A O 1
ATOM 2637 N N . GLN A 1 330 ? 9.083 8.817 14.296 1.00 94.88 330 GLN A N 1
ATOM 2638 C CA . GLN A 1 330 ? 9.395 8.119 13.040 1.00 94.88 330 GLN A CA 1
ATOM 2639 C C . GLN A 1 330 ? 8.218 7.296 12.501 1.00 94.88 330 GLN A C 1
ATOM 2641 O O . GLN A 1 330 ? 8.163 7.054 11.304 1.00 94.88 330 GLN A O 1
ATOM 2646 N N . VAL A 1 331 ? 7.260 6.895 13.344 1.00 97.81 331 VAL A N 1
ATOM 2647 C CA . VAL A 1 331 ? 6.004 6.268 12.891 1.00 97.81 331 VAL A CA 1
ATOM 2648 C C . VAL A 1 331 ? 4.972 7.321 12.469 1.00 97.81 331 VAL A C 1
ATOM 2650 O O . VAL A 1 331 ? 4.295 7.159 11.454 1.00 97.81 331 VAL A O 1
ATOM 2653 N N . LYS A 1 332 ? 4.845 8.425 13.218 1.00 97.00 332 LYS A N 1
ATOM 2654 C CA . LYS A 1 332 ? 3.867 9.490 12.924 1.00 97.00 332 LYS A CA 1
ATOM 2655 C C . LYS A 1 332 ? 4.149 10.222 11.616 1.00 97.00 332 LYS A C 1
ATOM 2657 O O . LYS A 1 332 ? 3.208 10.521 10.883 1.00 97.00 332 LYS A O 1
ATOM 2662 N N . ASP A 1 333 ? 5.410 10.527 11.327 1.00 94.56 333 ASP A N 1
ATOM 2663 C CA . ASP A 1 333 ? 5.782 11.304 10.142 1.00 94.56 333 ASP A CA 1
ATOM 2664 C C . ASP A 1 333 ? 5.342 10.631 8.816 1.00 94.56 333 ASP A C 1
ATOM 2666 O O . ASP A 1 333 ? 4.622 11.280 8.047 1.00 94.56 333 ASP A O 1
ATOM 2670 N N . PRO A 1 334 ? 5.614 9.331 8.577 1.00 96.81 334 PRO A N 1
ATOM 2671 C CA . PRO A 1 334 ? 5.054 8.562 7.461 1.00 96.81 334 PRO A CA 1
ATOM 2672 C C . PRO A 1 334 ? 3.526 8.577 7.380 1.00 96.81 334 PRO A C 1
ATOM 2674 O O . PRO A 1 334 ? 2.966 8.779 6.298 1.00 96.81 334 PRO A O 1
ATOM 2677 N N . ILE A 1 335 ? 2.834 8.415 8.516 1.00 97.88 335 ILE A N 1
ATOM 2678 C CA . ILE A 1 335 ? 1.364 8.453 8.572 1.00 97.88 335 ILE A CA 1
ATOM 2679 C C . ILE A 1 335 ? 0.856 9.798 8.051 1.00 97.88 335 ILE A C 1
ATOM 2681 O O . ILE A 1 335 ? -0.014 9.855 7.180 1.00 97.88 335 ILE A O 1
ATOM 2685 N N . PHE A 1 336 ? 1.420 10.894 8.556 1.00 95.31 336 PHE A N 1
ATOM 2686 C CA . PHE A 1 336 ? 0.983 12.239 8.201 1.00 95.31 336 PHE A CA 1
ATOM 2687 C C . PHE A 1 336 ? 1.328 12.584 6.753 1.00 95.31 336 PHE A C 1
ATOM 2689 O O . PHE A 1 336 ? 0.472 13.104 6.036 1.00 95.31 336 PHE A O 1
ATOM 2696 N N . LYS A 1 337 ? 2.542 12.258 6.294 1.00 93.12 337 LYS A N 1
ATOM 2697 C CA . LYS A 1 337 ? 2.960 12.454 4.899 1.00 93.12 337 LYS A CA 1
ATOM 2698 C C . LYS A 1 337 ? 2.040 11.716 3.931 1.00 93.12 337 LYS A C 1
ATOM 2700 O O . LYS A 1 337 ? 1.604 12.322 2.955 1.00 93.12 337 LYS A O 1
ATOM 2705 N N . THR A 1 338 ? 1.698 10.463 4.225 1.00 96.56 338 THR A N 1
ATOM 2706 C CA . THR A 1 338 ? 0.809 9.646 3.382 1.00 96.56 338 THR A CA 1
ATOM 2707 C C . THR A 1 338 ? -0.579 10.273 3.262 1.00 96.56 338 THR A C 1
ATOM 2709 O O . THR A 1 338 ? -1.075 10.468 2.154 1.00 96.56 338 THR A O 1
ATOM 2712 N N . LEU A 1 339 ? -1.185 10.679 4.383 1.00 95.19 339 LEU A N 1
ATOM 2713 C CA . LEU A 1 339 ? -2.499 11.332 4.373 1.00 95.19 339 LEU A CA 1
ATOM 2714 C C . LEU A 1 339 ? -2.487 12.662 3.609 1.00 95.19 339 LEU A C 1
ATOM 2716 O O . LEU A 1 339 ? -3.366 12.905 2.785 1.00 95.19 339 LEU A O 1
ATOM 2720 N N . ILE A 1 340 ? -1.482 13.512 3.853 1.00 91.69 340 ILE A N 1
ATOM 2721 C CA . ILE A 1 340 ? -1.354 14.822 3.198 1.00 91.69 340 ILE A CA 1
ATOM 2722 C C . ILE A 1 340 ? -1.183 14.656 1.686 1.00 91.69 340 ILE A C 1
ATOM 2724 O O . ILE A 1 340 ? -1.841 15.358 0.922 1.00 91.69 340 ILE A O 1
ATOM 2728 N N . ARG A 1 341 ? -0.326 13.728 1.245 1.00 90.69 341 ARG A N 1
ATOM 2729 C CA . ARG A 1 341 ? -0.061 13.485 -0.181 1.00 90.69 341 ARG A CA 1
ATOM 2730 C C . ARG A 1 341 ? -1.275 12.924 -0.923 1.00 90.69 341 ARG A C 1
ATOM 2732 O O . ARG A 1 341 ? -1.447 13.250 -2.090 1.00 90.69 341 ARG A O 1
ATOM 2739 N N . ASN A 1 342 ? -2.129 12.162 -0.240 1.00 92.69 342 ASN A N 1
ATOM 2740 C CA . ASN A 1 342 ? -3.394 11.666 -0.788 1.00 92.69 342 ASN A CA 1
ATOM 2741 C C . ASN A 1 342 ? -4.576 12.644 -0.629 1.00 92.69 342 ASN A C 1
ATOM 2743 O O . ASN A 1 342 ? -5.690 12.315 -1.031 1.00 92.69 342 ASN A O 1
ATOM 2747 N N . GLY A 1 343 ? -4.388 13.818 -0.009 1.00 89.31 343 GLY A N 1
ATOM 2748 C CA . GLY A 1 343 ? -5.485 14.762 0.263 1.00 89.31 343 GLY A CA 1
ATOM 2749 C C . GLY A 1 343 ? -6.554 14.214 1.220 1.00 89.31 343 GLY A C 1
ATOM 2750 O O . GLY A 1 343 ? -7.697 14.675 1.220 1.00 89.31 343 GLY A O 1
ATOM 2751 N N . MET A 1 344 ? -6.202 13.217 2.031 1.00 91.88 344 MET A N 1
ATOM 2752 C CA . MET A 1 344 ? -7.121 12.528 2.928 1.00 91.88 344 MET A CA 1
ATOM 2753 C C . MET A 1 344 ? -7.294 13.328 4.206 1.00 91.88 344 MET A C 1
ATOM 2755 O O . MET A 1 344 ? -6.426 13.296 5.070 1.00 91.88 344 MET A O 1
ATOM 2759 N N . PHE A 1 345 ? -8.416 14.044 4.324 1.00 89.19 345 PHE A N 1
ATOM 2760 C CA . PHE A 1 345 ? -8.753 14.859 5.498 1.00 89.19 345 PHE A CA 1
ATOM 2761 C C . PHE A 1 345 ? -10.035 14.424 6.213 1.00 89.19 345 PHE A C 1
ATOM 2763 O O . PHE A 1 345 ? -10.369 14.987 7.252 1.00 89.19 345 PHE A O 1
ATOM 2770 N N . ASN A 1 346 ? -10.768 13.448 5.690 1.00 88.56 346 ASN A N 1
ATOM 2771 C CA . ASN A 1 346 ? -11.950 12.876 6.331 1.00 88.56 346 ASN A CA 1
ATOM 2772 C C . ASN A 1 346 ? -12.195 11.463 5.795 1.00 88.56 346 ASN A C 1
ATOM 2774 O O . ASN A 1 346 ? -11.553 11.080 4.823 1.00 88.56 346 ASN A O 1
ATOM 2778 N N . ASP A 1 347 ? -13.100 10.700 6.410 1.00 89.19 347 ASP A N 1
ATOM 2779 C CA . ASP A 1 347 ? -13.641 9.443 5.859 1.00 89.19 347 ASP A CA 1
ATOM 2780 C C . ASP A 1 347 ? -12.578 8.472 5.324 1.00 89.19 347 ASP A C 1
ATOM 2782 O O . ASP A 1 347 ? -12.762 7.790 4.314 1.00 89.19 347 ASP A O 1
ATOM 2786 N N . SER A 1 348 ? -11.436 8.443 6.010 1.00 94.06 348 SER A N 1
ATOM 2787 C CA . SER A 1 348 ? -10.282 7.641 5.631 1.00 94.06 348 SER A CA 1
ATOM 2788 C C . SER A 1 348 ? -9.925 6.684 6.756 1.00 94.06 348 SER A C 1
ATOM 2790 O O . SER A 1 348 ? -9.986 7.029 7.944 1.00 94.06 348 SER A O 1
ATOM 2792 N N . HIS A 1 349 ? -9.534 5.480 6.365 1.00 95.88 349 HIS A N 1
ATOM 2793 C CA . HIS A 1 349 ? -9.037 4.445 7.256 1.00 95.88 349 HIS A CA 1
ATOM 2794 C C . HIS A 1 349 ? -7.585 4.144 6.910 1.00 95.88 349 HIS A C 1
ATOM 2796 O O . HIS A 1 349 ? -7.233 4.060 5.736 1.00 95.88 349 HIS A O 1
ATOM 2802 N N . ILE A 1 350 ? -6.756 3.950 7.931 1.00 97.69 350 ILE A N 1
ATOM 2803 C CA . ILE A 1 350 ? -5.349 3.597 7.763 1.00 97.69 350 ILE A CA 1
ATOM 2804 C C . ILE A 1 350 ? -5.133 2.216 8.354 1.00 97.69 350 ILE A C 1
ATOM 2806 O O . ILE A 1 350 ? -5.362 2.015 9.546 1.00 97.69 350 ILE A O 1
ATOM 2810 N N . ARG A 1 351 ? -4.652 1.282 7.536 1.00 97.56 351 ARG A N 1
ATOM 2811 C CA . ARG A 1 351 ? -4.019 0.057 8.016 1.00 97.56 351 ARG A CA 1
ATOM 2812 C C . ARG A 1 351 ? -2.530 0.348 8.190 1.00 97.56 351 ARG A C 1
ATOM 2814 O O . ARG A 1 351 ? -1.783 0.400 7.216 1.00 97.56 351 ARG A O 1
ATOM 2821 N N . LEU A 1 352 ? -2.136 0.594 9.434 1.00 98.62 352 LEU A N 1
ATOM 2822 C CA . LEU A 1 352 ? -0.745 0.773 9.836 1.00 98.62 352 LEU A CA 1
ATOM 2823 C C . LEU A 1 352 ? -0.166 -0.604 10.146 1.00 98.62 352 LEU A C 1
ATOM 2825 O O . LEU A 1 352 ? -0.754 -1.330 10.933 1.00 98.62 352 LEU A O 1
ATOM 2829 N N . THR A 1 353 ? 0.948 -1.000 9.547 1.00 98.69 353 THR A N 1
ATOM 2830 C CA . THR A 1 353 ? 1.589 -2.295 9.823 1.00 98.69 353 THR A CA 1
ATOM 2831 C C . THR A 1 353 ? 3.075 -2.086 10.050 1.00 98.69 353 THR A C 1
ATOM 2833 O O . THR A 1 353 ? 3.712 -1.342 9.314 1.00 98.69 353 THR A O 1
ATOM 2836 N N . LEU A 1 354 ? 3.623 -2.742 11.067 1.00 98.62 354 LEU A N 1
ATOM 2837 C CA . LEU A 1 354 ? 5.049 -2.800 11.341 1.00 98.62 354 LEU A CA 1
ATOM 2838 C C . LEU A 1 354 ? 5.477 -4.266 11.307 1.00 98.62 354 LEU A C 1
ATOM 2840 O O . LEU A 1 354 ? 5.090 -5.057 12.170 1.00 98.62 354 LEU A O 1
ATOM 2844 N N . THR A 1 355 ? 6.252 -4.636 10.294 1.00 98.12 355 THR A N 1
ATOM 2845 C CA . THR A 1 355 ? 6.848 -5.973 10.204 1.00 98.12 355 THR A CA 1
ATOM 2846 C C . THR A 1 355 ? 8.174 -5.992 10.957 1.00 98.12 355 THR A C 1
ATOM 2848 O O . THR A 1 355 ? 8.813 -4.947 11.116 1.00 98.12 355 THR A O 1
ATOM 2851 N N . ARG A 1 356 ? 8.635 -7.179 11.379 1.00 96.56 356 ARG A N 1
ATOM 2852 C CA . ARG A 1 356 ? 10.010 -7.328 11.894 1.00 96.56 356 ARG A CA 1
ATOM 2853 C C . ARG A 1 356 ? 11.067 -7.030 10.821 1.00 96.56 356 ARG A C 1
ATOM 2855 O O . ARG A 1 356 ? 12.228 -6.795 11.140 1.00 96.56 356 ARG A O 1
ATOM 2862 N N . GLY A 1 357 ? 10.657 -7.013 9.553 1.00 95.75 357 GLY A N 1
ATOM 2863 C CA . GLY A 1 357 ? 11.447 -6.579 8.411 1.00 95.75 357 GLY A CA 1
ATOM 2864 C C . GLY A 1 357 ? 11.948 -7.707 7.527 1.00 95.75 357 GLY A C 1
ATOM 2865 O O . GLY A 1 357 ? 11.627 -8.885 7.708 1.00 95.75 357 GLY A O 1
ATOM 2866 N N . LYS A 1 358 ? 12.785 -7.323 6.564 1.00 95.19 358 LYS A N 1
ATOM 2867 C CA . LYS A 1 358 ? 13.478 -8.238 5.657 1.00 95.19 358 LYS A CA 1
ATOM 2868 C C . LYS A 1 358 ? 14.439 -9.145 6.430 1.00 95.19 358 LYS A C 1
ATOM 2870 O O . LYS A 1 358 ? 15.176 -8.682 7.301 1.00 95.19 358 LYS A O 1
ATOM 2875 N N . LYS A 1 359 ? 14.473 -10.425 6.061 1.00 94.38 359 LYS A N 1
ATOM 2876 C CA . LYS A 1 359 ? 15.472 -11.393 6.515 1.00 94.38 359 LYS A CA 1
ATOM 2877 C C . LYS A 1 359 ? 16.638 -11.501 5.535 1.00 94.38 359 LYS A C 1
ATOM 2879 O O . LYS A 1 359 ? 16.455 -11.354 4.326 1.00 94.38 359 LYS A O 1
ATOM 2884 N N . VAL A 1 360 ? 17.832 -11.801 6.047 1.00 95.94 360 VAL A N 1
ATOM 2885 C CA . VAL A 1 360 ? 19.003 -12.149 5.213 1.00 95.94 360 VAL A CA 1
ATOM 2886 C C . VAL A 1 360 ? 18.852 -13.508 4.529 1.00 95.94 360 VAL A C 1
ATOM 2888 O O . VAL A 1 360 ? 19.411 -13.723 3.460 1.00 95.94 360 VAL A O 1
ATOM 2891 N N . THR A 1 361 ? 18.078 -14.417 5.125 1.00 94.56 361 THR A N 1
ATOM 2892 C CA . THR A 1 361 ? 17.773 -15.742 4.579 1.00 94.56 361 THR A CA 1
ATOM 2893 C C . TH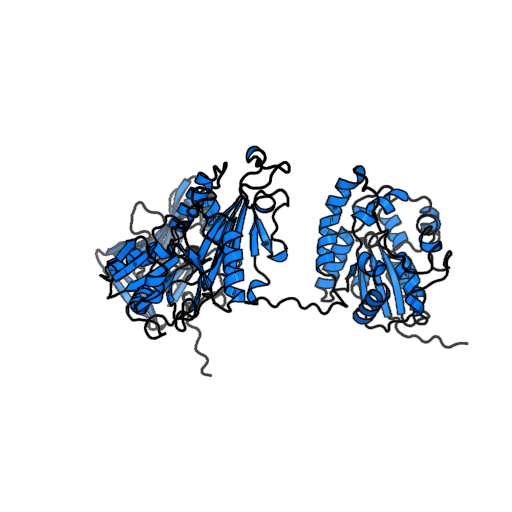R A 1 361 ? 16.414 -16.233 5.078 1.00 94.56 361 THR A C 1
ATOM 2895 O O . THR A 1 361 ? 15.871 -15.712 6.054 1.00 94.56 361 THR A O 1
ATOM 2898 N N . SER A 1 362 ? 15.855 -17.232 4.400 1.00 93.38 362 SER A N 1
ATOM 2899 C CA . SER A 1 362 ? 14.641 -17.920 4.840 1.00 93.38 362 SER A CA 1
ATOM 2900 C C . SER A 1 362 ? 14.902 -18.675 6.146 1.00 93.38 362 SER A C 1
ATOM 2902 O O . SER A 1 362 ? 15.891 -19.394 6.267 1.00 93.38 362 SER A O 1
ATOM 2904 N N . GLY A 1 363 ? 14.005 -18.541 7.121 1.00 90.56 363 GLY A N 1
ATOM 2905 C CA . GLY A 1 363 ? 14.135 -19.209 8.415 1.00 90.56 363 GLY A CA 1
ATOM 2906 C C . GLY A 1 363 ? 13.202 -18.637 9.477 1.00 90.56 363 GLY A C 1
ATOM 2907 O O . GLY A 1 363 ? 12.695 -17.523 9.340 1.00 90.56 363 GLY A O 1
ATOM 2908 N N . MET A 1 364 ? 12.971 -19.392 10.554 1.00 90.88 364 MET A N 1
ATOM 2909 C CA . MET A 1 364 ? 12.060 -18.977 11.632 1.00 90.88 364 MET A CA 1
ATOM 2910 C C . MET A 1 364 ? 12.706 -18.016 12.638 1.00 90.88 364 MET A C 1
ATOM 2912 O O . MET A 1 364 ? 12.001 -17.177 13.191 1.00 90.88 364 MET A O 1
ATOM 2916 N N . SER A 1 365 ? 14.030 -18.083 12.838 1.00 93.69 365 SER A N 1
ATOM 2917 C CA . SER A 1 365 ? 14.722 -17.241 13.825 1.00 93.69 365 SER A CA 1
ATOM 2918 C C . SER A 1 365 ? 14.566 -15.740 13.512 1.00 93.69 365 SER A C 1
ATOM 2920 O O . SER A 1 365 ? 14.792 -15.336 12.362 1.00 93.69 365 SER A O 1
ATOM 2922 N N . PRO A 1 366 ? 14.209 -14.902 14.507 1.00 93.62 366 PRO A N 1
ATOM 2923 C CA . PRO A 1 366 ? 14.256 -13.442 14.402 1.00 93.62 366 PRO A CA 1
ATOM 2924 C C . PRO A 1 366 ? 15.667 -12.872 14.202 1.00 93.62 366 PRO A C 1
ATOM 2926 O O . PRO A 1 366 ? 15.804 -11.732 13.774 1.00 93.62 366 PRO A O 1
ATOM 2929 N N . GLU A 1 367 ? 16.725 -13.641 14.477 1.00 94.06 367 GLU A N 1
ATOM 2930 C CA . GLU A 1 367 ? 18.118 -13.195 14.300 1.00 94.06 367 GLU A CA 1
ATOM 2931 C C . GLU A 1 367 ? 18.464 -12.894 12.836 1.00 94.06 367 GLU A C 1
ATOM 2933 O O . GLU A 1 367 ? 19.393 -12.144 12.553 1.00 94.06 367 GLU A O 1
ATOM 2938 N N . PHE A 1 368 ? 17.693 -13.428 11.884 1.00 94.62 368 PHE A N 1
ATOM 2939 C CA . PHE A 1 368 ? 17.881 -13.129 10.468 1.00 94.62 368 PHE A CA 1
ATOM 2940 C C . PHE A 1 368 ? 17.347 -11.744 10.061 1.00 94.62 368 PHE A C 1
ATOM 2942 O O . PHE A 1 368 ? 17.630 -11.297 8.946 1.00 94.62 368 PHE A O 1
ATOM 2949 N N . ASN A 1 369 ? 16.604 -11.047 10.930 1.00 95.00 369 ASN A N 1
ATOM 2950 C CA . ASN A 1 369 ? 16.041 -9.714 10.689 1.00 95.00 369 ASN A CA 1
ATOM 2951 C C . ASN A 1 369 ? 17.072 -8.600 10.938 1.00 95.00 369 ASN A C 1
ATOM 2953 O O . ASN A 1 369 ? 16.954 -7.805 11.868 1.00 95.00 369 ASN A O 1
ATOM 2957 N N . LEU A 1 370 ? 18.096 -8.536 10.086 1.00 91.88 370 LEU A N 1
ATOM 2958 C CA . LEU A 1 370 ? 19.218 -7.602 10.249 1.00 91.88 370 LEU A CA 1
ATOM 2959 C C . LEU A 1 370 ? 19.013 -6.239 9.566 1.00 91.88 370 LEU A C 1
ATOM 2961 O O . LEU A 1 370 ? 19.811 -5.330 9.771 1.00 91.88 370 LEU A O 1
ATOM 2965 N N . TYR A 1 371 ? 17.947 -6.074 8.777 1.00 92.56 371 TYR A N 1
ATOM 2966 C CA . TYR A 1 371 ? 17.677 -4.845 8.015 1.00 92.56 371 TYR A CA 1
ATOM 2967 C C . TYR A 1 371 ? 16.765 -3.838 8.742 1.00 92.56 371 TYR A C 1
ATOM 2969 O O . TYR A 1 371 ? 16.476 -2.780 8.194 1.00 92.56 371 TYR A O 1
ATOM 2977 N N . GLY A 1 372 ? 16.321 -4.150 9.965 1.00 93.94 372 GLY A N 1
ATOM 2978 C CA . GLY A 1 372 ? 15.374 -3.326 10.723 1.00 93.94 372 GLY A CA 1
ATOM 2979 C C . GLY A 1 372 ? 13.911 -3.540 10.322 1.00 93.94 372 GLY A C 1
ATOM 2980 O O . GLY A 1 372 ? 13.606 -4.243 9.359 1.00 93.94 372 GLY A O 1
ATOM 2981 N N . CYS A 1 373 ? 12.994 -2.953 11.096 1.00 97.50 373 CYS A N 1
ATOM 2982 C CA . CYS A 1 373 ? 11.553 -3.099 10.884 1.00 97.50 373 CYS A CA 1
ATOM 2983 C C . CYS A 1 373 ? 11.092 -2.410 9.589 1.00 97.50 373 CYS A C 1
ATOM 2985 O O . CYS A 1 373 ? 11.583 -1.338 9.247 1.00 97.50 373 CYS A O 1
ATOM 2987 N N . THR A 1 374 ? 10.083 -2.965 8.910 1.00 97.88 374 THR A N 1
ATOM 2988 C CA . THR A 1 374 ? 9.451 -2.310 7.749 1.00 97.88 374 THR A CA 1
ATOM 2989 C C . THR A 1 374 ? 8.096 -1.733 8.144 1.00 97.88 374 THR A C 1
ATOM 2991 O O . THR A 1 374 ? 7.188 -2.462 8.550 1.00 97.88 374 THR A O 1
ATOM 2994 N N . LEU A 1 375 ? 7.955 -0.408 8.031 1.00 98.56 375 LEU A N 1
ATOM 2995 C CA . LEU A 1 375 ? 6.696 0.295 8.271 1.00 98.56 375 LEU A CA 1
ATOM 2996 C C . LEU A 1 375 ? 5.870 0.376 6.983 1.00 98.56 375 LEU A C 1
ATOM 2998 O O . LEU A 1 375 ? 6.375 0.765 5.933 1.00 98.56 375 LEU A O 1
ATOM 3002 N N . ILE A 1 376 ? 4.584 0.058 7.076 1.00 98.69 376 ILE A N 1
ATOM 3003 C CA . ILE A 1 376 ? 3.621 0.139 5.979 1.00 98.69 376 ILE A CA 1
ATOM 3004 C C . ILE A 1 376 ? 2.459 1.028 6.421 1.00 98.69 376 ILE A C 1
ATOM 3006 O O . ILE A 1 376 ? 1.820 0.766 7.443 1.00 98.69 376 ILE A O 1
ATOM 3010 N N . VAL A 1 377 ? 2.161 2.066 5.638 1.00 98.62 377 VAL A N 1
ATOM 3011 C CA . VAL A 1 377 ? 1.002 2.947 5.849 1.00 98.62 377 VAL A CA 1
ATOM 3012 C C . VAL A 1 377 ? 0.089 2.863 4.633 1.00 98.62 377 VAL A C 1
ATOM 3014 O O . VAL A 1 377 ? 0.308 3.540 3.628 1.00 98.62 377 VAL A O 1
ATOM 3017 N N . LEU A 1 378 ? -0.966 2.054 4.741 1.00 98.00 378 LEU A N 1
ATOM 3018 C CA . LEU A 1 378 ? -2.014 1.958 3.728 1.00 98.00 378 LEU A CA 1
ATOM 3019 C C . LEU A 1 378 ? -3.230 2.774 4.168 1.00 98.00 378 LEU A C 1
ATOM 3021 O O . LEU A 1 378 ? -4.020 2.318 4.995 1.00 98.00 378 LEU A O 1
ATOM 3025 N N . ALA A 1 379 ? -3.370 3.982 3.625 1.00 97.12 379 ALA A N 1
ATOM 3026 C CA . ALA A 1 379 ? -4.537 4.832 3.834 1.00 97.12 379 ALA A CA 1
ATOM 3027 C C . ALA A 1 379 ? -5.498 4.718 2.644 1.00 97.12 379 ALA A C 1
ATOM 3029 O O . ALA A 1 379 ? -5.076 4.858 1.501 1.00 97.12 379 ALA A O 1
ATOM 3030 N N . GLU A 1 380 ? -6.782 4.488 2.910 1.00 96.06 380 GLU A N 1
ATOM 3031 C CA . GLU A 1 380 ? -7.829 4.361 1.892 1.00 96.06 380 GLU A CA 1
ATOM 3032 C C . GLU A 1 380 ? -9.032 5.240 2.238 1.00 96.06 380 GLU A C 1
ATOM 3034 O O . GLU A 1 380 ? -9.403 5.366 3.412 1.00 96.06 380 GLU A O 1
ATOM 3039 N N . TRP A 1 381 ? -9.695 5.786 1.212 1.00 94.19 381 TRP A N 1
ATOM 3040 C CA . TRP A 1 381 ? -11.034 6.346 1.369 1.00 94.19 381 TRP A CA 1
ATOM 3041 C C . TRP A 1 381 ? -11.979 5.199 1.702 1.00 94.19 381 TRP A C 1
ATOM 3043 O O . TRP A 1 381 ? -12.162 4.275 0.903 1.00 94.19 381 TRP A O 1
ATOM 3053 N N . LYS A 1 382 ? -12.535 5.229 2.912 1.00 90.81 382 LYS A N 1
ATOM 3054 C CA . LYS A 1 382 ? -13.340 4.137 3.452 1.00 90.81 382 LYS A CA 1
ATOM 3055 C C . LYS A 1 382 ? -14.324 4.683 4.476 1.00 90.81 382 LYS A C 1
ATOM 3057 O O . LYS A 1 382 ? -13.970 4.981 5.618 1.00 90.81 382 LYS A O 1
ATOM 3062 N N . ARG A 1 383 ? -15.583 4.803 4.054 1.00 84.94 383 ARG A N 1
ATOM 3063 C CA . ARG A 1 383 ? -16.710 5.106 4.947 1.00 84.94 383 ARG A CA 1
ATOM 3064 C C . ARG A 1 383 ? -16.916 3.960 5.951 1.00 84.94 383 ARG A C 1
ATOM 3066 O O . ARG A 1 383 ? -16.370 2.874 5.742 1.00 84.94 383 ARG A O 1
ATOM 3073 N N . PRO A 1 384 ? -17.625 4.193 7.074 1.00 79.94 384 PRO A N 1
ATOM 3074 C CA . PRO A 1 384 ? -17.967 3.107 7.987 1.00 79.94 384 PRO A CA 1
ATOM 3075 C C . PRO A 1 384 ? -18.649 1.970 7.219 1.00 79.94 384 PRO A C 1
ATOM 3077 O O . PRO A 1 384 ? -19.445 2.238 6.323 1.00 79.94 384 PRO A O 1
ATOM 3080 N N . ILE A 1 385 ? -18.268 0.724 7.517 1.00 76.44 385 ILE A N 1
ATOM 3081 C CA . ILE A 1 385 ? -18.732 -0.451 6.754 1.00 76.44 385 ILE A CA 1
ATOM 3082 C C . ILE A 1 385 ? -20.229 -0.674 6.963 1.00 76.44 385 ILE A C 1
ATOM 3084 O O . ILE A 1 385 ? -20.930 -1.038 6.025 1.00 76.44 385 ILE A O 1
ATOM 3088 N N . TYR A 1 386 ? -20.702 -0.447 8.187 1.00 77.69 386 TYR A N 1
ATOM 3089 C CA . TYR A 1 386 ? -22.083 -0.688 8.563 1.00 77.69 386 TYR A CA 1
ATOM 3090 C C . TYR A 1 386 ? -22.881 0.609 8.561 1.00 77.69 386 TYR A C 1
ATOM 3092 O O . TYR A 1 386 ? -22.433 1.652 9.048 1.00 77.69 386 TYR A O 1
ATOM 3100 N N . GLU A 1 387 ? -24.103 0.524 8.046 1.00 72.25 387 GLU A N 1
ATOM 3101 C CA . GLU A 1 387 ? -25.111 1.547 8.265 1.00 72.25 387 GLU A CA 1
ATOM 3102 C C . GLU A 1 387 ? -25.614 1.414 9.706 1.00 72.25 387 GLU A C 1
ATOM 3104 O O . GLU A 1 387 ? -26.478 0.592 10.012 1.00 72.25 387 GLU A O 1
ATOM 3109 N N . ASN A 1 388 ? -25.067 2.236 10.603 1.00 75.94 388 ASN A N 1
ATOM 3110 C CA . ASN A 1 388 ? -25.337 2.203 12.047 1.00 75.94 388 ASN A CA 1
ATOM 3111 C C . ASN A 1 388 ? -26.816 2.455 12.439 1.00 75.94 388 ASN A C 1
ATOM 3113 O O . ASN A 1 388 ? -27.148 2.424 13.624 1.00 75.94 388 ASN A O 1
ATOM 3117 N N . GLU A 1 389 ? -27.691 2.686 11.457 1.00 78.12 389 GLU A N 1
ATOM 3118 C CA . GLU A 1 389 ? -29.142 2.855 11.581 1.00 78.12 389 GLU A CA 1
ATOM 3119 C C . GLU A 1 389 ? -29.930 1.565 11.295 1.00 78.12 389 GLU A C 1
ATOM 3121 O O . GLU A 1 389 ? -30.977 1.360 11.906 1.00 78.12 389 GLU A O 1
ATOM 3126 N N . LYS A 1 390 ? -29.439 0.699 10.394 1.00 82.38 390 LYS A N 1
ATOM 3127 C CA . LYS A 1 390 ? -30.105 -0.560 10.003 1.00 82.38 390 LYS A CA 1
ATOM 3128 C C . LYS A 1 390 ? -29.728 -1.732 10.907 1.00 82.38 390 LYS A C 1
ATOM 3130 O O . LYS A 1 390 ? -30.525 -2.645 11.087 1.00 82.38 390 LYS A O 1
ATOM 3135 N N . GLY A 1 391 ? -28.533 -1.673 11.492 1.00 89.06 391 GLY A N 1
ATOM 3136 C CA . GLY A 1 391 ? -27.975 -2.753 12.295 1.00 89.06 391 GLY A CA 1
ATOM 3137 C C . GLY A 1 391 ? -27.478 -3.930 11.462 1.00 89.06 391 GLY A C 1
ATOM 3138 O O . GLY A 1 391 ? -27.632 -3.967 10.244 1.00 89.06 391 GLY A O 1
ATOM 3139 N N . VAL A 1 392 ? -26.820 -4.863 12.143 1.00 94.50 392 VAL A N 1
ATOM 3140 C CA . VAL A 1 392 ? -26.148 -6.015 11.544 1.00 94.50 392 VAL A CA 1
ATOM 3141 C C . VAL A 1 392 ? -26.717 -7.325 12.072 1.00 94.50 392 VAL A C 1
ATOM 3143 O O . VAL A 1 392 ? -27.320 -7.396 13.150 1.00 94.50 392 VAL A O 1
ATOM 3146 N N . THR A 1 393 ? -26.499 -8.376 11.300 1.00 96.88 393 THR A N 1
ATOM 3147 C CA . THR A 1 393 ? -26.867 -9.751 11.610 1.00 96.88 393 THR A CA 1
ATOM 3148 C C . THR A 1 393 ? -25.618 -10.563 11.926 1.00 96.88 393 THR A C 1
ATOM 3150 O O . THR A 1 393 ? -24.615 -10.486 11.218 1.00 96.88 393 THR A O 1
ATOM 3153 N N . LEU A 1 394 ? -25.664 -11.339 13.007 1.00 98.19 394 LEU A N 1
ATOM 3154 C CA . LEU A 1 394 ? -24.547 -12.165 13.448 1.00 98.19 394 LEU A CA 1
ATOM 3155 C C . LEU A 1 394 ? -24.902 -13.652 13.433 1.00 98.19 394 LEU A C 1
ATOM 3157 O O . LEU A 1 394 ? -26.044 -14.045 13.688 1.00 98.19 394 LEU A O 1
ATOM 3161 N N . VAL A 1 395 ? -23.887 -14.479 13.207 1.00 98.50 395 VAL A N 1
ATOM 3162 C CA . VAL A 1 395 ? -23.940 -15.930 13.427 1.00 98.50 395 VAL A CA 1
ATOM 3163 C C . VAL A 1 395 ? -22.805 -16.356 14.350 1.00 98.50 395 VAL A C 1
ATOM 3165 O O . VAL A 1 395 ? -21.744 -15.746 14.356 1.00 98.50 395 VAL A O 1
ATOM 3168 N N . THR A 1 396 ? -22.991 -17.399 15.136 1.00 98.62 396 THR A N 1
ATOM 3169 C CA . THR A 1 396 ? -21.943 -17.973 15.970 1.00 98.62 396 THR A CA 1
ATOM 3170 C C . THR A 1 396 ? -21.068 -18.899 15.136 1.00 98.62 396 THR A C 1
ATOM 3172 O O . THR A 1 396 ? -21.549 -19.875 14.561 1.00 98.62 396 THR A O 1
ATOM 3175 N N . ALA A 1 397 ? -19.768 -18.612 15.094 1.00 98.12 397 ALA A N 1
ATOM 3176 C CA . ALA A 1 397 ? -18.787 -19.462 14.440 1.00 98.12 397 ALA A CA 1
ATOM 3177 C C . ALA A 1 397 ? -18.456 -20.701 15.287 1.00 98.12 397 ALA A C 1
ATOM 3179 O O . ALA A 1 397 ? -18.378 -20.675 16.522 1.00 98.12 397 ALA A O 1
ATOM 3180 N N . THR A 1 398 ? -18.176 -21.800 14.600 1.00 96.62 398 THR A N 1
ATOM 3181 C CA . THR A 1 398 ? -17.562 -22.995 15.182 1.00 96.62 398 THR A CA 1
ATOM 3182 C C . THR A 1 398 ? -16.083 -22.760 15.488 1.00 96.62 398 THR A C 1
ATOM 3184 O O . THR A 1 398 ? -15.588 -23.242 16.511 1.00 96.62 398 THR A O 1
ATOM 3187 N N . THR A 1 399 ? -15.397 -21.936 14.689 1.00 96.69 399 THR A N 1
ATOM 3188 C CA . THR A 1 399 ? -14.023 -21.500 14.961 1.00 96.69 399 THR A CA 1
ATOM 3189 C C . THR A 1 399 ? -13.922 -20.766 16.307 1.00 96.69 399 THR A C 1
ATOM 3191 O O . THR A 1 399 ? -14.547 -19.726 16.527 1.00 96.69 399 THR A O 1
ATOM 3194 N N . ARG A 1 400 ? -13.111 -21.302 17.228 1.00 95.50 400 ARG A N 1
ATOM 3195 C CA . ARG A 1 400 ? -12.844 -20.695 18.544 1.00 95.50 400 ARG A CA 1
ATOM 3196 C C . ARG A 1 400 ? -11.781 -19.612 18.453 1.00 95.50 400 ARG A C 1
ATOM 3198 O O . ARG A 1 400 ? -10.889 -19.673 17.607 1.00 95.50 400 ARG A O 1
ATOM 3205 N N . ARG A 1 401 ? -11.872 -18.622 19.339 1.00 95.75 401 ARG A N 1
ATOM 3206 C CA . ARG A 1 401 ? -10.907 -17.525 19.400 1.00 95.75 401 ARG A CA 1
ATOM 3207 C C . ARG A 1 401 ? -9.591 -17.983 20.032 1.00 95.75 401 ARG A C 1
ATOM 3209 O O . ARG A 1 401 ? -9.592 -18.831 20.925 1.00 95.75 401 ARG A O 1
ATOM 3216 N N . ASN A 1 402 ? -8.473 -17.423 19.567 1.00 93.56 402 ASN A N 1
ATOM 3217 C CA . ASN A 1 402 ? -7.146 -17.774 20.071 1.00 93.56 402 ASN A CA 1
ATOM 3218 C C . ASN A 1 402 ? -7.039 -17.573 21.590 1.00 93.56 402 ASN A C 1
ATOM 3220 O O . ASN A 1 402 ? -7.418 -16.533 22.131 1.00 93.56 402 ASN A O 1
ATOM 3224 N N . SER A 1 403 ? -6.473 -18.576 22.261 1.00 91.12 403 SER A N 1
ATOM 3225 C CA . SER A 1 403 ? -6.088 -18.496 23.667 1.00 91.12 403 SER A CA 1
ATOM 3226 C C . SER A 1 403 ? -4.729 -17.810 23.822 1.00 91.12 403 SER A C 1
ATOM 3228 O O . SER A 1 403 ? -3.862 -18.004 22.960 1.00 91.12 403 SER A O 1
ATOM 3230 N N . PRO A 1 404 ? -4.476 -17.132 24.959 1.00 91.75 404 PRO A N 1
ATOM 3231 C CA . PRO A 1 404 ? -3.126 -16.741 25.364 1.00 91.75 404 PRO A CA 1
ATOM 3232 C C . PRO A 1 404 ? -2.097 -17.885 25.346 1.00 91.75 404 PRO A C 1
ATOM 3234 O O . PRO A 1 404 ? -0.912 -17.629 25.172 1.00 91.75 404 PRO A O 1
ATOM 3237 N N . ASN A 1 405 ? -2.540 -19.145 25.447 1.00 91.69 405 ASN A N 1
ATOM 3238 C CA . ASN A 1 405 ? -1.676 -20.330 25.362 1.00 91.69 405 ASN A CA 1
ATOM 3239 C C . ASN A 1 405 ? -1.139 -20.632 23.951 1.00 91.69 405 ASN A C 1
ATOM 3241 O O . ASN A 1 405 ? -0.246 -21.464 23.811 1.00 91.69 405 ASN A O 1
ATOM 3245 N N . ASN A 1 406 ? -1.702 -20.023 22.905 1.00 91.00 406 ASN A N 1
ATOM 3246 C CA . ASN A 1 406 ? -1.293 -20.258 21.519 1.00 91.00 406 ASN A CA 1
ATOM 3247 C C . ASN A 1 406 ? -0.739 -18.983 20.892 1.00 91.00 406 ASN A C 1
ATOM 3249 O O . ASN A 1 406 ? 0.431 -18.919 20.530 1.00 91.00 406 ASN A O 1
ATOM 3253 N N . LEU A 1 407 ? -1.593 -17.971 20.758 1.00 92.88 407 LEU A N 1
ATOM 3254 C CA . LEU A 1 407 ? -1.229 -16.666 20.235 1.00 92.88 407 LEU A CA 1
ATOM 3255 C C . LEU A 1 407 ? -2.174 -15.643 20.860 1.00 92.88 407 LEU A C 1
ATOM 3257 O O . LEU A 1 407 ? -3.336 -15.554 20.462 1.00 92.88 407 LEU A O 1
ATOM 3261 N N . ASP A 1 408 ? -1.690 -14.927 21.877 1.00 94.75 408 ASP A N 1
ATOM 3262 C CA . ASP A 1 408 ? -2.528 -14.025 22.668 1.00 94.75 408 ASP A CA 1
ATOM 3263 C C . ASP A 1 408 ? -3.122 -12.912 21.795 1.00 94.75 408 ASP A C 1
ATOM 3265 O O . ASP A 1 408 ? -2.407 -12.089 21.220 1.00 94.75 408 ASP A O 1
ATOM 3269 N N . SER A 1 409 ? -4.454 -12.867 21.757 1.00 92.62 409 SER A N 1
ATOM 3270 C CA . SER A 1 409 ? -5.260 -11.866 21.056 1.00 92.62 409 SER A CA 1
ATOM 3271 C C . SER A 1 409 ? -5.024 -10.428 21.533 1.00 92.62 409 SER A C 1
ATOM 3273 O O . SER A 1 409 ? -5.437 -9.496 20.845 1.00 92.62 409 SER A O 1
ATOM 3275 N N . LYS A 1 410 ? -4.371 -10.221 22.687 1.00 94.44 410 LYS A N 1
ATOM 3276 C CA . LYS A 1 410 ? -3.942 -8.891 23.156 1.00 94.44 410 LYS A CA 1
ATOM 3277 C C . LYS A 1 410 ? -2.820 -8.303 22.302 1.00 94.44 410 LYS A C 1
ATOM 3279 O O . LYS A 1 410 ? -2.705 -7.082 22.227 1.00 94.44 410 LYS A O 1
ATOM 3284 N N . ILE A 1 411 ? -2.025 -9.149 21.646 1.00 96.50 411 ILE A N 1
ATOM 3285 C CA . ILE A 1 411 ? -1.048 -8.719 20.647 1.00 96.50 411 ILE A CA 1
ATOM 3286 C C . ILE A 1 411 ? -1.815 -8.439 19.359 1.00 96.50 411 ILE A C 1
ATOM 3288 O O . ILE A 1 411 ? -2.421 -9.339 18.776 1.00 96.50 411 ILE A O 1
ATOM 3292 N N . HIS A 1 412 ? -1.769 -7.205 18.867 1.00 97.00 412 HIS A N 1
ATOM 3293 C CA . HIS A 1 412 ? -2.451 -6.859 17.623 1.00 97.00 412 HIS A CA 1
ATOM 3294 C C . HIS A 1 412 ? -1.597 -7.271 16.408 1.00 97.00 412 HIS A C 1
ATOM 3296 O O . HIS A 1 412 ? -0.930 -6.460 15.768 1.00 97.00 412 HIS A O 1
ATOM 3302 N N . HIS A 1 413 ? -1.563 -8.579 16.141 1.00 95.44 413 HIS A N 1
ATOM 3303 C CA . HIS A 1 413 ? -0.691 -9.239 15.164 1.00 95.44 413 HIS A CA 1
ATOM 3304 C C . HIS A 1 413 ? -1.362 -9.470 13.795 1.00 95.44 413 HIS A C 1
ATOM 3306 O O . HIS A 1 413 ? -2.590 -9.484 13.671 1.00 95.44 413 HIS A O 1
ATOM 3312 N N . ASN A 1 414 ? -0.566 -9.749 12.755 1.00 95.75 414 ASN A N 1
ATOM 3313 C CA . ASN A 1 414 ? -1.067 -10.010 11.393 1.00 95.75 414 ASN A CA 1
ATOM 3314 C C . ASN A 1 414 ? -1.566 -11.446 11.134 1.00 95.75 414 ASN A C 1
ATOM 3316 O O . ASN A 1 414 ? -2.139 -11.701 10.075 1.00 95.75 414 ASN A O 1
ATOM 3320 N N . ASN A 1 415 ? -1.408 -12.372 12.083 1.00 95.12 415 ASN A N 1
ATOM 3321 C CA . ASN A 1 415 ? -1.874 -13.763 11.965 1.00 95.12 415 ASN A CA 1
ATOM 3322 C C . ASN A 1 415 ? -3.406 -13.901 12.103 1.00 95.12 415 ASN A C 1
ATOM 3324 O O . ASN A 1 415 ? -3.917 -14.422 13.091 1.00 95.12 415 ASN A O 1
ATOM 3328 N N . LEU A 1 416 ? -4.149 -13.409 11.108 1.00 94.75 416 LEU A N 1
ATOM 3329 C CA . LEU A 1 416 ? -5.614 -13.283 11.131 1.00 94.75 416 LEU A CA 1
ATOM 3330 C C . LEU A 1 416 ? -6.366 -14.478 10.524 1.00 94.75 416 LEU A C 1
ATOM 3332 O O . LEU A 1 416 ? -7.578 -14.397 10.345 1.00 94.75 416 LEU A O 1
ATOM 3336 N N . LEU A 1 417 ? -5.696 -15.595 10.216 1.00 95.81 417 LEU A N 1
ATOM 3337 C CA . LEU A 1 417 ? -6.356 -16.758 9.607 1.00 95.81 417 LEU A CA 1
ATOM 3338 C C . LEU A 1 417 ? -7.498 -17.303 10.484 1.00 95.81 417 LEU A C 1
ATOM 3340 O O . LEU A 1 417 ? -8.559 -17.622 9.960 1.00 95.81 417 LEU A O 1
ATOM 3344 N N . ASN A 1 418 ? -7.325 -17.317 11.812 1.00 95.88 418 ASN A N 1
ATOM 3345 C CA . ASN A 1 418 ? -8.374 -17.678 12.776 1.00 95.88 418 ASN A CA 1
ATOM 3346 C C . ASN A 1 418 ? -9.647 -16.825 12.592 1.00 95.88 418 ASN A C 1
ATOM 3348 O O . ASN A 1 418 ? -10.747 -17.357 12.477 1.00 95.88 418 ASN A O 1
ATOM 3352 N N . ASN A 1 419 ? -9.489 -15.505 12.484 1.00 96.75 419 ASN A N 1
ATOM 3353 C CA . ASN A 1 419 ? -10.586 -14.566 12.255 1.00 96.75 419 ASN A CA 1
ATOM 3354 C C . ASN A 1 419 ? -11.192 -14.707 10.846 1.00 96.75 419 ASN A C 1
ATOM 3356 O O . ASN A 1 419 ? -12.406 -14.611 10.680 1.00 96.75 419 ASN A O 1
ATOM 3360 N N . ILE A 1 420 ? -10.366 -14.951 9.823 1.00 97.81 420 ILE A N 1
ATOM 3361 C CA . ILE A 1 420 ? -10.823 -15.136 8.437 1.00 97.81 420 ILE A CA 1
ATOM 3362 C C . ILE A 1 420 ? -11.679 -16.401 8.309 1.00 97.81 420 ILE A C 1
ATOM 3364 O O . ILE A 1 420 ? -12.708 -16.353 7.643 1.00 97.81 420 ILE A O 1
ATOM 3368 N N . LEU A 1 421 ? -11.310 -17.500 8.975 1.00 98.19 421 LEU A N 1
ATOM 3369 C CA . LEU A 1 421 ? -12.112 -18.729 8.999 1.00 98.19 421 LEU A CA 1
ATOM 3370 C C . LEU A 1 421 ? -13.501 -18.481 9.600 1.00 98.19 421 LEU A C 1
ATOM 3372 O O . LEU A 1 421 ? -14.502 -18.828 8.976 1.00 98.19 421 LEU A O 1
ATOM 3376 N N . ALA A 1 422 ? -13.580 -17.771 10.729 1.00 98.19 422 ALA A N 1
ATOM 3377 C CA . ALA A 1 422 ? -14.864 -17.362 11.298 1.00 98.19 422 ALA A CA 1
ATOM 3378 C C . ALA A 1 422 ? -15.668 -16.457 10.341 1.00 98.19 422 ALA A C 1
ATOM 3380 O O . ALA A 1 422 ? -16.880 -16.617 10.210 1.00 98.19 422 ALA A O 1
ATOM 3381 N N . LYS A 1 423 ? -15.009 -15.547 9.607 1.00 98.00 423 LYS A N 1
ATOM 3382 C CA . LYS A 1 423 ? -15.686 -14.718 8.598 1.00 98.00 423 LYS A CA 1
ATOM 3383 C C . LYS A 1 423 ? -16.210 -15.539 7.412 1.00 98.00 423 LYS A C 1
ATOM 3385 O O . LYS A 1 423 ? -17.275 -15.220 6.890 1.00 98.00 423 LYS A O 1
ATOM 3390 N N . ILE A 1 424 ? -15.507 -16.594 6.996 1.00 98.38 424 ILE A N 1
ATOM 3391 C CA . ILE A 1 424 ? -15.987 -17.527 5.963 1.00 98.38 424 ILE A CA 1
ATOM 3392 C C . ILE A 1 424 ? -17.270 -18.222 6.434 1.00 98.38 424 ILE A C 1
ATOM 3394 O O . ILE A 1 424 ? -18.240 -18.267 5.680 1.00 98.38 424 ILE A O 1
ATOM 3398 N N . GLU A 1 425 ? -17.312 -18.696 7.682 1.00 98.31 425 GLU A N 1
ATOM 3399 C CA . GLU A 1 425 ? -18.531 -19.267 8.272 1.00 98.31 425 GLU A CA 1
ATOM 3400 C C . GLU A 1 425 ? -19.684 -18.249 8.285 1.00 98.31 425 GLU A C 1
ATOM 3402 O O . GLU A 1 425 ? -20.793 -18.573 7.859 1.00 98.31 425 GLU A O 1
ATOM 3407 N N . GLY A 1 426 ? -19.404 -17.000 8.677 1.00 97.62 426 GLY A N 1
ATOM 3408 C CA . GLY A 1 426 ? -20.362 -15.892 8.621 1.00 97.62 426 GLY A CA 1
ATOM 3409 C C . GLY A 1 426 ? -20.938 -15.654 7.226 1.00 97.62 426 GLY A C 1
ATOM 3410 O O . GLY A 1 426 ? -22.154 -15.584 7.056 1.00 97.62 426 GLY A O 1
ATOM 3411 N N . ASN A 1 427 ? -20.072 -15.603 6.213 1.00 97.25 427 ASN A N 1
ATOM 3412 C CA . ASN A 1 427 ? -20.483 -15.424 4.821 1.00 97.25 427 ASN A CA 1
ATOM 3413 C C . ASN A 1 427 ? -21.351 -16.591 4.327 1.00 97.25 427 ASN A C 1
ATOM 3415 O O . ASN A 1 427 ? -22.373 -16.357 3.690 1.00 97.25 427 ASN A O 1
ATOM 3419 N N . ASN A 1 428 ? -20.988 -17.836 4.655 1.00 97.75 428 ASN A N 1
ATOM 3420 C CA . ASN A 1 428 ? -21.763 -19.023 4.274 1.00 97.75 428 ASN A CA 1
ATOM 3421 C C . ASN A 1 428 ? -23.157 -19.045 4.922 1.00 97.75 428 ASN A C 1
ATOM 3423 O O . ASN A 1 428 ? -24.094 -19.607 4.358 1.00 97.75 428 ASN A O 1
ATOM 3427 N N . ALA A 1 429 ? -23.301 -18.413 6.088 1.00 97.00 429 ALA A N 1
ATOM 3428 C CA . ALA A 1 429 ? -24.575 -18.229 6.773 1.00 97.00 429 ALA A CA 1
ATOM 3429 C C . ALA A 1 429 ? -25.348 -16.971 6.322 1.00 97.00 429 ALA A C 1
ATOM 3431 O O . ALA A 1 429 ? -26.425 -16.707 6.856 1.00 97.00 429 ALA A O 1
ATOM 3432 N N . ASN A 1 430 ? -24.827 -16.200 5.358 1.00 96.44 430 ASN A N 1
ATOM 3433 C CA . ASN A 1 430 ? -25.356 -14.896 4.938 1.00 96.44 430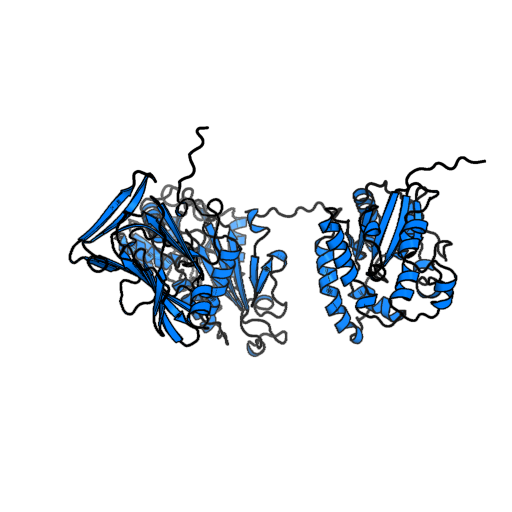 ASN A CA 1
ATOM 3434 C C . ASN A 1 430 ? -25.510 -13.892 6.099 1.00 96.44 430 ASN A C 1
ATOM 3436 O O . ASN A 1 430 ? -26.467 -13.119 6.130 1.00 96.44 430 ASN A O 1
ATOM 3440 N N . ALA A 1 431 ? -24.581 -13.921 7.058 1.00 96.31 431 ALA A N 1
ATOM 3441 C CA . ALA A 1 431 ? -24.503 -12.968 8.161 1.00 96.31 431 ALA A CA 1
ATOM 3442 C C 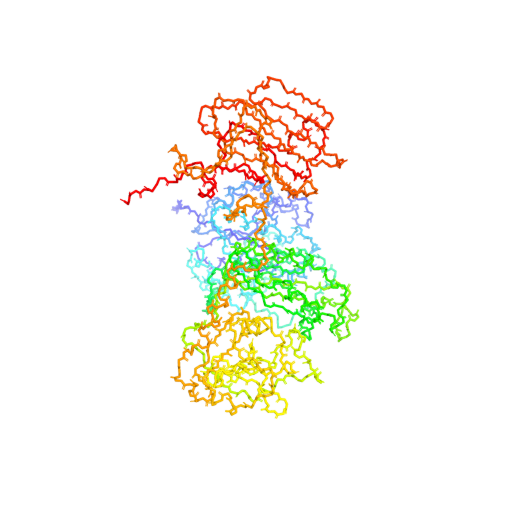. ALA A 1 431 ? -23.423 -11.901 7.906 1.00 96.31 431 ALA A C 1
ATOM 3444 O O . ALA A 1 431 ? -22.421 -12.142 7.222 1.00 96.31 431 ALA A O 1
ATOM 3445 N N . ASP A 1 432 ? -23.602 -10.721 8.499 1.00 95.00 432 ASP A N 1
ATOM 3446 C CA . ASP A 1 432 ? -22.675 -9.595 8.351 1.00 95.00 432 ASP A CA 1
ATOM 3447 C C . ASP A 1 432 ? -21.344 -9.839 9.073 1.00 95.00 432 ASP A C 1
ATOM 3449 O O . ASP A 1 432 ? -20.288 -9.475 8.554 1.00 95.00 432 ASP A O 1
ATOM 3453 N N . ASP A 1 433 ? -21.366 -10.501 10.232 1.00 95.25 433 ASP A N 1
ATOM 3454 C CA . ASP A 1 433 ? -20.173 -10.900 10.989 1.00 95.25 433 ASP A CA 1
ATOM 3455 C C . ASP A 1 433 ? -20.435 -12.175 11.807 1.00 95.25 433 ASP A C 1
ATOM 3457 O O . ASP A 1 433 ? -21.574 -12.634 11.934 1.00 95.25 433 ASP A O 1
ATOM 3461 N N . ALA A 1 434 ? -19.375 -12.756 12.369 1.00 98.06 434 ALA A N 1
ATOM 3462 C CA . ALA A 1 434 ? -19.452 -13.984 13.148 1.00 98.06 434 ALA A CA 1
ATOM 3463 C C . ALA A 1 434 ? -18.985 -13.795 14.600 1.00 98.06 434 ALA A C 1
ATOM 3465 O O . ALA A 1 434 ? -17.885 -13.300 14.845 1.00 98.06 434 ALA A O 1
ATOM 3466 N N . ILE A 1 435 ? -19.800 -14.223 15.569 1.00 98.56 435 ILE A N 1
ATOM 3467 C CA . ILE A 1 435 ? -19.460 -14.293 16.997 1.00 98.56 435 ILE A CA 1
ATOM 3468 C C . ILE A 1 435 ? -18.502 -15.464 17.220 1.00 98.56 435 ILE A C 1
ATOM 3470 O O . ILE A 1 435 ? -18.785 -16.593 16.828 1.00 98.56 435 ILE A O 1
ATOM 3474 N N . MET A 1 436 ? -17.386 -15.205 17.895 1.00 98.38 436 MET A N 1
ATOM 3475 C CA . MET A 1 436 ? -16.394 -16.204 18.275 1.00 98.38 436 MET A CA 1
ATOM 3476 C C . MET A 1 436 ? -16.452 -16.463 19.783 1.00 98.38 436 MET A C 1
ATOM 3478 O O . MET A 1 436 ? -16.520 -15.536 20.598 1.00 98.38 436 MET A O 1
ATOM 3482 N N . LEU A 1 437 ? -16.400 -17.741 20.156 1.00 98.06 437 LEU A N 1
ATOM 3483 C CA . LEU A 1 437 ? -16.390 -18.178 21.553 1.00 98.06 437 LEU A CA 1
ATOM 3484 C C . LEU A 1 437 ? -14.962 -18.445 22.047 1.00 98.06 437 LEU A C 1
ATOM 3486 O O . LEU A 1 437 ? -14.079 -18.811 21.261 1.00 98.06 437 LEU A O 1
ATOM 3490 N N . ASP A 1 438 ? -14.755 -18.289 23.353 1.00 95.94 438 ASP A N 1
ATOM 3491 C CA . ASP A 1 438 ? -13.560 -18.741 24.061 1.00 95.94 438 ASP A CA 1
ATOM 3492 C C . ASP A 1 438 ? -13.519 -20.278 24.175 1.00 95.94 438 ASP A C 1
ATOM 3494 O O . ASP A 1 438 ? -14.448 -20.993 23.781 1.00 95.94 438 ASP A O 1
ATOM 3498 N N . LYS A 1 439 ? -12.417 -20.808 24.719 1.00 93.88 439 LYS A N 1
ATOM 3499 C CA . LYS A 1 439 ? -12.214 -22.258 24.874 1.00 93.88 439 LYS A CA 1
ATOM 3500 C C . LYS A 1 439 ? -13.236 -22.943 25.795 1.00 93.88 439 LYS A C 1
ATOM 3502 O O . LYS A 1 439 ? -13.402 -24.153 25.697 1.00 93.88 439 LYS A O 1
ATOM 3507 N N . ASP A 1 440 ? -13.889 -22.191 26.680 1.00 95.25 440 ASP A N 1
ATOM 3508 C CA . ASP A 1 440 ? -14.864 -22.702 27.647 1.00 95.25 440 ASP A CA 1
ATOM 3509 C C . ASP A 1 440 ? -16.314 -22.481 27.165 1.00 95.25 440 ASP A C 1
ATOM 3511 O O . ASP A 1 440 ? -17.261 -22.822 27.870 1.00 95.25 440 ASP A O 1
ATOM 3515 N N . GLY A 1 441 ? -16.504 -21.915 25.967 1.00 96.06 441 GLY A N 1
ATOM 3516 C CA . GLY A 1 441 ? -17.811 -21.695 25.350 1.00 96.06 441 GLY A CA 1
ATOM 3517 C C . GLY A 1 441 ? -18.492 -20.367 25.702 1.00 96.06 441 GLY A C 1
ATOM 3518 O O . GLY A 1 441 ? -19.663 -20.192 25.361 1.00 96.06 441 GLY A O 1
ATOM 3519 N N . TYR A 1 442 ? -17.801 -19.420 26.341 1.00 98.19 442 TYR A N 1
ATOM 3520 C CA . TYR A 1 442 ? -18.321 -18.064 26.562 1.00 98.19 442 TYR A CA 1
ATOM 3521 C C . TYR A 1 442 ? -18.005 -17.157 25.373 1.00 98.19 442 TYR A C 1
ATOM 3523 O O . TYR A 1 442 ? -17.052 -17.383 24.633 1.00 98.19 442 TYR A O 1
ATOM 3531 N N . VAL A 1 443 ? -18.803 -16.110 25.171 1.00 98.25 443 VAL A N 1
ATOM 3532 C CA . VAL A 1 443 ? -18.584 -15.165 24.069 1.00 98.25 443 VAL A CA 1
ATOM 3533 C C . VAL A 1 443 ? -17.307 -14.362 24.310 1.00 98.25 443 VAL A C 1
ATOM 3535 O O . VAL A 1 443 ? -17.108 -13.845 25.405 1.00 98.25 443 VAL A O 1
ATOM 3538 N N . SER A 1 444 ? -16.462 -14.239 23.282 1.00 97.25 444 SER A N 1
ATOM 3539 C CA . SER A 1 444 ? -15.209 -13.479 23.340 1.00 97.25 444 SER A CA 1
ATOM 3540 C C . SER A 1 444 ? -15.316 -12.141 22.600 1.00 97.25 444 SER A C 1
ATOM 3542 O O . SER A 1 444 ? -15.302 -11.072 23.208 1.00 97.25 444 SER A O 1
ATOM 3544 N N . GLU A 1 445 ? -15.447 -12.198 21.279 1.00 97.25 445 GLU A N 1
ATOM 3545 C CA . GLU A 1 445 ? -15.628 -11.066 20.369 1.00 97.25 445 GLU A CA 1
ATOM 3546 C C . GLU A 1 445 ? -16.238 -11.581 19.058 1.00 97.25 445 GLU A C 1
ATOM 3548 O O . GLU A 1 445 ? -16.544 -12.766 18.940 1.00 97.25 445 GLU A O 1
ATOM 3553 N N . THR A 1 446 ? -16.435 -10.718 18.067 1.00 97.31 446 THR A N 1
ATOM 3554 C CA . THR A 1 446 ? -16.670 -11.171 16.687 1.00 97.31 446 THR A CA 1
ATOM 3555 C C . THR A 1 446 ? -15.341 -11.350 15.951 1.00 97.31 446 THR A C 1
ATOM 3557 O O . THR A 1 446 ? -14.289 -10.962 16.457 1.00 97.31 446 THR A O 1
ATOM 3560 N N . ASN A 1 447 ? -15.355 -11.858 14.719 1.00 95.81 447 ASN A N 1
ATOM 3561 C CA . ASN A 1 447 ? -14.134 -11.968 13.918 1.00 95.81 447 ASN A CA 1
ATOM 3562 C C . ASN A 1 447 ? -13.416 -10.626 13.660 1.00 95.81 447 ASN A C 1
ATOM 3564 O O . ASN A 1 447 ? -12.242 -10.663 13.292 1.00 95.81 447 ASN A O 1
ATOM 3568 N N . ALA A 1 448 ? -14.059 -9.465 13.836 1.00 93.25 448 ALA A N 1
ATOM 3569 C CA . ALA A 1 448 ? -13.432 -8.161 13.579 1.00 93.25 448 ALA A CA 1
ATOM 3570 C C . ALA A 1 448 ? -13.659 -7.082 14.658 1.00 93.25 448 ALA A C 1
ATOM 3572 O O . ALA A 1 448 ? -13.026 -6.025 14.598 1.00 93.25 448 ALA A O 1
ATOM 3573 N N . THR A 1 449 ? -14.566 -7.294 15.615 1.00 95.50 449 THR A N 1
ATOM 3574 C CA . THR A 1 449 ? -15.036 -6.255 16.550 1.00 95.50 449 THR A CA 1
ATOM 3575 C C . THR A 1 449 ? -15.377 -6.813 17.933 1.00 95.50 449 THR A C 1
ATOM 3577 O O . THR A 1 449 ? -15.835 -7.949 18.052 1.00 95.50 449 THR A O 1
ATOM 3580 N N . ASN A 1 450 ? -15.216 -6.011 18.991 1.00 97.94 450 ASN A N 1
ATOM 3581 C CA . ASN A 1 450 ? -15.680 -6.398 20.329 1.00 97.94 450 ASN A CA 1
ATOM 3582 C C . ASN A 1 450 ? -17.211 -6.290 20.417 1.00 97.94 450 ASN A C 1
ATOM 3584 O O . ASN A 1 450 ? -17.816 -5.529 19.666 1.00 97.94 450 ASN A O 1
ATOM 3588 N N . ILE A 1 451 ? -17.836 -7.002 21.355 1.00 98.31 451 ILE A N 1
ATOM 3589 C CA . ILE A 1 451 ? -19.299 -7.098 21.469 1.00 98.31 451 ILE A CA 1
ATOM 3590 C C . ILE A 1 451 ? -19.793 -6.719 22.873 1.00 98.31 451 ILE A C 1
ATOM 3592 O O . ILE A 1 451 ? -19.108 -6.936 23.876 1.00 98.31 451 ILE A O 1
ATOM 3596 N N . PHE A 1 452 ? -20.980 -6.123 22.931 1.00 98.56 452 PHE A N 1
ATOM 3597 C CA . PHE A 1 452 ? -21.660 -5.674 24.143 1.00 98.56 452 PHE A CA 1
ATOM 3598 C C . PHE A 1 452 ? -23.128 -6.087 24.106 1.00 98.56 452 PHE A C 1
ATOM 3600 O O . PHE A 1 452 ? -23.714 -6.187 23.030 1.00 98.56 452 PHE A O 1
ATOM 3607 N N . LEU A 1 453 ? -23.728 -6.254 25.281 1.00 98.38 453 LEU A N 1
ATOM 3608 C CA . LEU A 1 453 ? -25.171 -6.398 25.434 1.00 98.38 453 LEU A CA 1
ATOM 3609 C C . LEU A 1 453 ? -25.728 -5.415 26.459 1.00 98.38 453 LEU A C 1
ATOM 3611 O O . LEU A 1 453 ? -25.006 -4.931 27.335 1.00 98.38 453 LEU A O 1
ATOM 3615 N N . VAL A 1 454 ? -27.034 -5.187 26.382 1.00 98.50 454 VAL A N 1
ATOM 3616 C CA . VAL A 1 454 ? -27.838 -4.561 27.430 1.00 98.50 454 VAL A CA 1
ATOM 3617 C C . VAL A 1 454 ? -28.880 -5.548 27.907 1.00 98.50 454 VAL A C 1
ATOM 3619 O O . VAL A 1 454 ? -29.598 -6.153 27.109 1.00 98.50 454 VAL A O 1
ATOM 3622 N N . LYS A 1 455 ? -28.988 -5.684 29.227 1.00 97.50 455 LYS A N 1
ATOM 3623 C CA . LYS A 1 455 ? -30.079 -6.419 29.860 1.00 97.50 455 LYS A CA 1
ATOM 3624 C C . LYS A 1 455 ? -30.583 -5.659 31.074 1.00 97.50 455 LYS A C 1
ATOM 3626 O O . LYS A 1 455 ? -29.804 -5.353 31.973 1.00 97.50 455 LYS A O 1
ATOM 3631 N N . LYS A 1 456 ? -31.884 -5.360 31.106 1.00 94.00 456 LYS A N 1
ATOM 3632 C CA . LYS A 1 456 ? -32.550 -4.607 32.183 1.00 94.00 456 LYS A CA 1
ATOM 3633 C C . LYS A 1 456 ? -31.825 -3.290 32.510 1.00 94.00 456 LYS A C 1
ATOM 3635 O O . LYS A 1 456 ? -31.639 -2.949 33.672 1.00 94.00 456 LYS A O 1
ATOM 3640 N N . GLY A 1 457 ? -31.373 -2.580 31.473 1.00 89.44 457 GLY A N 1
ATOM 3641 C CA . GLY A 1 457 ? -30.650 -1.307 31.596 1.00 89.44 457 GLY A CA 1
ATOM 3642 C C . GLY A 1 457 ? -29.168 -1.409 31.986 1.00 89.44 457 GLY A C 1
ATOM 3643 O O . GLY A 1 457 ? -28.486 -0.386 32.004 1.00 89.44 457 GLY A O 1
ATOM 3644 N N . CYS A 1 458 ? -28.642 -2.609 32.254 1.00 96.81 458 CYS A N 1
ATOM 3645 C CA . CYS A 1 458 ? -27.223 -2.829 32.542 1.00 96.81 458 CYS A CA 1
ATOM 3646 C C . CYS A 1 458 ? -26.454 -3.174 31.263 1.00 96.81 458 CYS A C 1
ATOM 3648 O O . CYS A 1 458 ? -26.834 -4.100 30.545 1.00 96.81 458 CYS A O 1
ATOM 3650 N N . VAL A 1 459 ? -25.354 -2.465 31.011 1.00 98.44 459 VAL A N 1
ATOM 3651 C CA . VAL A 1 459 ? -24.416 -2.731 29.915 1.00 98.44 459 VAL A CA 1
ATOM 3652 C C . VAL A 1 459 ? -23.409 -3.786 30.364 1.00 98.44 459 VAL A C 1
ATOM 3654 O O . VAL A 1 459 ? -22.802 -3.650 31.427 1.00 98.44 459 VAL A O 1
ATOM 3657 N N . ALA A 1 460 ? -23.180 -4.810 29.546 1.00 98.44 460 ALA A N 1
ATOM 3658 C CA . ALA A 1 460 ? -22.158 -5.816 29.805 1.00 98.44 460 ALA A CA 1
ATOM 3659 C C . ALA A 1 460 ? -21.309 -6.124 28.564 1.00 98.44 460 ALA A C 1
ATOM 3661 O O . ALA A 1 460 ? -21.790 -6.056 27.434 1.00 98.44 460 ALA A O 1
ATOM 3662 N N . THR A 1 461 ? -20.043 -6.479 28.775 1.00 98.44 461 THR A N 1
ATOM 3663 C CA . THR A 1 461 ? -19.123 -6.949 27.725 1.00 98.44 461 THR A CA 1
ATOM 3664 C C . THR A 1 461 ? -18.234 -8.076 28.261 1.00 98.44 461 THR A C 1
ATOM 3666 O O . THR A 1 461 ? -17.941 -8.078 29.464 1.00 98.44 461 THR A O 1
ATOM 3669 N N . PRO A 1 462 ? -17.813 -9.040 27.417 1.00 97.75 462 PRO A N 1
ATOM 3670 C CA . PRO A 1 462 ? -16.860 -10.069 27.815 1.00 97.75 462 PRO A CA 1
ATOM 3671 C C . PRO A 1 462 ? -15.559 -9.494 28.376 1.00 97.75 462 PRO A C 1
ATOM 3673 O O . PRO A 1 462 ? -15.111 -8.433 27.929 1.00 97.75 462 PRO A O 1
ATOM 3676 N N . HIS A 1 463 ? -14.919 -10.214 29.301 1.00 95.25 463 HIS A N 1
ATOM 3677 C CA . HIS A 1 463 ? -13.536 -9.929 29.695 1.00 95.25 463 HIS A CA 1
ATOM 3678 C C . HIS A 1 463 ? -12.591 -9.986 28.492 1.00 95.25 463 HIS A C 1
ATOM 3680 O O . HIS A 1 463 ? -12.755 -10.816 27.594 1.00 95.25 463 HIS A O 1
ATOM 3686 N N . ALA A 1 464 ? -11.550 -9.153 28.512 1.00 93.19 464 ALA A N 1
ATOM 3687 C CA . ALA A 1 464 ? -10.488 -9.161 27.503 1.00 93.19 464 ALA A CA 1
ATOM 3688 C C . ALA A 1 464 ? -9.505 -10.350 27.627 1.00 93.19 464 ALA A C 1
ATOM 3690 O O . ALA A 1 464 ? -8.313 -10.215 27.354 1.00 93.19 464 ALA A O 1
ATOM 3691 N N . ASP A 1 465 ? -9.996 -11.522 28.035 1.00 92.25 465 ASP A N 1
ATOM 3692 C CA . ASP A 1 465 ? -9.187 -12.727 28.240 1.00 92.25 465 ASP A CA 1
ATOM 3693 C C . ASP A 1 465 ? -8.794 -13.376 26.903 1.00 92.25 465 ASP A C 1
ATOM 3695 O O . ASP A 1 465 ? -7.638 -13.765 26.720 1.00 92.25 465 ASP A O 1
ATOM 3699 N N . TYR A 1 466 ? -9.748 -13.440 25.962 1.00 92.44 466 TYR A N 1
ATOM 3700 C CA . TYR A 1 466 ? -9.620 -14.101 24.651 1.00 92.44 466 TYR A CA 1
ATOM 3701 C C . TYR A 1 466 ? -9.803 -13.150 23.459 1.00 92.44 466 TYR A C 1
ATOM 3703 O O . TYR A 1 466 ? -9.787 -13.596 22.319 1.00 92.44 466 TYR A O 1
ATOM 3711 N N . CYS A 1 467 ? -9.943 -11.845 23.682 1.00 93.19 467 CYS A N 1
ATOM 3712 C CA . CYS A 1 467 ? -10.154 -10.859 22.621 1.00 93.19 467 CYS A CA 1
ATOM 3713 C C . CYS A 1 467 ? -9.120 -9.733 22.663 1.00 93.19 467 CYS A C 1
ATOM 3715 O O . CYS A 1 467 ? -8.371 -9.584 23.632 1.00 93.19 467 CYS A O 1
ATOM 3717 N N . LEU A 1 468 ? -9.079 -8.928 21.601 1.00 94.31 468 LEU A N 1
ATOM 3718 C CA . LEU A 1 468 ? -8.263 -7.720 21.603 1.00 94.31 468 LEU A CA 1
ATOM 3719 C C . LEU A 1 468 ? -8.906 -6.684 22.546 1.00 94.31 468 LEU A C 1
ATOM 3721 O O . LEU A 1 468 ? -10.090 -6.372 22.371 1.00 94.31 468 LEU A O 1
ATOM 3725 N N . PRO A 1 469 ? -8.162 -6.071 23.489 1.00 94.56 469 PRO A N 1
ATOM 3726 C CA . PRO A 1 469 ? -8.656 -4.945 24.273 1.00 94.56 469 PRO A CA 1
ATOM 3727 C C . PRO A 1 469 ? -8.779 -3.716 23.359 1.00 94.56 469 PRO A C 1
ATOM 3729 O O . PRO A 1 469 ? -7.855 -2.916 23.195 1.00 94.56 469 PRO A O 1
ATOM 3732 N N . GLY A 1 470 ? -9.918 -3.606 22.674 1.00 95.88 470 GLY A N 1
ATOM 3733 C CA . GLY A 1 470 ? -10.166 -2.579 21.672 1.00 95.88 470 GLY A CA 1
ATOM 3734 C C . GLY A 1 470 ? -10.147 -1.164 22.249 1.00 95.88 470 GLY A C 1
ATOM 3735 O O . GLY A 1 470 ? -10.746 -0.884 23.285 1.00 95.88 470 GLY A O 1
ATOM 3736 N N . ILE A 1 471 ? -9.539 -0.223 21.527 1.00 97.00 471 ILE A N 1
ATOM 3737 C CA . ILE A 1 471 ? -9.557 1.200 21.904 1.00 97.00 471 ILE A CA 1
ATOM 3738 C C . ILE A 1 471 ? -10.979 1.772 21.809 1.00 97.00 471 ILE A C 1
ATOM 3740 O O . ILE A 1 471 ? -11.404 2.531 22.684 1.00 97.00 471 ILE A O 1
ATOM 3744 N N . THR A 1 472 ? -11.762 1.360 20.804 1.00 96.06 472 THR A N 1
ATOM 3745 C CA . THR A 1 472 ? -13.188 1.718 20.709 1.00 96.06 472 THR A CA 1
ATOM 3746 C C . THR A 1 472 ? -13.992 1.102 21.854 1.00 96.06 472 THR A C 1
ATOM 3748 O O . THR A 1 472 ? -14.823 1.792 22.436 1.00 96.06 472 THR A O 1
ATOM 3751 N N . ARG A 1 473 ? -13.693 -0.143 22.255 1.00 97.31 473 ARG A N 1
ATOM 3752 C CA . ARG A 1 473 ? -14.285 -0.796 23.436 1.00 97.31 473 ARG A CA 1
ATOM 3753 C C . ARG A 1 473 ? -14.028 0.010 24.705 1.00 97.31 473 ARG A C 1
ATOM 3755 O O . ARG A 1 473 ? -14.985 0.405 25.362 1.00 97.31 473 ARG A O 1
ATOM 3762 N N . ALA A 1 474 ? -12.770 0.331 25.003 1.00 97.31 474 ALA A N 1
ATOM 3763 C CA . ALA A 1 474 ? -12.412 1.153 26.160 1.00 97.31 474 ALA A CA 1
ATOM 3764 C C . ALA A 1 474 ? -13.082 2.541 26.116 1.00 97.31 474 ALA A C 1
ATOM 3766 O O . ALA A 1 474 ? -13.571 3.041 27.127 1.00 97.31 474 ALA A O 1
ATOM 3767 N N . THR A 1 475 ? -13.167 3.144 24.926 1.00 97.38 475 THR A N 1
ATOM 3768 C CA . THR A 1 475 ? -13.846 4.431 24.725 1.00 97.38 475 THR A CA 1
ATOM 3769 C C . THR A 1 475 ? -15.339 4.338 25.046 1.00 97.38 475 THR A C 1
ATOM 3771 O O . THR A 1 475 ? -15.855 5.177 25.781 1.00 97.38 475 THR A O 1
ATOM 3774 N N . VAL A 1 476 ? -16.036 3.317 24.540 1.00 97.12 476 VAL A N 1
ATOM 3775 C CA . VAL A 1 476 ? -17.474 3.116 24.783 1.00 97.12 476 VAL A CA 1
ATOM 3776 C C . VAL A 1 476 ? -17.753 2.758 26.242 1.00 97.12 476 VAL A C 1
ATOM 3778 O O . VAL A 1 476 ? -18.714 3.272 26.804 1.00 97.12 476 VAL A O 1
ATOM 3781 N N . MET A 1 477 ? -16.888 1.977 26.895 1.00 97.88 477 MET A N 1
ATOM 3782 C CA . MET A 1 477 ? -16.964 1.727 28.340 1.00 97.88 477 MET A CA 1
ATOM 3783 C C . MET A 1 477 ? -16.884 3.035 29.143 1.00 97.88 477 MET A C 1
ATOM 3785 O O . MET A 1 477 ? -17.722 3.287 30.007 1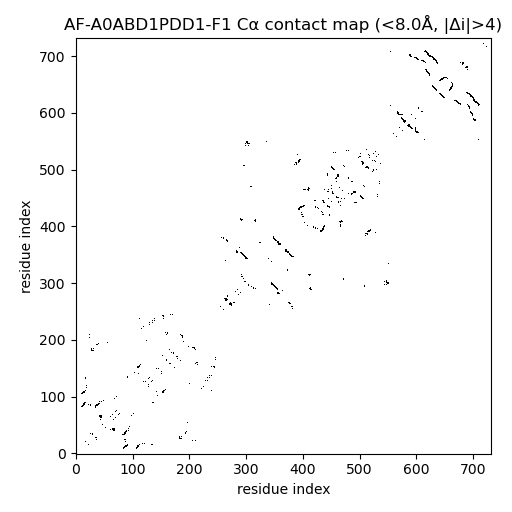.00 97.88 477 MET A O 1
ATOM 3789 N N . GLY A 1 478 ? -15.930 3.910 28.808 1.00 97.56 478 GLY A N 1
ATOM 3790 C CA . GLY A 1 478 ? -15.817 5.231 29.430 1.00 97.56 478 GLY A CA 1
ATOM 3791 C C . GLY A 1 478 ? -17.037 6.124 29.176 1.00 97.56 478 GLY A C 1
ATOM 3792 O O . GLY A 1 478 ? -17.480 6.836 30.078 1.00 97.56 478 GLY A O 1
ATOM 3793 N N . LEU A 1 479 ? -17.619 6.064 27.973 1.00 97.12 479 LEU A N 1
ATOM 3794 C CA . LEU A 1 479 ? -18.861 6.774 27.652 1.00 97.12 479 LEU A CA 1
ATOM 3795 C C . LEU A 1 479 ? -20.053 6.225 28.439 1.00 97.12 479 LEU A C 1
ATOM 3797 O O . LEU A 1 479 ? -20.826 7.019 28.958 1.00 97.12 479 LEU A O 1
ATOM 3801 N N . ALA A 1 480 ? -20.183 4.905 28.590 1.00 97.00 480 ALA A N 1
ATOM 3802 C CA . ALA A 1 480 ? -21.258 4.298 29.372 1.00 97.00 480 ALA A CA 1
ATOM 3803 C C . ALA A 1 480 ? -21.240 4.782 30.827 1.00 97.00 480 ALA A C 1
ATOM 3805 O O . ALA A 1 480 ? -22.266 5.235 31.333 1.00 97.00 480 ALA A O 1
ATOM 3806 N N . ILE A 1 481 ? -20.059 4.798 31.454 1.00 96.94 481 ILE A N 1
ATOM 3807 C CA . ILE A 1 481 ? -19.876 5.333 32.811 1.00 96.94 481 ILE A CA 1
ATOM 3808 C C . ILE A 1 481 ? -20.243 6.824 32.861 1.00 96.94 481 ILE A C 1
ATOM 3810 O O . ILE A 1 481 ? -20.979 7.252 33.747 1.00 96.94 481 ILE A O 1
ATOM 3814 N N . LYS A 1 482 ? -19.776 7.624 31.892 1.00 96.56 482 LYS A N 1
ATOM 3815 C CA . LYS A 1 482 ? -20.061 9.069 31.824 1.00 96.56 482 LYS A CA 1
ATOM 3816 C C . LYS A 1 482 ? -21.549 9.379 31.630 1.00 96.56 482 LYS A C 1
ATOM 3818 O O . LYS A 1 482 ? -22.037 10.380 32.143 1.00 96.56 482 LYS A O 1
ATOM 3823 N N . GLU A 1 483 ? -22.262 8.526 30.905 1.00 96.25 483 GLU A N 1
ATOM 3824 C CA . GLU A 1 483 ? -23.709 8.610 30.703 1.00 96.25 483 GLU A CA 1
ATOM 3825 C C . GLU A 1 483 ? -24.511 8.045 31.898 1.00 96.25 483 GLU A C 1
ATOM 3827 O O . GLU A 1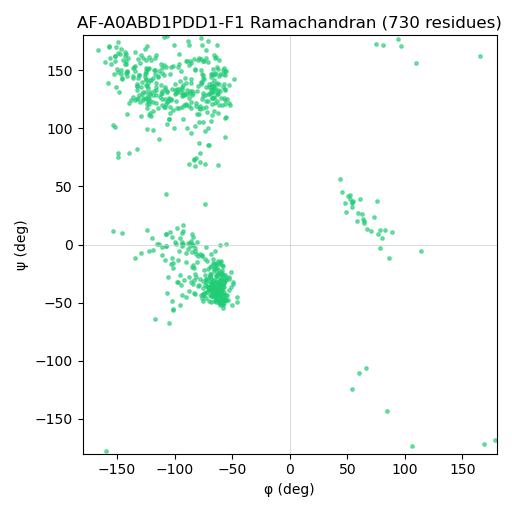 483 ? -25.743 8.041 31.868 1.00 96.25 483 GLU A O 1
ATOM 3832 N N . GLY A 1 484 ? -23.848 7.595 32.968 1.00 96.25 484 GLY A N 1
ATOM 3833 C CA . GLY A 1 484 ? -24.501 7.071 34.171 1.00 96.25 484 GLY A CA 1
ATOM 3834 C C . GLY A 1 484 ? -25.115 5.682 33.987 1.00 96.25 484 GLY A C 1
ATOM 3835 O O . GLY A 1 484 ? -26.050 5.330 34.702 1.00 96.25 484 GLY A O 1
ATOM 3836 N N . LEU A 1 485 ? -24.630 4.900 33.018 1.00 96.88 485 LEU A N 1
ATOM 3837 C CA . LEU A 1 485 ? -25.051 3.516 32.806 1.00 96.88 485 LEU A CA 1
ATOM 3838 C C . LEU A 1 485 ? -24.233 2.570 33.691 1.00 96.88 485 LEU A C 1
ATOM 3840 O O . LEU A 1 485 ? -23.023 2.738 33.851 1.00 96.88 485 LEU A O 1
ATOM 3844 N N . VAL A 1 486 ? -24.883 1.531 34.220 1.00 97.19 486 VAL A N 1
ATOM 3845 C CA . VAL A 1 486 ? -24.192 0.452 34.937 1.00 97.19 486 VAL A CA 1
ATOM 3846 C C . VAL A 1 486 ? -23.444 -0.400 33.918 1.00 97.19 486 VAL A C 1
ATOM 3848 O O . VAL A 1 486 ? -24.067 -0.996 33.041 1.00 97.19 486 VAL A O 1
ATOM 3851 N N . LEU A 1 487 ? -22.119 -0.456 34.040 1.00 98.06 487 LEU A N 1
ATOM 3852 C CA . LEU A 1 487 ? -21.241 -1.231 33.169 1.00 98.06 487 LEU A CA 1
ATOM 3853 C C . LEU A 1 487 ? -20.625 -2.404 33.936 1.00 98.06 487 LEU A C 1
ATOM 3855 O O . LEU A 1 487 ? -20.068 -2.214 35.015 1.00 98.06 487 LEU A O 1
ATOM 3859 N N . GLN A 1 488 ? -20.675 -3.598 33.346 1.00 97.75 488 GLN A N 1
ATOM 3860 C CA . GLN A 1 488 ? -20.043 -4.800 33.881 1.00 97.75 488 GLN A CA 1
ATOM 3861 C C . GLN A 1 488 ? -19.155 -5.472 32.837 1.00 97.75 488 GLN A C 1
ATOM 3863 O O . GLN A 1 488 ? -19.597 -5.824 31.744 1.00 97.75 488 GLN A O 1
ATOM 3868 N N . GLU A 1 489 ? -17.903 -5.708 33.200 1.00 97.75 489 GLU A N 1
ATOM 3869 C CA . GLU A 1 489 ? -17.028 -6.609 32.462 1.00 97.75 489 GLU A CA 1
ATOM 3870 C C . GLU A 1 489 ? -17.082 -7.980 33.141 1.00 97.75 489 GLU A C 1
ATOM 3872 O O . GLU A 1 489 ? -16.769 -8.082 34.328 1.00 97.75 489 GLU A O 1
ATOM 3877 N N . ARG A 1 490 ? -17.561 -9.010 32.433 1.00 97.62 490 ARG A N 1
ATOM 3878 C CA . ARG A 1 490 ? -17.760 -10.359 32.996 1.00 97.62 490 ARG A CA 1
ATOM 3879 C C . ARG A 1 490 ? -17.760 -11.441 31.923 1.00 97.62 490 ARG A C 1
ATOM 3881 O O . ARG A 1 490 ? -17.849 -11.139 30.739 1.00 97.62 490 ARG A O 1
ATOM 3888 N N . ARG A 1 491 ? -17.738 -12.717 32.316 1.00 97.75 491 ARG A N 1
ATOM 3889 C CA . ARG A 1 491 ? -18.061 -13.822 31.395 1.00 97.75 491 ARG A CA 1
ATOM 3890 C C . ARG A 1 491 ? -19.544 -13.770 31.023 1.00 97.75 491 ARG A C 1
ATOM 3892 O O . ARG A 1 491 ? -20.394 -13.541 31.888 1.00 97.75 491 ARG A O 1
ATOM 3899 N N . ILE A 1 492 ? -19.842 -13.967 29.740 1.00 98.31 492 ILE A N 1
ATOM 3900 C CA . ILE A 1 492 ? -21.199 -13.889 29.190 1.00 98.31 492 ILE A CA 1
ATOM 3901 C C . ILE A 1 492 ? -21.423 -15.088 28.271 1.00 98.31 492 ILE A C 1
ATOM 3903 O O . ILE A 1 492 ? -20.639 -15.338 27.353 1.00 98.31 492 ILE A O 1
ATOM 3907 N N . SER A 1 493 ? -22.471 -15.856 28.548 1.00 98.06 493 SER A N 1
ATOM 3908 C CA . SER A 1 493 ? -22.859 -17.006 27.732 1.00 98.06 493 SER A CA 1
ATOM 3909 C C . SER A 1 493 ? -23.578 -16.572 26.453 1.00 98.06 493 SER A C 1
ATOM 3911 O O . SER A 1 493 ? -24.140 -15.479 26.371 1.00 98.06 493 SER A O 1
ATOM 3913 N N . LEU A 1 494 ? -23.615 -17.449 25.449 1.00 97.62 494 LEU A N 1
ATOM 3914 C CA . LEU A 1 494 ? -24.335 -17.165 24.207 1.00 97.62 494 LEU A CA 1
ATOM 3915 C C . LEU A 1 494 ? -25.848 -16.970 24.441 1.00 97.62 494 LEU A C 1
ATOM 3917 O O . LEU A 1 494 ? -26.454 -16.075 23.855 1.00 97.62 494 LEU A O 1
ATOM 3921 N N . SER A 1 495 ? -26.438 -17.732 25.367 1.00 98.06 495 SER A N 1
ATOM 3922 C CA . SER A 1 495 ? -27.853 -17.610 25.747 1.00 98.06 495 SER A CA 1
ATOM 3923 C C . SER A 1 495 ? -28.211 -16.221 26.291 1.00 98.06 495 SER A C 1
ATOM 3925 O O . SER A 1 495 ? -29.324 -15.737 26.083 1.00 98.06 495 SER A O 1
ATOM 3927 N N . GLU A 1 496 ? -27.278 -15.548 26.968 1.00 98.44 496 GLU A N 1
ATOM 3928 C CA . GLU A 1 496 ? -27.486 -14.173 27.433 1.00 98.44 496 GLU A CA 1
ATOM 3929 C C . GLU A 1 496 ? -27.494 -13.171 26.276 1.00 98.44 496 GLU A C 1
ATOM 3931 O O . GLU A 1 496 ? -28.298 -12.245 26.293 1.00 98.44 496 GLU A O 1
ATOM 3936 N N . PHE A 1 497 ? -26.672 -13.375 25.242 1.00 98.38 497 PHE A N 1
ATOM 3937 C CA . PHE A 1 497 ? -26.729 -12.561 24.022 1.00 98.38 497 PHE A CA 1
ATOM 3938 C C . PHE A 1 497 ? -28.016 -12.799 23.230 1.00 98.38 497 PHE A C 1
ATOM 3940 O O . PHE A 1 497 ? -28.620 -11.843 22.751 1.00 98.38 497 PHE A O 1
ATOM 3947 N N . HIS A 1 498 ? -28.480 -14.049 23.132 1.00 98.12 498 HIS A N 1
ATOM 3948 C CA . HIS A 1 498 ? -29.749 -14.375 22.467 1.00 98.12 498 HIS A CA 1
ATOM 3949 C C . HIS A 1 498 ? -30.967 -13.754 23.156 1.00 98.12 498 HIS A C 1
ATOM 3951 O O . HIS A 1 498 ? -31.983 -13.535 22.505 1.00 98.12 498 HIS A O 1
ATOM 3957 N N . THR A 1 499 ? -30.884 -13.499 24.463 1.00 97.62 499 THR A N 1
ATOM 3958 C CA . THR A 1 499 ? -31.984 -12.950 25.271 1.00 97.62 499 THR A CA 1
ATOM 3959 C C . THR A 1 499 ? -31.763 -11.493 25.676 1.00 97.62 499 THR A C 1
ATOM 3961 O O . THR A 1 499 ? -32.514 -10.975 26.506 1.00 97.62 499 THR A O 1
ATOM 3964 N N . ALA A 1 500 ? -30.745 -10.826 25.131 1.00 98.31 500 ALA A N 1
ATOM 3965 C CA . ALA A 1 500 ? -30.442 -9.430 25.419 1.00 98.31 500 ALA A CA 1
ATOM 3966 C C . ALA A 1 500 ? -31.536 -8.483 24.899 1.00 98.31 500 ALA A C 1
ATOM 3968 O O . ALA A 1 500 ? -32.212 -8.769 23.910 1.00 98.31 500 ALA A O 1
ATOM 3969 N N . ASP A 1 501 ? -31.692 -7.343 25.574 1.00 98.31 501 ASP A N 1
ATOM 3970 C CA . ASP A 1 501 ? -32.636 -6.300 25.161 1.00 98.31 501 ASP A CA 1
ATOM 3971 C C . ASP A 1 501 ? -32.038 -5.459 24.016 1.00 98.31 501 ASP A C 1
ATOM 3973 O O . ASP A 1 501 ? -32.748 -5.064 23.099 1.00 98.31 501 ASP A O 1
ATOM 3977 N N . GLU A 1 502 ? -30.719 -5.230 24.041 1.00 98.25 502 GLU A N 1
ATOM 3978 C CA . GLU A 1 502 ? -29.951 -4.620 22.948 1.00 98.25 502 GLU A CA 1
ATOM 3979 C C . GLU A 1 502 ? -28.586 -5.314 22.829 1.00 98.25 502 GLU A C 1
ATOM 3981 O O . GLU A 1 502 ? -28.020 -5.749 23.834 1.00 98.25 502 GLU A O 1
ATOM 3986 N N . VAL A 1 503 ? -28.023 -5.382 21.623 1.00 98.31 503 VAL A N 1
ATOM 3987 C CA . VAL A 1 503 ? -26.647 -5.843 21.379 1.00 98.31 503 VAL A CA 1
ATOM 3988 C C . VAL A 1 503 ? -25.995 -4.889 20.386 1.00 98.31 503 VAL A C 1
ATOM 3990 O O . VAL A 1 503 ? -26.645 -4.405 19.461 1.00 98.31 503 VAL A O 1
ATOM 3993 N N . TRP A 1 504 ? -24.704 -4.617 20.554 1.00 97.38 504 TRP A N 1
ATOM 3994 C CA . TRP A 1 504 ? -23.921 -3.901 19.550 1.00 97.38 504 TRP A CA 1
ATOM 3995 C C . TRP A 1 504 ? -22.488 -4.410 19.491 1.00 97.38 504 TRP A C 1
ATOM 3997 O O . TRP A 1 504 ? -21.956 -4.983 20.448 1.00 97.38 504 TRP A O 1
ATOM 4007 N N . THR A 1 505 ? -21.844 -4.152 18.361 1.00 96.88 505 THR A N 1
ATOM 4008 C CA . THR A 1 505 ? -20.414 -4.361 18.180 1.00 96.88 505 THR A CA 1
ATOM 4009 C C . THR A 1 505 ? -19.671 -3.038 18.100 1.00 96.88 505 THR A C 1
ATOM 4011 O O . THR A 1 505 ? -20.238 -1.997 17.754 1.00 96.88 505 THR A O 1
ATOM 4014 N N . VAL A 1 506 ? -18.386 -3.064 18.459 1.00 95.94 506 VAL A N 1
ATOM 4015 C CA . VAL A 1 506 ? -17.516 -1.892 18.394 1.00 95.94 506 VAL A CA 1
ATOM 4016 C C . VAL A 1 506 ? -16.173 -2.178 17.738 1.00 95.94 506 VAL A C 1
ATOM 4018 O O . VAL A 1 506 ? -15.489 -3.152 18.053 1.00 95.94 506 VAL A O 1
ATOM 4021 N N . GLY A 1 507 ? -15.746 -1.268 16.866 1.00 93.06 507 GLY A N 1
ATOM 4022 C CA . GLY A 1 507 ? -14.438 -1.319 16.215 1.00 93.06 507 GLY A CA 1
ATOM 4023 C C . GLY A 1 507 ? -14.089 -0.004 15.528 1.00 93.06 507 GLY A C 1
ATOM 4024 O O . GLY A 1 507 ? -14.938 0.863 15.362 1.00 93.06 507 GLY A O 1
ATOM 4025 N N . THR A 1 508 ? -12.836 0.183 15.111 1.00 88.19 508 THR A N 1
ATOM 4026 C CA . THR A 1 508 ? -12.414 1.453 14.487 1.00 88.19 508 THR A CA 1
ATOM 4027 C C . THR A 1 508 ? -13.129 1.740 13.157 1.00 88.19 508 THR A C 1
ATOM 4029 O O . THR A 1 508 ? -13.347 2.899 12.801 1.00 88.19 508 THR A O 1
ATOM 4032 N N . ILE A 1 509 ? -13.494 0.697 12.401 1.00 83.44 509 ILE A N 1
ATOM 4033 C CA . ILE A 1 509 ? -14.133 0.861 11.087 1.00 83.44 509 ILE A CA 1
ATOM 4034 C C . ILE A 1 509 ? -15.663 0.921 11.187 1.00 83.44 509 ILE A C 1
ATOM 4036 O O . ILE A 1 509 ? -16.262 1.778 10.539 1.00 83.44 509 ILE A O 1
ATOM 4040 N N . GLY A 1 510 ? -16.275 0.023 11.967 1.00 79.94 510 GLY A N 1
ATOM 4041 C CA . GLY A 1 510 ? -17.730 -0.021 12.187 1.00 79.94 510 GLY A CA 1
ATOM 4042 C C . GLY A 1 510 ? -18.238 0.994 13.217 1.00 79.94 510 GLY A C 1
ATOM 4043 O O . GLY A 1 510 ? -19.424 1.294 13.252 1.00 79.94 510 GLY A O 1
ATOM 4044 N N . GLU A 1 511 ? -17.340 1.581 14.012 1.00 89.25 511 GLU A N 1
ATOM 4045 C CA . GLU A 1 511 ? -17.668 2.449 15.146 1.00 89.25 511 GLU A CA 1
ATOM 4046 C C . GLU A 1 511 ? -18.503 1.715 16.199 1.00 89.25 511 GLU A C 1
ATOM 4048 O O . GLU A 1 511 ? -17.949 0.850 16.871 1.00 89.25 511 GLU A O 1
ATOM 4053 N N . LEU A 1 512 ? -19.783 2.062 16.359 1.00 93.31 512 LEU A N 1
ATOM 4054 C CA . LEU A 1 512 ? -20.739 1.419 17.259 1.00 93.31 512 LEU A CA 1
ATOM 4055 C C . LEU A 1 512 ? -21.948 0.973 16.426 1.00 93.31 512 LEU A C 1
ATOM 4057 O O . LEU A 1 512 ? -22.824 1.785 16.102 1.00 93.31 512 LEU A O 1
ATOM 4061 N N . SER A 1 513 ? -21.972 -0.315 16.082 1.00 94.62 513 SER A N 1
ATOM 4062 C CA . SER A 1 513 ? -22.941 -0.904 15.155 1.00 94.62 513 SER A CA 1
ATOM 4063 C C . SER A 1 513 ? -23.963 -1.771 15.902 1.00 94.62 513 SER A C 1
ATOM 4065 O O . SER A 1 513 ? -23.564 -2.726 16.569 1.00 94.62 513 SER A O 1
ATOM 4067 N N . PRO A 1 514 ? -25.270 -1.466 15.818 1.00 96.06 514 PRO A N 1
ATOM 4068 C CA . PRO A 1 514 ? -26.304 -2.256 16.481 1.00 96.06 514 PRO A CA 1
ATOM 4069 C C . PRO A 1 514 ? -26.421 -3.645 15.862 1.00 96.06 514 PRO A C 1
ATOM 4071 O O . PRO A 1 514 ? -26.272 -3.796 14.655 1.00 96.06 514 PRO A O 1
ATOM 4074 N N . VAL A 1 515 ? -26.740 -4.645 16.674 1.00 97.25 515 VAL A N 1
ATOM 4075 C CA . VAL A 1 515 ? -27.000 -6.020 16.245 1.00 97.25 515 VAL A CA 1
ATOM 4076 C C . VAL A 1 515 ? -28.479 -6.309 16.449 1.00 97.25 515 VAL A C 1
ATOM 4078 O O . VAL A 1 515 ? -28.975 -6.251 17.571 1.00 97.25 515 VAL A O 1
ATOM 4081 N N . ILE A 1 516 ? -29.171 -6.642 15.363 1.00 96.88 516 ILE A N 1
ATOM 4082 C CA . ILE A 1 516 ? -30.628 -6.849 15.365 1.00 96.88 516 ILE A CA 1
ATOM 4083 C C . ILE A 1 516 ? -31.017 -8.329 15.348 1.00 96.88 516 ILE A C 1
ATOM 4085 O O . ILE A 1 516 ? -32.156 -8.685 15.652 1.00 96.88 516 ILE A O 1
ATOM 4089 N N . LYS A 1 517 ? -30.080 -9.213 14.989 1.00 97.94 517 LYS A N 1
ATOM 4090 C CA . LYS A 1 517 ? -30.329 -10.650 14.858 1.00 97.94 517 LYS A CA 1
ATOM 4091 C C . LYS A 1 517 ? -29.068 -11.458 15.145 1.00 97.94 517 LYS A C 1
ATOM 4093 O O . LYS A 1 517 ? -28.006 -11.125 14.626 1.00 97.94 517 LYS A O 1
ATOM 4098 N N . ILE A 1 518 ? -29.199 -12.531 15.924 1.00 98.50 518 ILE A N 1
ATOM 4099 C CA . ILE A 1 518 ? -28.119 -13.474 16.251 1.00 98.50 518 ILE A CA 1
ATOM 4100 C C . ILE A 1 518 ? -28.628 -14.904 16.056 1.00 98.50 518 ILE A C 1
ATOM 4102 O O . ILE A 1 518 ? -29.648 -15.277 16.634 1.00 98.50 518 ILE A O 1
ATOM 4106 N N . ASP A 1 519 ? -27.936 -15.720 15.258 1.00 97.75 519 ASP A N 1
ATOM 4107 C CA . ASP A 1 519 ? -28.254 -17.149 15.063 1.00 97.75 519 ASP A CA 1
ATOM 4108 C C . ASP A 1 519 ? -29.721 -17.410 14.683 1.00 97.75 519 ASP A C 1
ATOM 4110 O O . ASP A 1 519 ? -30.367 -18.329 15.190 1.00 97.75 519 ASP A O 1
ATOM 4114 N N . GLY A 1 520 ? -30.295 -16.550 13.841 1.00 96.81 520 GLY A N 1
ATOM 4115 C CA . GLY A 1 520 ? -31.703 -16.656 13.452 1.00 96.81 520 GLY A CA 1
ATOM 4116 C C . GLY A 1 520 ? -32.698 -15.971 14.399 1.00 96.81 520 GLY A C 1
ATOM 4117 O O . GLY A 1 520 ? -33.847 -15.795 14.003 1.00 96.81 520 GLY A O 1
ATOM 4118 N N . ARG A 1 521 ? -32.281 -15.538 15.595 1.00 98.06 521 ARG A N 1
ATOM 4119 C CA . ARG A 1 521 ? -33.143 -14.948 16.635 1.00 98.06 521 ARG A CA 1
ATOM 4120 C C . ARG A 1 521 ? -33.059 -13.426 16.627 1.00 98.06 521 ARG A C 1
ATOM 4122 O O . ARG A 1 521 ? -31.961 -12.876 16.589 1.00 98.06 521 ARG A O 1
ATOM 4129 N N . THR A 1 522 ? -34.206 -12.758 16.675 1.00 98.06 522 THR A N 1
ATOM 4130 C CA . THR A 1 522 ? -34.287 -11.298 16.813 1.00 98.06 522 THR A CA 1
ATOM 4131 C C . THR A 1 522 ? -33.779 -10.867 18.188 1.00 98.06 522 THR A C 1
ATOM 4133 O O . THR A 1 522 ? -34.149 -11.469 19.194 1.00 98.06 522 THR A O 1
ATOM 4136 N N . VAL A 1 523 ? -32.940 -9.832 18.227 1.00 98.06 523 VAL A N 1
ATOM 4137 C CA . VAL A 1 523 ? -32.497 -9.177 19.467 1.00 98.06 523 VAL A CA 1
ATOM 4138 C C . VAL A 1 523 ? -33.488 -8.068 19.809 1.00 98.06 523 VAL A C 1
ATOM 4140 O O . VAL A 1 523 ? -33.796 -7.247 18.945 1.00 98.06 523 VAL A O 1
ATOM 4143 N N . GLY A 1 524 ? -33.981 -8.029 21.050 1.00 95.56 524 GLY A N 1
ATOM 4144 C CA . GLY A 1 524 ? -34.976 -7.040 21.472 1.00 95.56 524 GLY A CA 1
ATOM 4145 C C . GLY A 1 524 ? -36.217 -7.036 20.570 1.00 95.56 524 GLY A C 1
ATOM 4146 O O . GLY A 1 524 ? -36.859 -8.067 20.375 1.00 95.56 524 GLY A O 1
ATOM 4147 N N . ASP A 1 525 ? -36.539 -5.873 20.006 1.00 93.88 525 ASP A N 1
ATOM 4148 C CA . ASP A 1 525 ? -37.622 -5.665 19.035 1.00 93.88 525 ASP A CA 1
ATOM 4149 C C . ASP A 1 525 ? -37.151 -5.707 17.564 1.00 93.88 525 ASP A C 1
ATOM 4151 O O . ASP A 1 525 ? -37.937 -5.463 16.649 1.00 93.88 525 ASP A O 1
ATOM 4155 N N . GLY A 1 526 ? -35.874 -6.027 17.321 1.00 92.88 526 GLY A N 1
ATOM 4156 C CA . GLY A 1 526 ? -35.248 -6.012 15.997 1.00 92.88 526 GLY A CA 1
ATOM 4157 C C . GLY A 1 526 ? -34.825 -4.622 15.514 1.00 92.88 526 GLY A C 1
ATOM 4158 O O . GLY A 1 526 ? -34.383 -4.492 14.373 1.00 92.88 526 GLY A O 1
ATOM 4159 N N . GLY A 1 527 ? -34.948 -3.592 16.354 1.00 91.69 527 GLY A N 1
ATOM 4160 C CA . GLY A 1 527 ? -34.519 -2.228 16.076 1.00 91.69 527 GLY A CA 1
ATOM 4161 C C . GLY A 1 527 ? -33.289 -1.794 16.876 1.00 91.69 527 GLY A C 1
ATOM 4162 O O . GLY A 1 527 ? -32.729 -2.518 17.697 1.00 91.69 527 GLY A O 1
ATOM 4163 N N . VAL A 1 528 ? -32.851 -0.556 16.632 1.00 94.25 528 VAL A N 1
ATOM 4164 C CA . VAL A 1 528 ? -31.788 0.078 17.426 1.00 94.25 528 VAL A CA 1
ATOM 4165 C C . VAL A 1 528 ? -32.382 0.632 18.718 1.00 94.25 528 VAL A C 1
ATOM 4167 O O . VAL A 1 528 ? -33.135 1.615 18.685 1.00 94.25 528 VAL A O 1
ATOM 4170 N N . GLY A 1 529 ? -32.000 0.030 19.843 1.00 93.69 529 GLY A N 1
ATOM 4171 C CA . GLY A 1 529 ? -32.512 0.389 21.160 1.00 93.69 529 GLY A CA 1
ATOM 4172 C C . GLY A 1 529 ? -31.991 1.723 21.728 1.00 93.69 529 GLY A C 1
ATOM 4173 O O . GLY A 1 529 ? -31.061 2.346 21.191 1.00 93.69 529 GLY A O 1
ATOM 4174 N N . PRO A 1 530 ? -32.629 2.222 22.803 1.00 95.44 530 PRO A N 1
ATOM 4175 C CA . PRO A 1 530 ? -32.363 3.543 23.367 1.00 95.44 530 PRO 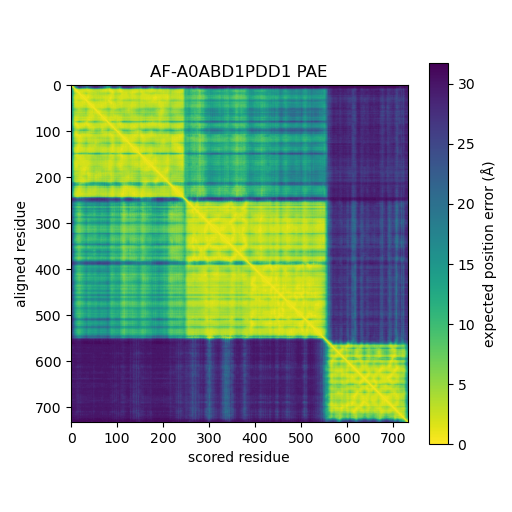A CA 1
ATOM 4176 C C . PRO A 1 530 ? -30.957 3.697 23.960 1.00 95.44 530 PRO A C 1
ATOM 4178 O O . PRO A 1 530 ? -30.360 4.769 23.813 1.00 95.44 530 PRO A O 1
ATOM 4181 N N . VAL A 1 531 ? -30.402 2.662 24.603 1.00 96.31 531 VAL A N 1
ATOM 4182 C CA . VAL A 1 531 ? -29.050 2.730 25.184 1.00 96.31 531 VAL A CA 1
ATOM 4183 C C . VAL A 1 531 ? -28.010 2.844 24.073 1.00 96.31 531 VAL A C 1
ATOM 4185 O O . VAL A 1 531 ? -27.125 3.703 24.130 1.00 96.31 531 VAL A O 1
ATOM 4188 N N . THR A 1 532 ? -28.171 2.048 23.019 1.00 95.38 532 THR A N 1
ATOM 4189 C CA . THR A 1 532 ? -27.317 2.073 21.831 1.00 95.38 532 THR A CA 1
ATOM 4190 C C . THR A 1 532 ? -27.327 3.456 21.176 1.00 95.38 532 THR A C 1
ATOM 4192 O O . THR A 1 532 ? -26.263 4.046 20.980 1.00 95.38 532 THR A O 1
ATOM 4195 N N . ARG A 1 533 ? -28.506 4.048 20.917 1.00 95.06 533 ARG A N 1
ATOM 4196 C CA . ARG A 1 533 ? -28.618 5.400 20.318 1.00 95.06 533 ARG A CA 1
ATOM 4197 C C . ARG A 1 533 ? -27.979 6.486 21.178 1.00 95.06 533 ARG A C 1
ATOM 4199 O O . ARG A 1 533 ? -27.343 7.411 20.654 1.00 95.06 533 ARG A O 1
ATOM 4206 N N . ARG A 1 534 ? -28.138 6.386 22.499 1.00 95.62 534 ARG A N 1
ATOM 4207 C CA . ARG A 1 534 ? -27.523 7.314 23.451 1.00 95.62 534 ARG A CA 1
ATOM 4208 C C . ARG A 1 534 ? -25.998 7.261 23.353 1.00 95.62 534 ARG A C 1
ATOM 4210 O O . ARG A 1 534 ? -25.360 8.305 23.209 1.00 95.62 534 ARG A O 1
ATOM 4217 N N . LEU A 1 535 ? -25.419 6.060 23.340 1.00 96.31 535 LEU A N 1
ATOM 4218 C CA . LEU A 1 535 ? -23.974 5.870 23.204 1.00 96.31 535 LEU A CA 1
ATOM 4219 C C . LEU A 1 535 ? -23.448 6.275 21.822 1.00 96.31 535 LEU A C 1
ATOM 4221 O O . LEU A 1 535 ? -22.395 6.905 21.749 1.00 96.31 535 LEU A O 1
ATOM 4225 N N . GLN A 1 536 ? -24.184 6.009 20.738 1.00 94.50 536 GLN A N 1
ATOM 4226 C CA . GLN A 1 536 ? -23.836 6.491 19.392 1.00 94.50 536 GLN A CA 1
ATOM 4227 C C . GLN A 1 536 ? -23.758 8.023 19.347 1.00 94.50 536 GLN A C 1
ATOM 4229 O O . GLN A 1 536 ? -22.804 8.591 18.811 1.00 94.50 536 GLN A O 1
ATOM 4234 N N . SER A 1 537 ? -24.730 8.704 19.961 1.00 94.69 537 SER A N 1
ATOM 4235 C CA . SER A 1 537 ? -24.763 10.169 20.036 1.00 94.69 537 SER A CA 1
ATOM 4236 C C . SER A 1 537 ? -23.574 10.723 20.828 1.00 94.69 537 SER A C 1
ATOM 4238 O O . SER A 1 537 ? -22.903 11.658 20.379 1.00 94.69 537 SER A O 1
ATOM 4240 N N . ALA A 1 538 ? -23.265 10.112 21.975 1.00 95.62 538 ALA A N 1
ATOM 4241 C CA . ALA A 1 538 ? -22.116 10.479 22.797 1.00 95.62 538 ALA A CA 1
ATOM 4242 C C . ALA A 1 538 ? -20.780 10.231 22.070 1.00 95.62 538 ALA A C 1
ATOM 4244 O O . ALA A 1 538 ? -19.885 11.081 22.103 1.00 95.62 538 ALA A O 1
ATOM 4245 N N . PHE A 1 539 ? -20.660 9.110 21.352 1.00 94.38 539 PHE A N 1
ATOM 4246 C CA . PHE A 1 539 ? -19.480 8.768 20.560 1.00 94.38 539 PHE A CA 1
ATOM 4247 C C . PHE A 1 539 ? -19.254 9.766 19.420 1.00 94.38 539 PHE A C 1
ATOM 4249 O O . PHE A 1 539 ? -18.158 10.312 19.288 1.00 94.38 539 PHE A O 1
ATOM 4256 N N . LYS A 1 540 ? -20.304 10.098 18.657 1.00 91.44 540 LYS A N 1
ATOM 4257 C CA . LYS A 1 540 ? -20.243 11.093 17.574 1.00 91.44 540 LYS A CA 1
ATOM 4258 C C . LYS A 1 540 ? -19.769 12.459 18.077 1.00 91.44 540 LYS A C 1
ATOM 4260 O O . LYS A 1 540 ? -18.946 13.108 17.429 1.00 91.44 540 LYS A O 1
ATOM 4265 N N . LYS A 1 541 ? -20.243 12.883 19.255 1.00 92.38 541 LYS A N 1
ATOM 4266 C CA . LYS A 1 541 ? -19.800 14.127 19.899 1.00 92.38 541 LYS A CA 1
ATOM 4267 C C . LYS A 1 541 ? -18.317 14.074 20.281 1.00 92.38 541 LYS A C 1
ATOM 4269 O O . LYS A 1 541 ? -17.570 14.997 19.965 1.00 92.38 541 LYS A O 1
ATOM 4274 N N . LEU A 1 542 ? -17.871 12.972 20.888 1.00 92.69 542 LEU A N 1
ATOM 4275 C CA . LEU A 1 542 ? -16.471 12.782 21.273 1.00 92.69 542 LEU A CA 1
ATOM 4276 C C . LEU A 1 542 ? -15.524 12.801 20.062 1.00 92.69 542 LEU A C 1
ATOM 4278 O O . LEU A 1 542 ? -14.463 13.428 20.116 1.00 92.69 542 LEU A O 1
ATOM 4282 N N . VAL A 1 543 ? -15.898 12.134 18.968 1.00 88.44 543 VAL A N 1
ATOM 4283 C CA . VAL A 1 543 ? -15.110 12.097 17.727 1.00 88.44 543 VAL A CA 1
ATOM 4284 C C . VAL A 1 543 ? -14.944 13.496 17.125 1.00 88.44 543 VAL A C 1
ATOM 4286 O O . VAL A 1 543 ? -13.854 13.840 16.670 1.00 88.44 543 VAL A O 1
ATOM 4289 N N . ALA A 1 544 ? -15.981 14.338 17.171 1.00 83.12 544 ALA A N 1
ATOM 4290 C CA . ALA A 1 544 ? -15.899 15.713 16.675 1.00 83.12 544 ALA A CA 1
ATOM 4291 C C . ALA A 1 544 ? -14.911 16.585 17.483 1.00 83.12 544 ALA A C 1
ATOM 4293 O O . ALA A 1 544 ? -14.211 17.444 16.931 1.00 83.12 544 ALA A O 1
ATOM 4294 N N . GLU A 1 545 ? -14.835 16.363 18.795 1.00 84.06 545 GLU A N 1
ATOM 4295 C CA . GLU A 1 545 ? -14.050 17.186 19.719 1.00 84.06 545 GLU A CA 1
ATOM 4296 C C . GLU A 1 545 ? -12.577 16.741 19.812 1.00 84.06 545 GLU A C 1
ATOM 4298 O O . GLU A 1 545 ? -11.679 17.579 19.933 1.00 84.06 545 GLU A O 1
ATOM 4303 N N . SER A 1 546 ? -12.297 15.445 19.672 1.00 80.31 546 SER A N 1
ATOM 4304 C CA . SER A 1 546 ? -10.986 14.843 19.968 1.00 80.31 546 SER A CA 1
ATOM 4305 C C . SER A 1 546 ? -10.171 14.440 18.723 1.00 80.31 546 SER A C 1
ATOM 4307 O O . SER A 1 546 ? -10.575 14.671 17.585 1.00 80.31 546 SER A O 1
ATOM 4309 N N . GLY A 1 547 ? -8.966 13.898 18.938 1.00 77.81 547 GLY A N 1
ATOM 4310 C CA . GLY A 1 547 ? -8.065 13.397 17.892 1.00 77.81 547 GLY A CA 1
ATOM 4311 C C . GLY A 1 547 ? -6.811 14.249 17.658 1.00 77.81 547 GLY A C 1
ATOM 4312 O O . GLY A 1 547 ? -6.772 15.447 17.949 1.00 77.81 547 GLY A O 1
ATOM 4313 N N . LYS A 1 548 ? -5.763 13.622 17.113 1.00 81.81 548 LYS A N 1
ATOM 4314 C CA . LYS A 1 548 ? -4.484 14.271 16.802 1.00 81.81 548 LYS A CA 1
ATOM 4315 C C . LYS A 1 548 ? -4.537 14.928 15.428 1.00 81.81 548 LYS A C 1
ATOM 4317 O O . LYS A 1 548 ? -4.681 14.240 14.422 1.00 81.81 548 LYS A O 1
ATOM 4322 N N . CYS A 1 549 ? -4.383 16.248 15.380 1.00 78.69 549 CYS A N 1
ATOM 4323 C CA . CYS A 1 549 ? -4.314 16.986 14.121 1.00 78.69 549 CYS A CA 1
ATOM 4324 C C . CYS A 1 549 ? -3.011 16.674 13.371 1.00 78.69 549 CYS A C 1
ATOM 4326 O O . CYS A 1 549 ? -1.930 16.791 13.950 1.00 78.69 549 CYS A O 1
ATOM 4328 N N . TYR A 1 550 ? -3.128 16.320 12.092 1.00 67.94 550 TYR A N 1
ATOM 4329 C CA . TYR A 1 550 ? -1.993 16.130 11.176 1.00 67.94 550 TYR A CA 1
ATOM 4330 C C . TYR A 1 550 ? -2.078 17.023 9.939 1.00 67.94 550 TYR A C 1
ATOM 4332 O O . TYR A 1 550 ? -1.126 17.086 9.160 1.00 67.94 550 TYR A O 1
ATOM 4340 N N . LYS A 1 551 ? -3.181 17.772 9.768 1.00 56.53 551 LYS A N 1
ATOM 4341 C CA . LYS A 1 551 ? -3.123 18.993 8.965 1.00 56.53 551 LYS A CA 1
ATOM 4342 C C . LYS A 1 551 ? -1.967 19.785 9.539 1.00 56.53 551 LYS A C 1
ATOM 4344 O O . LYS A 1 551 ? -1.948 20.072 10.739 1.00 56.53 551 LYS A O 1
ATOM 4349 N N . SER A 1 552 ? -0.971 20.068 8.706 1.00 39.81 552 SER A N 1
ATOM 4350 C CA . SER A 1 552 ? 0.124 20.903 9.158 1.00 39.81 552 SER A CA 1
ATOM 4351 C C . SER A 1 552 ? -0.488 22.142 9.822 1.00 39.81 552 SER A C 1
ATOM 4353 O O . SER A 1 552 ? -1.478 22.705 9.336 1.00 39.81 552 SER A O 1
ATOM 4355 N N . LYS A 1 553 ? 0.122 22.626 10.902 1.00 36.41 553 LYS A N 1
ATOM 4356 C CA . LYS A 1 553 ? -0.164 23.980 11.395 1.00 36.41 553 LYS A CA 1
ATOM 4357 C C . LYS A 1 553 ? 0.053 25.058 10.302 1.00 36.41 553 LYS A C 1
ATOM 4359 O O . LYS A 1 553 ? -0.146 26.233 10.579 1.00 36.41 553 LYS A O 1
ATOM 4364 N N . LYS A 1 554 ? 0.452 24.680 9.074 1.00 39.50 554 LYS A N 1
ATOM 4365 C CA . LYS A 1 554 ? 0.840 25.538 7.956 1.00 39.50 554 LYS A CA 1
ATOM 4366 C C . LYS A 1 554 ? -0.315 26.037 7.084 1.00 39.50 554 LYS A C 1
ATOM 4368 O O . LYS A 1 554 ? -0.020 26.748 6.140 1.00 39.50 554 LYS A O 1
ATOM 4373 N N . LEU A 1 555 ? -1.590 25.752 7.384 1.00 36.03 555 LEU A N 1
ATOM 4374 C CA . LEU A 1 555 ? -2.700 26.452 6.697 1.00 36.03 555 LEU A CA 1
ATOM 4375 C C . LEU A 1 555 ? -4.033 26.562 7.460 1.00 36.03 555 LEU A C 1
ATOM 4377 O O . LEU A 1 555 ? -5.035 26.969 6.887 1.00 36.03 555 LEU A O 1
ATOM 4381 N N . ALA A 1 556 ? -4.087 26.256 8.759 1.00 33.34 556 ALA A N 1
ATOM 4382 C CA . ALA A 1 556 ? -5.358 26.304 9.484 1.00 33.34 556 ALA A CA 1
ATOM 4383 C C . ALA A 1 556 ? -5.202 26.678 10.963 1.00 33.34 556 ALA A C 1
ATOM 4385 O O . ALA A 1 556 ? -5.348 25.839 11.849 1.00 33.34 556 ALA A O 1
ATOM 4386 N N . PHE A 1 557 ? -5.021 27.966 11.259 1.00 34.03 557 PHE A N 1
ATOM 4387 C CA . PHE A 1 557 ? -5.524 28.508 12.525 1.00 34.03 557 PHE A CA 1
ATOM 4388 C C . PHE A 1 557 ? -7.003 28.862 12.350 1.00 34.03 557 PHE A C 1
ATOM 4390 O O . PHE A 1 557 ? -7.384 30.028 12.316 1.00 34.03 557 PHE A O 1
ATOM 4397 N N . ARG A 1 558 ? -7.870 27.847 12.270 1.00 36.31 558 ARG A N 1
ATOM 4398 C CA . ARG A 1 558 ? -9.287 28.050 12.596 1.00 36.31 558 ARG A CA 1
ATOM 4399 C C . ARG A 1 558 ? -9.448 27.836 14.096 1.00 36.31 558 ARG A C 1
ATOM 4401 O O . ARG A 1 558 ? -9.999 26.837 14.541 1.00 36.31 558 ARG A O 1
ATOM 4408 N N . VAL A 1 559 ? -8.904 28.759 14.887 1.00 34.09 559 VAL A N 1
ATOM 4409 C CA . VAL A 1 559 ? -9.201 28.792 16.321 1.00 34.09 559 VAL A CA 1
ATOM 4410 C C . VAL A 1 559 ? -10.569 29.448 16.448 1.00 34.09 559 VAL A C 1
ATOM 4412 O O . VAL A 1 559 ? -10.749 30.602 16.066 1.00 34.09 559 VAL A O 1
ATOM 4415 N N . SER A 1 560 ? -11.552 28.715 16.967 1.00 33.97 560 SER A N 1
ATOM 4416 C CA . SER A 1 560 ? -12.881 29.255 17.295 1.00 33.97 560 SER A CA 1
ATOM 4417 C C . SER A 1 560 ? -12.804 30.420 18.299 1.00 33.97 560 SER A C 1
ATOM 4419 O O . SER A 1 560 ? -13.722 31.234 18.376 1.00 33.97 560 SER A O 1
ATOM 4421 N N . LYS A 1 561 ? -11.674 30.540 19.015 1.00 43.69 561 LYS A N 1
ATOM 4422 C CA . LYS A 1 561 ? -11.291 31.636 19.916 1.00 43.69 561 LYS A CA 1
ATOM 4423 C C . LYS A 1 561 ? -9.841 32.088 19.640 1.00 43.69 561 LYS A C 1
ATOM 4425 O O . LYS A 1 561 ? -8.942 31.650 20.352 1.00 43.69 561 LYS A O 1
ATOM 4430 N N . PRO A 1 562 ? -9.576 32.942 18.629 1.00 45.84 562 PRO A N 1
ATOM 4431 C CA . PRO A 1 562 ? -8.216 33.337 18.235 1.00 45.84 562 PRO A CA 1
ATOM 4432 C C . PRO A 1 562 ? -7.368 33.862 19.398 1.00 45.84 562 PRO A C 1
ATOM 4434 O O . PRO A 1 562 ? -6.177 33.608 19.420 1.00 45.84 562 PRO A O 1
ATOM 4437 N N . LEU A 1 563 ? -7.979 34.469 20.417 1.00 53.28 563 LEU A N 1
ATOM 4438 C CA . LEU A 1 563 ? -7.293 34.974 21.609 1.00 53.28 563 LEU A CA 1
ATOM 4439 C C . LEU A 1 563 ? -6.783 33.899 22.592 1.00 53.28 563 LEU A C 1
ATOM 4441 O O . LEU A 1 563 ? -6.167 34.251 23.580 1.00 53.28 563 LEU A O 1
ATOM 4445 N N . GLN A 1 564 ? -7.006 32.597 22.377 1.00 57.44 564 GLN A N 1
ATOM 4446 C CA . GLN A 1 564 ? -6.470 31.575 23.299 1.00 57.44 564 GLN A CA 1
ATOM 4447 C C . GLN A 1 564 ? -4.945 31.437 23.244 1.00 57.44 564 GLN A C 1
ATOM 4449 O O . GLN A 1 564 ? -4.335 31.024 24.223 1.00 57.44 564 GLN A O 1
ATOM 4454 N N . ILE A 1 565 ? -4.340 31.751 22.098 1.00 67.62 565 ILE A N 1
ATOM 4455 C CA . ILE A 1 565 ? -2.881 31.721 21.913 1.00 67.62 565 ILE A CA 1
ATOM 4456 C C . ILE A 1 565 ? -2.283 33.127 21.820 1.00 67.62 565 ILE A C 1
ATOM 4458 O O . ILE A 1 565 ? -1.074 33.249 21.647 1.00 67.62 565 ILE A O 1
ATOM 4462 N N . TRP A 1 566 ? -3.116 34.169 21.881 1.00 78.75 566 TRP A N 1
ATOM 4463 C CA . TRP A 1 566 ? -2.698 35.566 21.820 1.00 78.75 566 TRP A CA 1
ATOM 4464 C C . TRP A 1 566 ? -2.932 36.213 23.174 1.00 78.75 566 TRP A C 1
ATOM 4466 O O . TRP A 1 566 ? -4.039 36.138 23.697 1.00 78.75 566 TRP A O 1
ATOM 4476 N N . ASP A 1 567 ? -1.921 36.884 23.700 1.00 84.38 567 ASP A N 1
ATOM 4477 C CA . ASP A 1 567 ? -2.102 37.766 24.843 1.00 84.38 567 ASP A CA 1
ATOM 4478 C C . ASP A 1 567 ? -2.429 39.189 24.370 1.00 84.38 567 ASP A C 1
ATOM 4480 O O . ASP A 1 567 ? -2.159 39.558 23.216 1.00 84.38 567 ASP A O 1
ATOM 4484 N N . LYS A 1 568 ? -3.060 39.972 25.244 1.00 85.69 568 LYS A N 1
ATOM 4485 C CA . LYS A 1 568 ? -3.429 41.362 24.981 1.00 85.69 568 LYS A CA 1
ATOM 4486 C C . LYS A 1 568 ? -3.022 42.247 26.154 1.00 85.69 568 LYS A C 1
ATOM 4488 O O . LYS A 1 568 ? -3.392 41.985 27.292 1.00 85.69 568 LYS A O 1
ATOM 4493 N N . GLU A 1 569 ? -2.382 43.365 25.845 1.00 83.81 569 GLU A N 1
ATOM 4494 C CA . GLU A 1 569 ? -2.126 44.428 26.812 1.00 83.81 569 GLU A CA 1
ATOM 4495 C C . GLU A 1 569 ? -2.861 45.694 26.387 1.00 83.81 569 GLU A C 1
ATOM 4497 O O . GLU A 1 569 ? -2.829 46.085 25.217 1.00 83.81 569 GLU A O 1
ATOM 4502 N N . VAL A 1 570 ? -3.553 46.328 27.336 1.00 84.62 570 VAL A N 1
ATOM 4503 C CA . VAL A 1 570 ? -4.285 47.580 27.125 1.00 84.62 570 VAL A CA 1
ATOM 4504 C C . VAL A 1 570 ? -4.107 48.453 28.360 1.00 84.62 570 VAL A C 1
ATOM 4506 O O . VAL A 1 570 ? -4.621 48.125 29.424 1.00 84.62 570 VAL A O 1
ATOM 4509 N N . VAL A 1 571 ? -3.396 49.569 28.208 1.00 77.50 571 VAL A N 1
ATOM 4510 C CA . VAL A 1 571 ? -3.209 50.567 29.276 1.00 77.50 571 VAL A CA 1
ATOM 4511 C C . VAL A 1 571 ? -4.045 51.816 28.996 1.00 77.50 571 VAL A C 1
ATOM 4513 O O . VAL A 1 571 ? -4.677 52.352 29.898 1.00 77.50 571 VAL A O 1
ATOM 4516 N N . ASN A 1 572 ? -4.083 52.278 27.739 1.00 75.88 572 ASN A N 1
ATOM 4517 C CA . ASN A 1 572 ? -4.848 53.461 27.332 1.00 75.88 572 ASN A CA 1
ATOM 4518 C C . ASN A 1 572 ? -5.343 53.326 25.880 1.00 75.88 572 ASN A C 1
ATOM 4520 O O . ASN A 1 572 ? -4.781 53.897 24.939 1.00 75.88 572 ASN A O 1
ATOM 4524 N N . GLY A 1 573 ? -6.368 52.494 25.703 1.00 82.38 573 GLY A N 1
ATOM 4525 C CA . GLY A 1 573 ? -6.885 52.093 24.401 1.00 82.38 573 GLY A CA 1
ATOM 4526 C C . GLY A 1 573 ? -8.037 51.097 24.510 1.00 82.38 573 GLY A C 1
ATOM 4527 O O . GLY A 1 573 ? -8.579 50.866 25.587 1.00 82.38 573 GLY A O 1
ATOM 4528 N N . GLN A 1 574 ? -8.407 50.490 23.386 1.00 84.44 574 GLN A N 1
ATOM 4529 C CA . GLN A 1 574 ? -9.423 49.441 23.334 1.00 84.44 574 GLN A CA 1
ATOM 4530 C C . GLN A 1 574 ? -9.088 48.400 22.267 1.00 84.44 574 GLN A C 1
ATOM 4532 O O . GLN A 1 574 ? -8.597 48.732 21.187 1.00 84.44 574 GLN A O 1
ATOM 4537 N N . ILE A 1 575 ? -9.399 47.139 22.568 1.00 87.00 575 ILE A N 1
ATOM 4538 C CA . ILE A 1 575 ? -9.350 46.030 21.614 1.00 87.00 575 ILE A CA 1
ATOM 4539 C C . ILE A 1 575 ? -10.746 45.425 21.548 1.00 87.00 575 ILE A C 1
ATOM 4541 O O . ILE A 1 575 ? -11.215 44.850 22.532 1.00 87.00 575 ILE A O 1
ATOM 4545 N N . LYS A 1 576 ? -11.415 45.550 20.400 1.00 85.62 576 LYS A N 1
ATOM 4546 C CA . LYS A 1 576 ? -12.789 45.064 20.215 1.00 85.62 576 LYS A CA 1
ATOM 4547 C C . LYS A 1 576 ? -12.959 44.328 18.896 1.00 85.62 576 LYS A C 1
ATOM 4549 O O . LYS A 1 576 ? -12.264 44.589 17.919 1.00 85.62 576 LYS A O 1
ATOM 4554 N N . ARG A 1 577 ? -13.910 43.399 18.870 1.00 85.19 577 ARG A N 1
ATOM 4555 C CA . ARG A 1 577 ? -14.337 42.723 17.645 1.00 85.19 577 ARG A CA 1
ATOM 4556 C C . ARG A 1 577 ? -15.523 43.481 17.061 1.00 85.19 577 ARG A C 1
ATOM 4558 O O . ARG A 1 577 ? -16.464 43.767 17.794 1.00 85.19 577 ARG A O 1
ATOM 4565 N N . LEU A 1 578 ? -15.476 43.798 15.774 1.00 86.31 578 LEU A N 1
ATOM 4566 C CA . LEU A 1 578 ? -16.558 44.480 15.060 1.00 86.31 578 LEU A CA 1
ATOM 4567 C C . LEU A 1 578 ? -16.682 43.935 13.637 1.00 86.31 578 LEU A C 1
ATOM 4569 O O . LEU A 1 578 ? -15.754 43.297 13.142 1.00 86.31 578 LEU A O 1
ATOM 4573 N N . GLN A 1 579 ? -17.816 44.172 12.988 1.00 86.19 579 GLN A N 1
ATOM 4574 C CA . GLN A 1 579 ? -18.003 43.866 11.573 1.00 86.19 579 GLN A CA 1
ATOM 4575 C C . GLN A 1 579 ? -17.593 45.091 10.749 1.00 86.19 579 GLN A C 1
ATOM 4577 O O . GLN A 1 579 ? -18.113 46.179 10.974 1.00 86.19 579 GLN A O 1
ATOM 4582 N N . ASP A 1 580 ? -16.605 44.938 9.865 1.00 87.50 580 ASP A N 1
ATOM 4583 C CA . ASP A 1 580 ? -16.137 46.035 9.009 1.00 87.50 580 ASP A CA 1
ATOM 4584 C C . ASP A 1 580 ? -17.077 46.196 7.810 1.00 87.50 580 ASP A C 1
ATOM 4586 O O . ASP A 1 580 ? -17.408 45.203 7.161 1.00 87.50 580 ASP A O 1
ATOM 4590 N N . GLU A 1 581 ? -17.493 47.428 7.524 1.00 83.06 581 GLU A N 1
ATOM 4591 C CA . GLU A 1 581 ? -18.477 47.742 6.479 1.00 83.06 581 GLU A CA 1
ATOM 4592 C C . GLU A 1 581 ? -17.958 47.418 5.066 1.00 83.06 581 GLU A C 1
ATOM 4594 O O . GLU A 1 581 ? -18.697 46.838 4.274 1.00 83.06 581 GLU A O 1
ATOM 4599 N N . ASP A 1 582 ? -16.676 47.677 4.778 1.00 82.06 582 ASP A N 1
ATOM 4600 C CA . ASP A 1 582 ? -16.088 47.503 3.438 1.00 82.06 582 ASP A CA 1
ATOM 4601 C C . ASP A 1 582 ? -16.025 46.033 2.993 1.00 82.06 582 ASP A C 1
ATOM 4603 O O . ASP A 1 582 ? -16.136 45.727 1.809 1.00 82.06 582 ASP A O 1
ATOM 4607 N N . ILE A 1 583 ? -15.792 45.115 3.936 1.00 82.44 583 ILE A N 1
ATOM 4608 C CA . ILE A 1 583 ? -15.577 43.681 3.658 1.00 82.44 583 ILE A CA 1
ATOM 4609 C C . ILE A 1 583 ? -16.671 42.782 4.246 1.00 82.44 583 ILE A C 1
ATOM 4611 O O . ILE A 1 583 ? -16.568 41.558 4.154 1.00 82.44 583 ILE A O 1
ATOM 4615 N N . GLN A 1 584 ? -17.668 43.373 4.911 1.00 81.38 584 GLN A N 1
ATOM 4616 C CA . GLN A 1 584 ? -18.786 42.701 5.586 1.00 81.38 584 GLN A CA 1
ATOM 4617 C C . GLN A 1 584 ? -18.373 41.537 6.508 1.00 81.38 584 GLN A C 1
ATOM 4619 O O . GLN A 1 584 ? -19.141 40.606 6.752 1.00 81.38 584 GLN A O 1
ATOM 4624 N N . SER A 1 585 ? -17.162 41.588 7.065 1.00 79.50 585 SER A N 1
ATOM 4625 C CA . SER A 1 585 ? -16.560 40.501 7.841 1.00 79.50 585 SER A CA 1
ATOM 4626 C C . SER A 1 585 ? -16.172 40.964 9.240 1.00 79.50 585 SER A C 1
ATOM 4628 O O . SER A 1 585 ? -15.814 42.117 9.468 1.00 79.50 585 SER A O 1
ATOM 4630 N N . ASN A 1 586 ? -16.192 40.026 10.188 1.00 81.62 586 ASN A N 1
ATOM 4631 C CA . ASN A 1 586 ? -15.716 40.252 11.547 1.00 81.62 586 ASN A CA 1
ATOM 4632 C C . ASN A 1 586 ? -14.195 40.472 11.570 1.00 81.62 586 ASN A C 1
ATOM 4634 O O . ASN A 1 586 ? -13.437 39.604 11.131 1.00 81.62 586 ASN A O 1
ATOM 4638 N N . VAL A 1 587 ? -13.761 41.584 12.158 1.00 87.38 587 VAL A N 1
ATOM 4639 C CA . VAL A 1 587 ? -12.357 41.991 12.310 1.00 87.38 587 VAL A CA 1
ATOM 4640 C C . VAL A 1 587 ? -12.045 42.357 13.757 1.00 87.38 587 VAL A C 1
ATOM 4642 O O . VAL A 1 587 ? -12.948 42.570 14.570 1.00 87.38 587 VAL A O 1
ATOM 4645 N N . LEU A 1 588 ? -10.755 42.410 14.087 1.00 88.62 588 LEU A N 1
ATOM 4646 C CA . LEU A 1 588 ? -10.267 42.874 15.380 1.00 88.62 588 LEU A CA 1
ATOM 4647 C C . LEU A 1 588 ? -9.759 44.309 15.244 1.00 88.62 588 LEU A C 1
ATOM 4649 O O . LEU A 1 588 ? -8.797 44.556 14.526 1.00 88.62 588 LEU A O 1
ATOM 4653 N N . GLU A 1 589 ? -10.391 45.254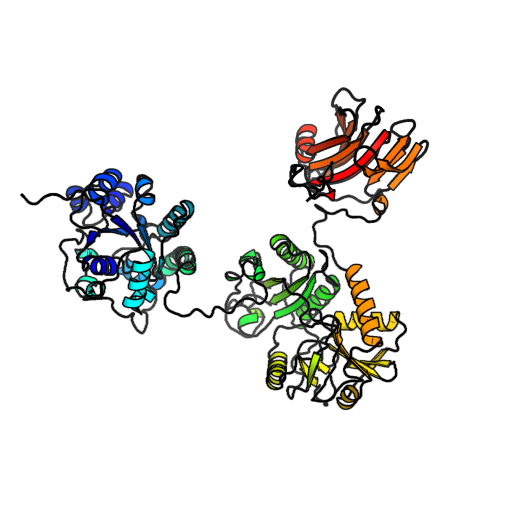 15.924 1.00 89.50 589 GLU A N 1
ATOM 4654 C CA . GLU A 1 589 ? -9.931 46.637 15.991 1.00 89.50 589 GLU A CA 1
ATOM 4655 C C . GLU A 1 589 ? -9.061 46.829 17.234 1.00 89.50 589 GLU A C 1
ATOM 4657 O O . GLU A 1 589 ? -9.476 46.483 18.342 1.00 89.50 589 GLU A O 1
ATOM 4662 N N . ILE A 1 590 ? -7.860 47.378 17.039 1.00 89.94 590 ILE A N 1
ATOM 4663 C CA . ILE A 1 590 ? -6.903 47.706 18.098 1.00 89.94 590 ILE A CA 1
ATOM 4664 C C . ILE A 1 590 ? -6.683 49.218 18.031 1.00 89.94 590 ILE A C 1
ATOM 4666 O O . ILE A 1 590 ? -6.155 49.722 17.040 1.00 89.94 590 ILE A O 1
ATOM 4670 N N . VAL A 1 591 ? -7.086 49.955 19.064 1.00 86.94 591 VAL A N 1
ATOM 4671 C CA . VAL A 1 591 ? -6.966 51.421 19.138 1.00 86.94 591 VAL A CA 1
ATOM 4672 C C . VAL A 1 591 ? -6.215 51.802 20.399 1.00 86.94 591 VAL A C 1
ATOM 4674 O O . VAL A 1 591 ? -6.425 51.203 21.449 1.00 86.94 591 VAL A O 1
ATOM 4677 N N . GLY A 1 592 ? -5.374 52.825 20.306 1.00 86.44 592 GLY A N 1
ATOM 4678 C CA . GLY A 1 592 ? -4.613 53.339 21.433 1.00 86.44 592 GLY A CA 1
ATOM 4679 C C . GLY A 1 592 ? -4.209 54.793 21.219 1.00 86.44 592 GLY A C 1
ATOM 4680 O O . GLY A 1 592 ? -4.210 55.283 20.088 1.00 86.44 592 GLY A O 1
ATOM 4681 N N . SER A 1 593 ? -3.877 55.496 22.301 1.00 80.69 593 SER A N 1
ATOM 4682 C CA . SER A 1 593 ? -3.398 56.886 22.242 1.00 80.69 593 SER A CA 1
ATOM 4683 C C . SER A 1 593 ? -2.004 57.008 21.612 1.00 80.69 593 SER A C 1
ATOM 4685 O O . SER A 1 593 ? -1.684 58.021 20.996 1.00 80.69 593 SER A O 1
ATOM 4687 N N . ASN A 1 594 ? -1.185 55.958 21.710 1.00 80.81 594 ASN A N 1
ATOM 4688 C CA . ASN A 1 594 ? 0.126 55.841 21.066 1.00 80.81 594 ASN A CA 1
ATOM 4689 C C . ASN A 1 594 ? 0.453 54.372 20.731 1.00 80.81 594 ASN A C 1
ATOM 4691 O O . ASN A 1 594 ? -0.272 53.460 21.128 1.00 80.81 594 ASN A O 1
ATOM 4695 N N . VAL A 1 595 ? 1.567 54.111 20.042 1.00 80.50 595 VAL A N 1
ATOM 4696 C CA . VAL A 1 595 ? 1.921 52.751 19.591 1.00 80.50 595 VAL A CA 1
ATOM 4697 C C . VAL A 1 595 ? 2.243 51.749 20.713 1.00 80.50 595 VAL A C 1
ATOM 4699 O O . VAL A 1 595 ? 2.311 50.557 20.450 1.00 80.50 595 VAL A O 1
ATOM 4702 N N . GLN A 1 596 ? 2.431 52.185 21.958 1.00 79.19 596 GLN A N 1
ATOM 4703 C CA . GLN A 1 596 ? 2.692 51.302 23.107 1.00 79.19 596 GLN A CA 1
ATOM 4704 C C . GLN A 1 596 ? 1.452 51.081 23.983 1.00 79.19 596 GLN A C 1
ATOM 4706 O O . GLN A 1 596 ? 1.422 50.153 24.779 1.00 79.19 596 GLN A O 1
ATOM 4711 N N . SER A 1 597 ? 0.425 51.915 23.827 1.00 81.00 597 SER A N 1
ATOM 4712 C CA . SER A 1 597 ? -0.739 51.963 24.721 1.00 81.00 597 SER A CA 1
ATOM 4713 C C . SER A 1 597 ? -1.671 50.744 24.660 1.00 81.00 597 SER A C 1
ATOM 4715 O O . SER A 1 597 ? -2.442 50.531 25.600 1.00 81.00 597 SER A O 1
ATOM 4717 N N . ALA A 1 598 ? -1.606 49.959 23.580 1.00 84.38 598 ALA A N 1
ATOM 4718 C CA . ALA A 1 598 ? -2.277 48.669 23.453 1.00 84.38 598 ALA A CA 1
ATOM 4719 C C . ALA A 1 598 ? -1.593 47.790 22.394 1.00 84.38 598 ALA A C 1
ATOM 4721 O O . ALA A 1 598 ? -1.239 48.290 21.330 1.00 84.38 598 ALA A O 1
ATOM 4722 N N . PHE A 1 599 ? -1.436 46.490 22.631 1.00 88.31 599 PHE A N 1
ATOM 4723 C CA . PHE A 1 599 ? -0.949 45.554 21.613 1.00 88.31 599 PHE A CA 1
ATOM 4724 C C . PHE A 1 599 ? -1.482 44.139 21.842 1.00 88.31 599 PHE A C 1
ATOM 4726 O O . PHE A 1 599 ? -1.944 43.791 22.928 1.00 88.31 599 PHE A O 1
ATOM 4733 N N . ILE A 1 600 ? -1.399 43.316 20.798 1.00 91.06 600 ILE A N 1
ATOM 4734 C CA . ILE A 1 600 ? -1.586 41.866 20.897 1.00 91.06 600 ILE A CA 1
ATOM 4735 C C . ILE A 1 600 ? -0.279 41.159 20.562 1.00 91.06 600 ILE A C 1
ATOM 4737 O O . ILE A 1 600 ? 0.465 41.610 19.689 1.00 91.06 600 ILE A O 1
ATOM 4741 N N . THR A 1 601 ? 0.002 40.048 21.233 1.00 89.50 601 THR A N 1
ATOM 4742 C CA . THR A 1 601 ? 1.225 39.264 21.017 1.00 89.50 601 THR A CA 1
ATOM 4743 C C . THR A 1 601 ? 0.917 37.774 20.967 1.00 89.50 601 THR A C 1
ATOM 4745 O O . THR A 1 601 ? 0.018 37.295 21.652 1.00 89.50 601 THR A O 1
ATOM 4748 N N . CYS A 1 602 ? 1.638 37.032 20.131 1.00 86.88 602 CYS A N 1
ATOM 4749 C CA . CYS A 1 602 ? 1.500 35.586 19.997 1.00 86.88 602 CYS A CA 1
ATOM 4750 C C . CYS A 1 602 ? 2.881 34.927 19.938 1.00 86.88 602 CYS A C 1
ATOM 4752 O O . CYS A 1 602 ? 3.679 35.317 19.077 1.00 86.88 602 CYS A O 1
ATOM 4754 N N . PRO A 1 603 ? 3.167 33.928 20.793 1.00 85.62 603 PRO A N 1
ATOM 4755 C CA . PRO A 1 603 ? 2.242 33.272 21.724 1.00 85.62 603 PRO A CA 1
ATOM 4756 C C . PRO A 1 603 ? 1.978 34.082 23.005 1.00 85.62 603 PRO A C 1
ATOM 4758 O O . PRO A 1 603 ? 2.760 34.963 23.357 1.00 85.62 603 PRO A O 1
ATOM 4761 N N . ALA A 1 604 ? 0.878 33.769 23.696 1.00 79.50 604 ALA A N 1
ATOM 4762 C CA . ALA A 1 604 ? 0.491 34.424 24.945 1.00 79.50 604 ALA A CA 1
ATOM 4763 C C . ALA A 1 604 ? 1.527 34.232 26.066 1.00 79.50 604 ALA A C 1
ATOM 4765 O O . ALA A 1 604 ? 1.850 35.172 26.780 1.00 79.50 604 ALA A O 1
ATOM 4766 N N . ASP A 1 605 ? 2.097 33.030 26.176 1.00 77.25 605 ASP A N 1
ATOM 4767 C CA . ASP A 1 605 ? 3.195 32.750 27.102 1.00 77.25 605 ASP A CA 1
ATOM 4768 C C . ASP A 1 605 ? 4.497 33.433 26.616 1.00 77.25 605 ASP A C 1
ATOM 4770 O O . ASP A 1 605 ? 4.937 33.178 25.485 1.00 77.25 605 ASP A O 1
ATOM 4774 N N . PRO A 1 606 ? 5.146 34.289 27.434 1.00 77.12 606 PRO A N 1
ATOM 4775 C CA . PRO A 1 606 ? 6.436 34.907 27.121 1.00 77.12 606 PRO A CA 1
ATOM 4776 C C . PRO A 1 606 ? 7.557 33.907 26.788 1.00 77.12 606 PRO A C 1
ATOM 4778 O O . PRO A 1 606 ? 8.432 34.221 25.976 1.00 77.12 606 PRO A O 1
ATOM 4781 N N . ASN A 1 607 ? 7.514 32.702 27.364 1.00 77.19 607 ASN A N 1
ATOM 4782 C CA . ASN A 1 607 ? 8.529 31.660 27.190 1.00 77.19 607 ASN A CA 1
ATOM 4783 C C . ASN A 1 607 ? 8.248 30.716 26.011 1.00 77.19 607 ASN A C 1
ATOM 4785 O O . ASN A 1 607 ? 9.148 29.998 25.573 1.00 77.19 607 ASN A O 1
ATOM 4789 N N . ALA A 1 608 ? 7.027 30.721 25.473 1.00 75.50 608 ALA A N 1
ATOM 4790 C CA . ALA A 1 608 ? 6.667 29.905 24.321 1.00 75.50 608 ALA A CA 1
ATOM 4791 C C . ALA A 1 608 ? 7.144 30.531 22.998 1.00 75.50 608 ALA A C 1
ATOM 4793 O O . ALA A 1 608 ? 7.343 31.744 22.880 1.00 75.50 608 ALA A O 1
ATOM 4794 N N . THR A 1 609 ? 7.271 29.694 21.966 1.00 80.81 609 THR A N 1
ATOM 4795 C CA . THR A 1 609 ? 7.603 30.113 20.597 1.00 80.81 609 THR A CA 1
ATOM 4796 C C . THR A 1 609 ? 6.549 29.615 19.608 1.00 80.81 609 THR A C 1
ATOM 4798 O O . THR A 1 609 ? 5.883 28.601 19.829 1.00 80.81 609 THR A O 1
ATOM 4801 N N . LEU A 1 610 ? 6.368 30.339 18.500 1.00 79.56 610 LEU A N 1
ATOM 4802 C CA . LEU A 1 610 ? 5.474 29.929 17.412 1.00 79.56 610 LEU A CA 1
ATOM 4803 C C . LEU A 1 610 ? 6.002 28.697 16.656 1.00 79.56 610 LEU A C 1
ATOM 4805 O O . LEU A 1 610 ? 5.199 27.890 16.183 1.00 79.56 610 LEU A O 1
ATOM 4809 N N . GLY A 1 611 ? 7.326 28.551 16.532 1.00 80.56 611 GLY A N 1
ATOM 4810 C CA . GLY A 1 611 ? 7.972 27.425 15.845 1.00 80.56 611 GLY A CA 1
ATOM 4811 C C . GLY A 1 611 ? 7.638 27.342 14.350 1.00 80.56 611 GLY A C 1
ATOM 4812 O O . GLY A 1 611 ? 7.590 26.256 13.763 1.00 80.56 611 GLY A O 1
ATOM 4813 N N . ILE A 1 612 ? 7.298 28.474 13.727 1.00 82.75 612 ILE A N 1
ATOM 4814 C CA . ILE A 1 612 ? 6.843 28.511 12.333 1.00 82.75 612 ILE A CA 1
ATOM 4815 C C . ILE A 1 612 ? 8.061 28.626 11.427 1.00 82.75 612 ILE A C 1
ATOM 4817 O O . ILE A 1 612 ? 8.763 29.617 11.497 1.00 82.75 612 ILE A O 1
ATOM 4821 N N . LYS A 1 613 ? 8.282 27.647 10.546 1.00 86.69 613 LYS A N 1
ATOM 4822 C CA . LYS A 1 613 ? 9.422 27.611 9.602 1.00 86.69 613 LYS A CA 1
ATOM 4823 C C . LYS A 1 613 ? 9.081 28.112 8.194 1.00 86.69 613 LYS A C 1
ATOM 4825 O O . LYS A 1 613 ? 9.775 27.802 7.232 1.00 86.69 613 LYS A O 1
ATOM 4830 N N . LEU A 1 614 ? 7.940 28.776 8.040 1.00 81.88 614 LEU A N 1
ATOM 4831 C CA . LEU A 1 614 ? 7.449 29.230 6.742 1.00 81.88 614 LEU A CA 1
ATOM 4832 C C . LEU A 1 614 ? 8.031 30.611 6.407 1.00 81.88 614 LEU A C 1
ATOM 4834 O O . LEU A 1 614 ? 7.957 31.503 7.250 1.00 81.88 614 LEU A O 1
ATOM 4838 N N . PRO A 1 615 ? 8.570 30.805 5.193 1.00 88.44 615 PRO A N 1
ATOM 4839 C CA . PRO A 1 615 ? 9.322 32.003 4.837 1.00 88.44 615 PRO A CA 1
ATOM 4840 C C . PRO A 1 615 ? 8.458 33.258 4.689 1.00 88.44 615 PRO A C 1
ATOM 4842 O O . PRO A 1 615 ? 8.958 34.351 4.941 1.00 88.44 615 PRO A O 1
ATOM 4845 N N . PHE A 1 616 ? 7.188 33.145 4.292 1.00 90.88 616 PHE A N 1
ATOM 4846 C CA . PHE A 1 616 ? 6.342 34.312 4.040 1.00 90.88 616 PHE A CA 1
ATOM 4847 C C . PHE A 1 616 ? 5.371 34.549 5.189 1.00 90.88 616 PHE A C 1
ATOM 4849 O O . PHE A 1 616 ? 4.565 33.675 5.505 1.00 90.88 616 PHE A O 1
ATOM 4856 N N . LEU A 1 617 ? 5.401 35.747 5.770 1.00 93.06 617 LEU A N 1
ATOM 4857 C CA . LEU A 1 617 ? 4.334 36.266 6.621 1.00 93.06 617 LEU A CA 1
ATOM 4858 C C . LEU A 1 617 ? 3.400 37.132 5.778 1.00 93.06 617 LEU A C 1
ATOM 4860 O O . LEU A 1 617 ? 3.859 38.050 5.100 1.00 93.06 617 LEU A O 1
ATOM 4864 N N . VAL A 1 618 ? 2.096 36.898 5.902 1.00 91.12 618 VAL A N 1
ATOM 4865 C CA . VAL A 1 618 ? 1.063 37.744 5.308 1.00 91.12 618 VAL A CA 1
ATOM 4866 C C . VAL A 1 618 ? 0.132 38.278 6.391 1.00 91.12 618 VAL A C 1
ATOM 4868 O O . VAL A 1 618 ? -0.368 37.529 7.234 1.00 91.12 618 VAL A O 1
ATOM 4871 N N . MET A 1 619 ? -0.111 39.585 6.363 1.00 91.81 619 MET A N 1
ATOM 4872 C CA . MET A 1 619 ? -0.980 40.287 7.300 1.00 91.81 619 MET A CA 1
ATOM 4873 C C . MET A 1 619 ? -1.964 41.182 6.542 1.00 91.81 619 MET A C 1
ATOM 4875 O O . MET A 1 619 ? -1.560 41.987 5.710 1.00 91.81 619 MET A O 1
ATOM 4879 N N . ILE A 1 620 ? -3.254 41.057 6.852 1.00 90.69 620 ILE A N 1
ATOM 4880 C CA . ILE A 1 620 ? -4.327 41.850 6.241 1.00 90.69 620 ILE A CA 1
ATOM 4881 C C . ILE A 1 620 ? -4.797 42.901 7.251 1.00 90.69 620 ILE A C 1
ATOM 4883 O O . ILE A 1 620 ? -5.453 42.548 8.243 1.00 90.69 620 ILE A O 1
ATOM 4887 N N . VAL A 1 621 ? -4.455 44.172 7.004 1.00 92.00 621 VAL A N 1
ATOM 4888 C CA . VAL A 1 621 ? -4.714 45.305 7.913 1.00 92.00 621 VAL A CA 1
ATOM 4889 C C . VAL A 1 621 ? -5.487 46.418 7.218 1.00 92.00 621 VAL A C 1
ATOM 4891 O O . VAL A 1 621 ? -5.193 46.749 6.076 1.00 92.00 621 VAL A O 1
ATOM 4894 N N . LYS A 1 622 ? -6.425 47.059 7.914 1.00 91.69 622 LYS A N 1
ATOM 4895 C CA . LYS A 1 622 ? -7.022 48.325 7.476 1.00 91.69 622 LYS A CA 1
ATOM 4896 C C . LYS A 1 622 ? -6.238 49.494 8.058 1.00 91.69 622 LYS A C 1
ATOM 4898 O O . LYS A 1 622 ? -6.029 49.550 9.275 1.00 91.69 622 LYS A O 1
ATOM 4903 N N . ASN A 1 623 ? -5.840 50.426 7.200 1.00 89.31 623 ASN A N 1
ATOM 4904 C CA . ASN A 1 623 ? -5.172 51.657 7.593 1.00 89.31 623 ASN A CA 1
ATOM 4905 C C . ASN A 1 623 ? -6.186 52.644 8.193 1.00 89.31 623 ASN A C 1
ATOM 4907 O O . ASN A 1 623 ? -7.103 53.093 7.509 1.00 89.31 623 ASN A O 1
ATOM 4911 N N . LEU A 1 624 ? -6.007 53.006 9.467 1.00 88.75 624 LEU A N 1
ATOM 4912 C CA . LEU A 1 624 ? -6.863 53.970 10.173 1.00 88.75 624 LEU A CA 1
ATOM 4913 C C . LEU A 1 624 ? -6.332 55.415 10.109 1.00 88.75 624 LEU A C 1
ATOM 4915 O O . LEU A 1 624 ? -6.726 56.244 10.928 1.00 88.75 624 LEU A O 1
ATOM 4919 N N . LYS A 1 625 ? -5.411 55.711 9.177 1.00 86.38 625 LYS A N 1
ATOM 4920 C CA . LYS A 1 625 ? -4.743 57.019 9.008 1.00 86.38 625 LYS A CA 1
ATOM 4921 C C . LYS A 1 625 ? -4.063 57.519 10.295 1.00 86.38 625 LYS A C 1
ATOM 4923 O O . LYS A 1 625 ? -4.054 58.706 10.604 1.00 86.38 625 LYS A O 1
ATOM 4928 N N . LYS A 1 626 ? -3.499 56.587 11.065 1.00 89.25 626 LYS A N 1
ATOM 4929 C CA . LYS A 1 626 ? -2.807 56.815 12.344 1.00 89.25 626 LYS A CA 1
ATOM 4930 C C . LYS A 1 626 ? -1.492 56.036 12.378 1.00 89.25 626 LYS A C 1
ATOM 4932 O O . LYS A 1 626 ? -1.271 55.141 11.563 1.00 89.25 626 LYS A O 1
ATOM 4937 N N . TYR A 1 627 ? -0.618 56.357 13.331 1.00 90.62 627 TYR A N 1
ATOM 4938 C CA . TYR A 1 627 ? 0.654 55.651 13.492 1.00 90.62 627 TYR A CA 1
ATOM 4939 C C . TYR A 1 627 ? 0.452 54.188 13.888 1.00 90.62 627 TYR A C 1
ATOM 4941 O O . TYR A 1 627 ? -0.145 53.902 14.925 1.00 90.62 627 TYR A O 1
ATOM 4949 N N . PHE A 1 628 ? 0.987 53.289 13.064 1.00 93.00 628 PHE A N 1
ATOM 4950 C CA . PHE A 1 628 ? 0.863 51.840 13.160 1.00 93.00 628 PHE A CA 1
ATOM 4951 C C . PHE A 1 628 ? 2.237 51.174 13.027 1.00 93.00 628 PHE A C 1
ATOM 4953 O O . PHE A 1 628 ? 3.098 51.619 12.261 1.00 93.00 628 PHE A O 1
ATOM 4960 N N . THR A 1 629 ? 2.438 50.092 13.778 1.00 94.62 629 THR A N 1
ATOM 4961 C CA . THR A 1 629 ? 3.648 49.271 13.720 1.00 94.62 629 THR A CA 1
ATOM 4962 C C . THR A 1 629 ? 3.353 47.819 14.101 1.00 94.62 629 THR A C 1
ATOM 4964 O O . THR A 1 629 ? 2.371 47.515 14.776 1.00 94.62 629 THR A O 1
ATOM 4967 N N . PHE A 1 630 ? 4.205 46.899 13.669 1.00 95.81 630 PHE A N 1
ATOM 4968 C CA . PHE A 1 630 ? 4.213 45.521 14.148 1.00 95.81 630 PHE A CA 1
ATOM 4969 C C . PHE A 1 630 ? 5.653 45.021 14.263 1.00 95.81 630 PHE A C 1
ATOM 4971 O O . PHE A 1 630 ? 6.567 45.544 13.619 1.00 95.81 630 PHE A O 1
ATOM 4978 N N . GLU A 1 631 ? 5.845 44.001 15.090 1.00 95.31 631 GLU A N 1
ATOM 4979 C CA . GLU A 1 631 ? 7.133 43.380 15.363 1.00 95.31 631 GLU A CA 1
ATOM 4980 C C . GLU A 1 631 ? 7.061 41.861 15.172 1.00 95.31 631 GLU A C 1
ATOM 4982 O O . GLU A 1 631 ? 6.087 41.207 15.545 1.00 95.31 631 GLU A O 1
ATOM 4987 N N . ILE A 1 632 ? 8.111 41.296 14.581 1.00 96.44 632 ILE A N 1
ATOM 4988 C CA . ILE A 1 632 ? 8.275 39.862 14.351 1.00 96.44 632 ILE A CA 1
ATOM 4989 C C . ILE A 1 632 ? 9.626 39.454 14.907 1.00 96.44 632 ILE A C 1
ATOM 4991 O O . ILE A 1 632 ? 10.659 39.989 14.505 1.00 96.44 632 ILE A O 1
ATOM 4995 N N . GLN A 1 633 ? 9.628 38.479 15.802 1.00 96.00 633 GLN A N 1
ATOM 4996 C CA . GLN A 1 633 ? 10.849 37.887 16.318 1.00 96.00 633 GLN A CA 1
ATOM 4997 C C . GLN A 1 633 ? 11.124 36.573 15.594 1.00 96.00 633 GLN A C 1
ATOM 4999 O O . GLN A 1 633 ? 10.244 35.716 15.526 1.00 96.00 633 GLN A O 1
ATOM 5004 N N . VAL A 1 634 ? 12.340 36.399 15.086 1.00 95.50 634 VAL A N 1
ATOM 5005 C CA . VAL A 1 634 ? 12.788 35.180 14.401 1.00 95.50 634 VAL A CA 1
ATOM 5006 C C . VAL A 1 634 ? 14.055 34.626 15.045 1.00 95.50 634 VAL A C 1
ATOM 5008 O O . VAL A 1 634 ? 14.789 35.355 15.716 1.00 95.50 634 VAL A O 1
ATOM 5011 N N . LEU A 1 635 ? 14.307 33.343 14.822 1.00 95.06 635 LEU A N 1
ATOM 5012 C CA . LEU A 1 635 ? 15.569 32.672 15.098 1.00 95.06 635 LEU A CA 1
ATOM 5013 C C . LEU A 1 635 ? 16.332 32.492 13.784 1.00 95.06 635 LEU A C 1
ATOM 5015 O O . LEU A 1 635 ? 15.741 32.075 12.783 1.00 95.06 635 LEU A O 1
ATOM 5019 N N . ASP A 1 636 ? 17.624 32.805 13.791 1.00 94.00 636 ASP A N 1
ATOM 5020 C CA . ASP A 1 636 ? 18.518 32.524 12.669 1.00 94.00 636 ASP A CA 1
ATOM 5021 C C . ASP A 1 636 ? 19.383 31.271 12.896 1.00 94.00 636 ASP A C 1
ATOM 5023 O O . ASP A 1 636 ? 19.402 30.685 13.979 1.00 94.00 636 ASP A O 1
ATOM 5027 N N . ASP A 1 637 ? 20.095 30.841 11.855 1.00 93.00 637 ASP A N 1
ATOM 5028 C CA . ASP A 1 637 ? 20.972 29.661 11.853 1.00 93.00 637 ASP A CA 1
ATOM 5029 C C . ASP A 1 637 ? 22.235 29.809 12.714 1.00 93.00 637 ASP A C 1
ATOM 5031 O O . ASP A 1 637 ? 22.926 28.826 12.973 1.00 93.00 637 ASP A O 1
ATOM 5035 N N . LYS A 1 638 ? 22.504 31.013 13.228 1.00 91.75 638 LYS A N 1
ATOM 5036 C CA . LYS A 1 638 ? 23.511 31.265 14.269 1.00 91.75 638 LYS A CA 1
ATOM 5037 C C . LYS A 1 638 ? 22.915 31.222 15.676 1.00 91.75 638 LYS A C 1
ATOM 5039 O O . LYS A 1 638 ? 23.578 31.615 16.634 1.00 91.75 638 LYS A O 1
ATOM 5044 N N . ASN A 1 639 ? 21.675 30.749 15.803 1.00 90.88 639 ASN A N 1
ATOM 5045 C CA . ASN A 1 639 ? 20.919 30.681 17.047 1.00 90.88 639 ASN A CA 1
ATOM 5046 C C . ASN A 1 639 ? 20.718 32.063 17.707 1.00 90.88 639 ASN A C 1
ATOM 5048 O O . ASN A 1 639 ? 20.570 32.173 18.926 1.00 90.88 639 ASN A O 1
ATOM 5052 N N . VAL A 1 640 ? 20.712 33.138 16.909 1.00 93.56 640 VAL A N 1
ATOM 5053 C CA . VAL A 1 640 ? 20.500 34.511 17.378 1.00 93.56 640 VAL A CA 1
ATOM 5054 C C . VAL A 1 640 ? 19.046 34.913 17.157 1.00 93.56 640 VAL A C 1
ATOM 5056 O O . VAL A 1 640 ? 18.488 34.781 16.067 1.00 93.56 640 VAL A O 1
ATOM 5059 N N . ARG A 1 641 ? 18.423 35.471 18.200 1.00 94.75 641 ARG A N 1
ATOM 5060 C CA . ARG A 1 641 ? 17.074 36.039 18.112 1.00 94.75 641 ARG A CA 1
ATOM 5061 C C . ARG A 1 641 ? 17.137 37.419 17.456 1.00 94.75 641 ARG A C 1
ATOM 5063 O O . ARG A 1 641 ? 17.723 38.347 18.015 1.00 94.75 641 ARG A O 1
ATOM 5070 N N . ARG A 1 642 ? 16.510 37.568 16.291 1.00 95.50 642 ARG A N 1
ATOM 5071 C CA . ARG A 1 642 ? 16.426 38.833 15.542 1.00 95.50 642 ARG A CA 1
ATOM 5072 C C . ARG A 1 642 ? 15.007 39.384 15.600 1.00 95.50 642 ARG A C 1
ATOM 5074 O O . ARG A 1 642 ? 14.045 38.619 15.609 1.00 95.50 642 ARG A O 1
ATOM 5081 N N . ARG A 1 643 ? 14.866 40.708 15.623 1.00 96.69 643 ARG A N 1
ATOM 5082 C CA . ARG A 1 643 ? 13.568 41.392 15.585 1.00 96.69 643 ARG A CA 1
ATOM 5083 C C . ARG A 1 643 ? 13.423 42.221 14.320 1.00 96.69 643 ARG A C 1
ATOM 5085 O O . ARG A 1 643 ? 14.271 43.060 14.042 1.00 96.69 643 ARG A O 1
ATOM 5092 N N . PHE A 1 644 ? 12.331 42.037 13.598 1.00 96.56 644 PHE A N 1
ATOM 5093 C CA . PHE A 1 644 ? 11.934 42.882 12.478 1.00 96.56 644 PHE A CA 1
ATOM 5094 C C . PHE A 1 644 ? 10.759 43.745 12.904 1.00 96.56 644 PHE A C 1
ATOM 5096 O O . PHE A 1 644 ? 9.731 43.213 13.311 1.00 96.56 644 PHE A O 1
ATOM 5103 N N . ARG A 1 645 ? 10.903 45.066 12.812 1.00 95.75 645 ARG A N 1
ATOM 5104 C CA . ARG A 1 645 ? 9.834 46.014 13.129 1.00 95.75 645 ARG A CA 1
ATOM 5105 C C . ARG A 1 645 ? 9.531 46.880 11.919 1.00 95.75 645 ARG A C 1
ATOM 5107 O O . ARG A 1 645 ? 10.426 47.564 11.433 1.00 95.75 645 ARG A O 1
ATOM 5114 N N . ALA A 1 646 ? 8.284 46.883 11.468 1.00 94.62 646 ALA A N 1
ATOM 5115 C CA . ALA A 1 646 ? 7.834 47.733 10.371 1.00 94.62 646 ALA A CA 1
ATOM 5116 C C . ALA A 1 646 ? 6.861 48.795 10.890 1.00 94.62 646 ALA A C 1
ATOM 5118 O O . ALA A 1 646 ? 6.006 48.489 11.723 1.00 94.62 646 ALA A O 1
ATOM 5119 N N . SER A 1 647 ? 6.999 50.037 10.422 1.00 93.44 647 SER A N 1
ATOM 5120 C CA . SER A 1 647 ? 6.235 51.182 10.938 1.00 93.44 647 SER A CA 1
ATOM 5121 C C . SER A 1 647 ? 5.911 52.193 9.845 1.00 93.44 647 SER A C 1
ATOM 5123 O O . SER A 1 647 ? 6.772 52.492 9.020 1.00 93.44 647 SER A O 1
ATOM 5125 N N . ASN A 1 648 ? 4.720 52.796 9.882 1.00 91.19 648 ASN A N 1
ATOM 5126 C CA . ASN A 1 648 ? 4.305 53.806 8.892 1.00 91.19 648 ASN A CA 1
ATOM 5127 C C . ASN A 1 648 ? 4.766 55.248 9.185 1.00 91.19 648 ASN A C 1
ATOM 5129 O O . ASN A 1 648 ? 4.482 56.156 8.414 1.00 91.19 648 ASN A O 1
ATOM 5133 N N . PHE A 1 649 ? 5.490 55.459 10.284 1.00 88.62 649 PHE A N 1
ATOM 5134 C CA . PHE A 1 649 ? 6.083 56.747 10.676 1.00 88.62 649 PHE A CA 1
ATOM 5135 C C . PHE A 1 649 ? 7.613 56.754 10.591 1.00 88.62 649 PHE A C 1
ATOM 5137 O O . PHE A 1 649 ? 8.258 57.758 10.884 1.00 88.62 649 PHE A O 1
ATOM 5144 N N . GLN A 1 650 ? 8.220 55.623 10.229 1.00 86.25 650 GLN A N 1
ATOM 5145 C CA . GLN A 1 650 ? 9.660 55.528 10.047 1.00 86.25 650 GLN A CA 1
ATOM 5146 C C . GLN A 1 650 ? 10.000 55.773 8.576 1.00 86.25 650 GLN A C 1
ATOM 5148 O O . GLN A 1 650 ? 9.371 55.184 7.707 1.00 86.25 650 GLN A O 1
ATOM 5153 N N . ALA A 1 651 ? 11.006 56.609 8.301 1.00 84.94 651 ALA A N 1
ATOM 5154 C CA . ALA A 1 651 ? 11.377 56.976 6.929 1.00 84.94 651 ALA A CA 1
ATOM 5155 C C . ALA A 1 651 ? 12.522 56.129 6.336 1.00 84.94 651 ALA A C 1
ATOM 5157 O O . ALA A 1 651 ? 12.616 55.986 5.123 1.00 84.94 651 ALA A O 1
ATOM 5158 N N . VAL A 1 652 ? 13.405 55.571 7.173 1.00 89.12 652 VAL A N 1
ATOM 5159 C CA . VAL A 1 652 ? 14.654 54.922 6.730 1.00 89.12 652 VAL A CA 1
ATOM 5160 C C . VAL A 1 652 ? 14.826 53.571 7.409 1.00 89.12 652 VAL A C 1
ATOM 5162 O O . VAL A 1 652 ? 14.603 53.468 8.615 1.00 89.12 652 VAL A O 1
ATOM 5165 N N . THR A 1 653 ? 15.271 52.553 6.672 1.00 91.69 653 THR A N 1
ATOM 5166 C CA . THR A 1 653 ? 15.620 51.241 7.236 1.00 91.69 653 THR A CA 1
ATOM 5167 C C . THR A 1 653 ? 16.881 51.334 8.097 1.00 91.69 653 THR A C 1
ATOM 5169 O O . THR A 1 653 ? 17.896 51.863 7.652 1.00 91.69 653 THR A O 1
ATOM 5172 N N . ARG A 1 654 ? 16.852 50.808 9.327 1.00 92.50 654 ARG A N 1
ATOM 5173 C CA . ARG A 1 654 ? 18.024 50.739 10.217 1.00 92.50 654 ARG A CA 1
ATOM 5174 C C . ARG A 1 654 ? 18.254 49.308 10.673 1.00 92.50 654 ARG A C 1
ATOM 5176 O O . ARG A 1 654 ? 17.366 48.698 11.264 1.00 92.50 654 ARG A O 1
ATOM 5183 N N . VAL A 1 655 ? 19.464 48.802 10.463 1.00 93.44 655 VAL A N 1
ATOM 5184 C CA . VAL A 1 655 ? 19.863 47.454 10.879 1.00 93.44 655 VAL A CA 1
ATOM 5185 C C . VAL A 1 655 ? 20.836 47.555 12.049 1.00 93.44 655 VAL A C 1
ATOM 5187 O O . VAL A 1 655 ? 21.910 48.137 11.937 1.00 93.44 655 VAL A O 1
ATOM 5190 N N . LYS A 1 656 ? 20.444 46.999 13.194 1.00 92.38 656 LYS A N 1
ATOM 5191 C CA . LYS A 1 656 ? 21.277 46.785 14.384 1.00 92.38 656 LYS A CA 1
ATOM 5192 C C . LYS A 1 656 ? 21.393 45.282 14.642 1.00 92.38 656 LYS A C 1
ATOM 5194 O O . LYS A 1 656 ? 20.495 44.552 14.217 1.00 92.38 656 LYS A O 1
ATOM 5199 N N . PRO A 1 657 ? 22.395 44.811 15.413 1.00 89.19 657 PRO A N 1
ATOM 5200 C CA . PRO A 1 657 ? 22.630 43.383 15.631 1.00 89.19 657 PRO A CA 1
ATOM 5201 C C . PRO A 1 657 ? 21.367 42.579 15.963 1.00 89.19 657 PRO A C 1
ATOM 5203 O O . PRO A 1 657 ? 21.118 41.563 15.340 1.00 89.19 657 PRO A O 1
ATOM 5206 N N . PHE A 1 658 ? 20.493 43.051 16.849 1.00 93.06 658 PHE A N 1
ATOM 5207 C CA . PHE A 1 658 ? 19.306 42.280 17.253 1.00 93.06 658 PHE A CA 1
ATOM 5208 C C . PHE A 1 658 ? 17.981 42.819 16.708 1.00 93.06 658 PHE A C 1
ATOM 5210 O O . PHE A 1 658 ? 16.928 42.253 17.001 1.00 93.06 658 PHE A O 1
ATOM 5217 N N . ILE A 1 659 ? 18.002 43.929 15.963 1.00 95.19 659 ILE A N 1
ATOM 5218 C CA . ILE A 1 659 ? 16.780 44.568 15.468 1.00 95.19 659 ILE A CA 1
ATOM 5219 C C . ILE A 1 659 ? 16.987 45.257 14.118 1.00 95.19 659 ILE A C 1
ATOM 5221 O O . ILE A 1 659 ? 17.918 46.040 13.943 1.00 95.19 659 ILE A O 1
ATOM 5225 N N . CYS A 1 660 ? 16.090 44.986 13.181 1.00 94.69 660 CYS A N 1
ATOM 5226 C CA . CYS A 1 660 ? 15.979 45.647 11.893 1.00 94.69 660 CYS A CA 1
ATOM 5227 C C . CYS A 1 660 ? 14.647 46.395 11.867 1.00 94.69 660 CYS A C 1
ATOM 5229 O O . CYS A 1 660 ? 13.581 45.790 12.004 1.00 94.69 660 CYS A O 1
ATOM 5231 N N . THR A 1 661 ? 14.705 47.716 11.741 1.00 94.69 661 THR A N 1
ATOM 5232 C CA . THR A 1 661 ? 13.516 48.561 11.656 1.00 94.69 661 THR A CA 1
ATOM 5233 C C . THR A 1 661 ? 13.340 49.062 10.226 1.00 94.69 661 THR A C 1
ATOM 5235 O O . THR A 1 661 ? 14.307 49.533 9.631 1.00 94.69 661 THR A O 1
ATOM 5238 N N . MET A 1 662 ? 12.134 48.961 9.667 1.00 94.94 662 MET A N 1
ATOM 5239 C CA . MET A 1 662 ? 11.841 49.240 8.256 1.00 94.94 662 MET A CA 1
ATOM 5240 C C . MET A 1 662 ? 10.628 50.175 8.081 1.00 94.94 662 MET A C 1
ATOM 5242 O O . MET A 1 662 ? 9.688 50.112 8.882 1.00 94.94 662 MET A O 1
ATOM 5246 N N . PRO A 1 663 ? 10.632 51.046 7.055 1.00 93.56 663 PRO A N 1
ATOM 5247 C CA . PRO A 1 663 ? 9.468 51.848 6.697 1.00 93.56 663 PRO A CA 1
ATOM 5248 C C . PRO A 1 663 ? 8.345 50.954 6.146 1.00 93.56 663 PRO A C 1
ATOM 5250 O O . PRO A 1 663 ? 8.604 49.983 5.437 1.00 93.56 663 PRO A O 1
ATOM 5253 N N . LEU A 1 664 ? 7.094 51.295 6.452 1.00 92.31 664 LEU A N 1
ATOM 5254 C CA . LEU A 1 664 ? 5.894 50.636 5.937 1.00 92.31 664 LEU A CA 1
ATOM 5255 C C . LEU A 1 664 ? 5.001 51.675 5.261 1.00 92.31 664 LEU A C 1
ATOM 5257 O O . LEU A 1 664 ? 4.497 52.580 5.920 1.00 92.31 664 LEU A O 1
ATOM 5261 N N . LYS A 1 665 ? 4.759 51.530 3.959 1.00 88.88 665 LYS A N 1
ATOM 5262 C CA . LYS A 1 665 ? 3.745 52.325 3.263 1.00 88.88 665 LYS A CA 1
ATOM 5263 C C . LYS A 1 665 ? 2.414 51.576 3.314 1.00 88.88 665 LYS A C 1
ATOM 5265 O O . LYS A 1 665 ? 2.379 50.389 3.006 1.00 88.88 665 LYS A O 1
ATOM 5270 N N . LEU A 1 666 ? 1.354 52.263 3.731 1.00 88.62 666 LEU A N 1
ATOM 5271 C CA . LEU A 1 666 ? -0.013 51.746 3.723 1.00 88.62 666 LEU A CA 1
ATOM 5272 C C . LEU A 1 666 ? -0.888 52.683 2.897 1.00 88.62 666 LEU A C 1
ATOM 5274 O O . LEU A 1 666 ? -0.914 53.886 3.165 1.00 88.62 666 LEU A O 1
ATOM 5278 N N . ASP A 1 667 ? -1.611 52.123 1.939 1.00 88.62 667 ASP A N 1
ATOM 5279 C CA . ASP A 1 667 ? -2.612 52.831 1.150 1.00 88.62 667 ASP A CA 1
ATOM 5280 C C . ASP A 1 667 ? -3.897 53.040 1.971 1.00 88.62 667 ASP A C 1
ATOM 5282 O O . ASP A 1 667 ? -4.034 52.545 3.102 1.00 88.62 667 ASP A O 1
ATOM 5286 N N . GLU A 1 668 ? -4.840 53.822 1.442 1.00 85.25 668 GLU A N 1
ATOM 5287 C CA . GLU A 1 668 ? -6.148 53.985 2.079 1.00 85.25 668 GLU A CA 1
ATOM 5288 C C . GLU A 1 668 ? -6.946 52.671 2.034 1.00 85.25 668 GLU A C 1
ATOM 5290 O O . GLU A 1 668 ? -6.947 51.962 1.032 1.00 85.25 668 GLU A O 1
ATOM 5295 N N . GLY A 1 669 ? -7.635 52.335 3.129 1.00 89.25 669 GLY A N 1
ATOM 5296 C CA . GLY A 1 669 ? -8.434 51.109 3.219 1.00 89.25 669 GLY A CA 1
ATOM 5297 C C . GLY A 1 669 ? -7.629 49.864 3.611 1.00 89.25 669 GLY A C 1
ATOM 5298 O O . GLY A 1 669 ? -6.768 49.909 4.498 1.00 89.25 669 GLY A O 1
ATOM 5299 N N . TRP A 1 670 ? -7.986 48.718 3.025 1.00 90.88 670 TRP A N 1
ATOM 5300 C CA . TRP A 1 670 ? -7.412 47.408 3.344 1.00 90.88 670 TRP A CA 1
ATOM 5301 C C . TRP A 1 670 ? -6.104 47.157 2.591 1.00 90.88 670 TRP A C 1
ATOM 5303 O O . TRP A 1 670 ? -6.023 47.303 1.380 1.00 90.88 670 TRP A O 1
ATOM 5313 N N . ASN A 1 671 ? -5.085 46.736 3.331 1.00 90.62 671 ASN A N 1
ATOM 5314 C CA . ASN A 1 671 ? -3.731 46.500 2.862 1.00 90.62 671 ASN A CA 1
ATOM 5315 C C . ASN A 1 671 ? -3.323 45.053 3.157 1.00 90.62 671 ASN A C 1
ATOM 5317 O O . ASN A 1 671 ? -3.575 44.538 4.253 1.00 90.62 671 ASN A O 1
ATOM 5321 N N . GLN A 1 672 ? -2.635 44.423 2.208 1.00 90.75 672 GLN A N 1
ATOM 5322 C CA . GLN A 1 672 ? -2.021 43.111 2.383 1.00 90.75 672 GLN A CA 1
ATOM 5323 C C . GLN A 1 672 ? -0.503 43.269 2.501 1.00 90.75 672 GLN A C 1
ATOM 5325 O O . GLN A 1 672 ? 0.205 43.482 1.523 1.00 90.75 672 GLN A O 1
ATOM 5330 N N . ILE A 1 673 ? 0.002 43.158 3.723 1.00 91.50 673 ILE A N 1
ATOM 5331 C CA . ILE A 1 673 ? 1.428 43.243 4.027 1.00 91.50 673 ILE A CA 1
ATOM 5332 C C . ILE A 1 673 ? 2.033 41.854 3.839 1.00 91.50 673 ILE A C 1
ATOM 5334 O O . ILE A 1 673 ? 1.603 40.903 4.491 1.00 91.50 673 ILE A O 1
ATOM 5338 N N . GLN A 1 674 ? 3.037 41.741 2.972 1.00 93.00 674 GLN A N 1
ATOM 5339 C CA . GLN A 1 674 ? 3.723 40.487 2.663 1.00 93.00 674 GLN A CA 1
ATOM 5340 C C . GLN A 1 674 ? 5.216 40.631 2.961 1.00 93.00 674 GLN A C 1
ATOM 5342 O O . GLN A 1 674 ? 5.887 41.488 2.390 1.00 93.00 674 GLN A O 1
ATOM 5347 N N . LEU A 1 675 ? 5.748 39.797 3.855 1.00 93.62 675 LEU A N 1
ATOM 5348 C CA . LEU A 1 675 ? 7.160 39.810 4.232 1.00 93.62 675 LEU A CA 1
ATOM 5349 C C . LEU A 1 675 ? 7.797 38.448 3.984 1.00 93.62 675 LEU A C 1
ATOM 5351 O O . LEU A 1 675 ? 7.372 37.448 4.558 1.00 93.62 675 LEU A O 1
ATOM 5355 N N . ASN A 1 676 ? 8.863 38.426 3.185 1.00 95.50 676 ASN A N 1
ATOM 5356 C CA . ASN A 1 676 ? 9.731 37.263 3.042 1.00 95.50 676 ASN A CA 1
ATOM 5357 C C . ASN A 1 676 ? 10.791 37.292 4.151 1.00 95.50 676 ASN A C 1
ATOM 5359 O O . ASN A 1 676 ? 11.813 37.965 4.038 1.00 95.50 676 ASN A O 1
ATOM 5363 N N . LEU A 1 677 ? 10.531 36.581 5.244 1.00 95.62 677 LEU A N 1
ATOM 5364 C CA . LEU A 1 677 ? 11.398 36.533 6.419 1.00 95.62 677 LEU A CA 1
ATOM 5365 C C . LEU A 1 677 ? 12.756 35.901 6.109 1.00 95.62 677 LEU A C 1
ATOM 5367 O O . LEU A 1 677 ? 13.763 36.333 6.669 1.00 95.62 677 LEU A O 1
ATOM 5371 N N . THR A 1 678 ? 12.809 34.940 5.186 1.00 92.81 678 THR A N 1
ATOM 5372 C CA . THR A 1 678 ? 14.072 34.347 4.727 1.00 92.81 678 THR A CA 1
ATOM 5373 C C . THR A 1 678 ? 14.948 35.376 4.029 1.00 92.81 678 THR A C 1
ATOM 5375 O O . THR A 1 678 ? 16.117 35.529 4.382 1.00 92.81 678 THR A O 1
ATOM 5378 N N . ASP A 1 679 ? 14.381 36.118 3.080 1.00 94.81 679 ASP A N 1
ATOM 5379 C CA . ASP A 1 679 ? 15.099 37.174 2.365 1.00 94.81 679 ASP A CA 1
ATOM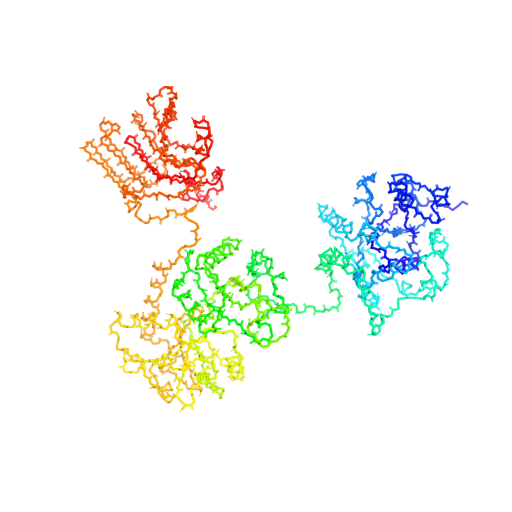 5380 C C . ASP A 1 679 ? 15.485 38.331 3.300 1.00 94.81 679 ASP A C 1
ATOM 5382 O O . ASP A 1 679 ? 16.626 38.784 3.283 1.00 94.81 679 ASP A O 1
ATOM 5386 N N . LEU A 1 680 ? 14.588 38.749 4.200 1.00 94.62 680 LEU A N 1
ATOM 5387 C CA . LEU A 1 680 ? 14.875 39.788 5.195 1.00 94.62 680 LEU A CA 1
ATOM 5388 C C . LEU A 1 680 ? 16.004 39.396 6.152 1.00 94.62 680 LEU A C 1
ATOM 5390 O O . LEU A 1 680 ? 16.858 40.227 6.459 1.00 94.62 680 LEU A O 1
ATOM 5394 N N . THR A 1 681 ? 16.036 38.141 6.607 1.00 94.88 681 THR A N 1
ATOM 5395 C CA . THR A 1 681 ? 17.085 37.638 7.512 1.00 94.88 681 THR A CA 1
ATOM 5396 C C . THR A 1 681 ? 18.428 37.593 6.794 1.00 94.88 681 THR A C 1
ATOM 5398 O O . THR A 1 681 ? 19.423 38.101 7.316 1.00 94.88 681 THR A O 1
ATOM 5401 N N . ARG A 1 682 ? 18.433 37.125 5.542 1.00 95.44 682 ARG A N 1
ATOM 5402 C CA . ARG A 1 682 ? 19.627 37.106 4.701 1.00 95.44 682 ARG A CA 1
ATOM 5403 C C . ARG A 1 682 ? 20.158 38.511 4.420 1.00 95.44 682 ARG A C 1
ATOM 5405 O O . ARG A 1 682 ? 21.344 38.751 4.610 1.00 95.44 682 ARG A O 1
ATOM 5412 N N . ARG A 1 683 ? 19.302 39.449 4.004 1.00 94.19 683 ARG A N 1
ATOM 5413 C CA . ARG A 1 683 ? 19.720 40.820 3.655 1.00 94.19 683 ARG A CA 1
ATOM 5414 C C . ARG A 1 683 ? 20.154 41.640 4.864 1.00 94.19 683 ARG A C 1
ATOM 5416 O O . ARG A 1 683 ? 21.095 42.416 4.750 1.00 94.19 683 ARG A O 1
ATOM 5423 N N . ALA A 1 684 ? 19.477 41.496 6.003 1.00 93.25 684 ALA A N 1
ATOM 5424 C CA . ALA A 1 684 ? 19.804 42.272 7.196 1.00 93.25 684 ALA A CA 1
ATOM 5425 C C . ALA A 1 684 ? 21.024 41.716 7.949 1.00 93.25 684 ALA A C 1
ATOM 5427 O O . ALA A 1 684 ? 21.787 42.493 8.515 1.00 93.25 684 ALA A O 1
ATOM 5428 N N . TYR A 1 685 ? 21.214 40.392 7.979 1.00 95.25 685 TYR A N 1
ATOM 5429 C CA . TYR A 1 685 ? 22.177 39.759 8.891 1.00 95.25 685 TYR A CA 1
ATOM 5430 C C . TYR A 1 685 ? 23.160 38.788 8.233 1.00 95.25 685 TYR A C 1
ATOM 5432 O O . TYR A 1 685 ? 24.080 38.325 8.908 1.00 95.25 685 TYR A O 1
ATOM 5440 N N . GLY A 1 686 ? 22.991 38.462 6.948 1.00 92.81 686 GLY A N 1
ATOM 5441 C CA . GLY A 1 686 ? 23.799 37.442 6.273 1.00 92.81 686 GLY A CA 1
ATOM 5442 C C . GLY A 1 686 ? 23.606 36.033 6.846 1.00 92.81 686 GLY A C 1
ATOM 5443 O O . GLY A 1 686 ? 24.484 35.190 6.687 1.00 92.81 686 GLY A O 1
ATOM 5444 N N . THR A 1 687 ? 22.496 35.790 7.549 1.00 94.69 687 THR A N 1
ATOM 5445 C CA . THR A 1 687 ? 22.147 34.514 8.192 1.00 94.69 687 THR A CA 1
ATOM 5446 C C . THR A 1 687 ? 20.890 33.908 7.575 1.00 94.69 687 THR A C 1
ATOM 5448 O O . THR A 1 687 ? 20.134 34.590 6.873 1.00 94.69 687 THR A O 1
ATOM 5451 N N . ASN A 1 688 ? 20.662 32.614 7.805 1.00 93.31 688 ASN A N 1
ATOM 5452 C CA . ASN A 1 688 ? 19.471 31.930 7.309 1.00 93.31 688 ASN A CA 1
ATOM 5453 C C . ASN A 1 688 ? 18.351 31.953 8.351 1.00 93.31 688 ASN A C 1
ATOM 5455 O O . ASN A 1 688 ? 18.571 31.714 9.535 1.00 93.31 688 ASN A O 1
ATOM 5459 N N . TYR A 1 689 ? 17.132 32.220 7.889 1.00 93.25 689 TYR A N 1
ATOM 5460 C CA . TYR A 1 689 ? 15.925 32.112 8.702 1.00 93.25 689 TYR A CA 1
ATOM 5461 C C . TYR A 1 689 ? 15.669 30.651 9.095 1.00 93.25 689 TYR A C 1
ATOM 5463 O O . TYR A 1 689 ? 15.606 29.781 8.226 1.00 93.25 689 TYR A O 1
ATOM 5471 N N . VAL A 1 690 ? 15.493 30.395 10.393 1.00 90.38 690 VAL A N 1
ATOM 5472 C CA . VAL A 1 690 ? 15.159 29.066 10.930 1.00 90.38 690 VAL A CA 1
ATOM 5473 C C . VAL A 1 690 ? 13.673 28.987 11.251 1.00 90.38 690 VAL A C 1
ATOM 5475 O O . VAL A 1 690 ? 12.976 28.098 10.760 1.00 90.38 690 VAL A O 1
ATOM 5478 N N . GLU A 1 691 ? 13.182 29.917 12.072 1.00 88.00 691 GLU A N 1
ATOM 5479 C CA . GLU A 1 691 ? 11.775 29.969 12.463 1.00 88.00 691 GLU A CA 1
ATOM 5480 C C . GLU A 1 691 ? 11.346 31.338 12.995 1.00 88.00 691 GLU A C 1
ATOM 5482 O O . GLU A 1 691 ? 12.145 32.119 13.509 1.00 88.00 691 GLU A O 1
ATOM 5487 N N . THR A 1 692 ? 10.047 31.616 12.926 1.00 92.69 692 THR A N 1
ATOM 5488 C CA . THR A 1 692 ? 9.413 32.723 13.636 1.00 92.69 692 THR A CA 1
ATOM 5489 C C . THR A 1 692 ? 9.069 32.289 15.050 1.00 92.69 692 THR A C 1
ATOM 5491 O O . THR A 1 692 ? 8.405 31.273 15.263 1.00 92.69 692 THR A O 1
ATOM 5494 N N . LEU A 1 693 ? 9.495 33.101 16.012 1.00 89.50 693 LEU A N 1
ATOM 5495 C CA . LEU A 1 693 ? 9.306 32.895 17.441 1.00 89.50 693 LEU A CA 1
ATOM 5496 C C . LEU A 1 693 ? 8.056 33.610 17.952 1.00 89.50 693 LEU A C 1
ATOM 5498 O O . LEU A 1 693 ? 7.305 33.023 18.726 1.00 89.50 693 LEU A O 1
ATOM 5502 N N . ARG A 1 694 ? 7.825 34.857 17.521 1.00 92.50 694 ARG A N 1
ATOM 5503 C CA . ARG A 1 694 ? 6.759 35.715 18.058 1.00 92.50 694 ARG A CA 1
ATOM 5504 C C . ARG A 1 694 ? 6.284 36.737 17.031 1.00 92.50 694 ARG A C 1
ATOM 5506 O O . ARG A 1 694 ? 7.082 37.228 16.234 1.00 92.50 694 ARG A O 1
ATOM 5513 N N . VAL A 1 695 ? 4.999 37.077 17.082 1.00 94.44 695 VAL A N 1
ATOM 5514 C CA . VAL A 1 695 ? 4.401 38.191 16.331 1.00 94.44 695 VAL A CA 1
ATOM 5515 C C . VAL A 1 695 ? 3.688 39.112 17.310 1.00 94.44 695 VAL A C 1
ATOM 5517 O O . VAL A 1 695 ? 2.892 38.646 18.122 1.00 94.44 695 VAL A O 1
ATOM 5520 N N . GLN A 1 696 ? 3.950 40.411 17.213 1.00 93.94 696 GLN A N 1
ATOM 5521 C CA . GLN A 1 696 ? 3.322 41.447 18.020 1.00 93.94 696 GLN A CA 1
ATOM 5522 C C . GLN A 1 696 ? 2.761 42.547 17.120 1.00 93.94 696 GLN A C 1
ATOM 5524 O O . GLN A 1 696 ? 3.458 43.065 16.250 1.00 93.94 696 GLN A O 1
ATOM 5529 N N . VAL A 1 697 ? 1.497 42.913 17.326 1.00 93.81 697 VAL A N 1
ATOM 5530 C CA . VAL A 1 697 ? 0.800 43.940 16.540 1.00 93.81 697 VAL A CA 1
ATOM 5531 C C . VAL A 1 697 ? 0.375 45.070 17.464 1.00 93.81 697 VAL A C 1
ATOM 5533 O O . VAL A 1 697 ? -0.333 44.841 18.445 1.00 93.81 697 VAL A O 1
ATOM 5536 N N . HIS A 1 698 ? 0.827 46.282 17.148 1.00 92.50 698 HIS A N 1
ATOM 5537 C CA . HIS A 1 698 ? 0.551 47.497 17.911 1.00 92.50 698 HIS A CA 1
ATOM 5538 C C . HIS A 1 698 ? -0.767 48.158 17.437 1.00 92.50 698 HIS A C 1
ATOM 5540 O O . HIS A 1 698 ? -1.371 47.707 16.456 1.00 92.50 698 HIS A O 1
ATOM 5546 N N . PRO A 1 699 ? -1.274 49.189 18.137 1.00 88.75 699 PRO A N 1
ATOM 5547 C CA . PRO A 1 699 ? -2.603 49.723 17.911 1.00 88.75 699 PRO A CA 1
ATOM 5548 C C . PRO A 1 699 ? -2.661 50.604 16.661 1.00 88.75 699 PRO A C 1
ATOM 5550 O O . PRO A 1 699 ? -1.654 50.867 16.004 1.00 88.75 699 PRO A O 1
ATOM 5553 N N . ASN A 1 700 ? -3.871 51.088 16.383 1.00 91.25 700 ASN A N 1
ATOM 5554 C CA . ASN A 1 700 ? -4.276 51.897 15.236 1.00 91.25 700 ASN A CA 1
ATOM 5555 C C . ASN A 1 700 ? -4.423 51.121 13.920 1.00 91.25 700 ASN A C 1
ATOM 5557 O O . ASN A 1 700 ? -4.135 51.646 12.844 1.00 91.25 700 ASN A O 1
ATOM 5561 N N . CYS A 1 701 ? -4.937 49.892 14.000 1.00 91.56 701 CYS A N 1
ATOM 5562 C CA . CYS A 1 701 ? -5.326 49.103 12.833 1.00 91.56 701 CYS A CA 1
ATOM 5563 C C . CYS A 1 701 ? -6.626 48.321 13.071 1.00 91.56 701 CYS A C 1
ATOM 5565 O O . CYS A 1 701 ? -7.016 48.050 14.212 1.00 91.56 701 CYS A O 1
ATOM 5567 N N . ARG A 1 702 ? -7.275 47.907 11.974 1.00 92.06 702 ARG A N 1
ATOM 5568 C CA . ARG A 1 702 ? -8.195 46.758 11.993 1.00 92.06 702 ARG A CA 1
ATOM 5569 C C . ARG A 1 702 ? -7.493 45.565 11.379 1.00 92.06 702 ARG A C 1
ATOM 5571 O O . ARG A 1 702 ? -7.009 45.643 10.256 1.00 92.06 702 ARG A O 1
ATOM 5578 N N . LEU A 1 703 ? -7.445 44.465 12.109 1.00 89.81 703 LEU A N 1
ATOM 5579 C CA . LEU A 1 703 ? -6.779 43.242 11.709 1.00 89.81 703 LEU A CA 1
ATOM 5580 C C . LEU A 1 703 ? -7.815 42.195 11.307 1.00 89.81 703 LEU A C 1
ATOM 5582 O O . LEU A 1 703 ? -8.682 41.821 12.101 1.00 89.81 703 LEU A O 1
ATOM 5586 N N . ARG A 1 704 ? -7.700 41.682 10.080 1.00 86.19 704 ARG A N 1
ATOM 5587 C CA . ARG A 1 704 ? -8.541 40.575 9.602 1.00 86.19 704 ARG A CA 1
ATOM 5588 C C . ARG A 1 704 ? -7.846 39.230 9.791 1.00 86.19 704 ARG A C 1
ATOM 5590 O O . ARG A 1 704 ? -8.431 38.295 10.344 1.00 86.19 704 ARG A O 1
ATOM 5597 N N . ARG A 1 705 ? -6.604 39.116 9.307 1.00 86.56 705 ARG A N 1
ATOM 5598 C CA . ARG A 1 705 ? -5.836 37.863 9.287 1.00 86.56 705 ARG A CA 1
ATOM 5599 C C . ARG A 1 705 ? -4.338 38.103 9.414 1.00 86.56 705 ARG A C 1
ATOM 5601 O O . ARG A 1 705 ? -3.813 39.089 8.906 1.00 86.56 705 ARG A O 1
ATOM 5608 N N . ILE A 1 706 ? -3.682 37.130 10.037 1.00 88.94 706 ILE A N 1
ATOM 5609 C CA . ILE A 1 706 ? -2.236 36.918 10.013 1.00 88.94 706 ILE A CA 1
ATOM 5610 C C . ILE A 1 706 ? -2.038 35.442 9.698 1.00 88.94 706 ILE A C 1
ATOM 5612 O O . ILE A 1 706 ? -2.624 34.592 10.372 1.00 88.94 706 ILE A O 1
ATOM 5616 N N . TYR A 1 707 ? -1.253 35.132 8.677 1.00 86.00 707 TYR A N 1
ATOM 5617 C CA . TYR A 1 707 ? -0.915 33.759 8.330 1.00 86.00 707 TYR A CA 1
ATOM 5618 C C . TYR A 1 707 ? 0.492 33.679 7.753 1.00 86.00 707 TYR A C 1
ATOM 5620 O O . TYR A 1 707 ? 1.084 34.682 7.363 1.00 86.00 707 TYR A O 1
ATOM 5628 N N . PHE A 1 708 ? 1.026 32.465 7.721 1.00 87.75 708 PHE A N 1
ATOM 5629 C CA . PHE A 1 708 ? 2.314 32.184 7.114 1.00 87.75 708 PHE A CA 1
ATOM 5630 C C . PHE A 1 708 ? 2.129 31.231 5.943 1.00 87.75 708 PHE A C 1
ATOM 5632 O O . PHE A 1 708 ? 1.215 30.409 5.955 1.00 87.75 708 PHE A O 1
ATOM 5639 N N . SER A 1 709 ? 2.999 31.339 4.948 1.00 84.12 709 SER A N 1
ATOM 5640 C CA . SER A 1 709 ? 2.928 30.550 3.720 1.00 84.12 709 SER A CA 1
ATOM 5641 C C . SER A 1 709 ? 4.321 30.165 3.224 1.00 84.12 709 SER A C 1
ATOM 5643 O O . SER A 1 709 ? 5.329 30.780 3.579 1.00 84.12 709 SER A O 1
ATOM 5645 N N . ASP A 1 710 ? 4.387 29.081 2.460 1.00 77.19 710 ASP A N 1
ATOM 5646 C CA . ASP A 1 710 ? 5.600 28.582 1.807 1.00 77.19 710 ASP A CA 1
ATOM 5647 C C . ASP A 1 710 ? 5.956 29.380 0.549 1.00 77.19 710 ASP A C 1
ATOM 5649 O O . ASP A 1 710 ? 7.134 29.546 0.238 1.00 77.19 710 ASP A O 1
ATOM 5653 N N . ARG A 1 711 ? 4.939 29.932 -0.113 1.00 83.38 711 ARG A N 1
ATOM 5654 C CA . ARG A 1 711 ? 5.028 30.867 -1.234 1.00 83.38 711 ARG A CA 1
ATOM 5655 C C . ARG A 1 711 ? 3.917 31.911 -1.139 1.00 83.38 711 ARG A C 1
ATOM 5657 O O . ARG A 1 711 ? 2.954 31.724 -0.401 1.00 83.38 711 ARG A O 1
ATOM 5664 N N . LEU A 1 712 ? 4.024 32.987 -1.908 1.00 83.50 712 LEU A N 1
ATOM 5665 C CA . LEU A 1 712 ? 2.909 33.917 -2.087 1.00 83.50 712 LEU A CA 1
ATOM 5666 C C . LEU A 1 712 ? 1.876 33.287 -3.030 1.00 83.50 712 LEU A C 1
ATOM 5668 O O . LEU A 1 712 ? 2.244 32.786 -4.090 1.00 83.50 712 LEU A O 1
ATOM 5672 N N . TYR A 1 713 ? 0.610 33.295 -2.619 1.00 78.31 713 TYR A N 1
ATOM 5673 C CA . TYR A 1 713 ? -0.526 32.759 -3.375 1.00 78.31 713 TYR A CA 1
ATOM 5674 C C . TYR A 1 713 ? -1.333 33.901 -3.991 1.00 78.31 713 TYR A C 1
ATOM 5676 O O . TYR A 1 713 ? -1.445 34.969 -3.378 1.00 78.31 713 TYR A O 1
ATOM 5684 N N . SER A 1 714 ? -1.917 33.675 -5.169 1.00 78.06 714 SER A N 1
ATOM 5685 C CA . SER A 1 714 ? -2.883 34.614 -5.751 1.00 78.06 714 SER A CA 1
ATOM 5686 C C . SER A 1 714 ? -4.228 34.564 -5.005 1.00 78.06 714 SER A C 1
ATOM 5688 O O . SER A 1 714 ? -4.548 33.584 -4.333 1.00 78.06 714 SER A O 1
ATOM 5690 N N . GLU A 1 715 ? -5.055 35.607 -5.135 1.00 71.19 715 GLU A N 1
ATOM 5691 C CA . GLU A 1 715 ? -6.418 35.629 -4.565 1.00 71.19 715 GLU A CA 1
ATOM 5692 C C . GLU A 1 715 ? -7.305 34.481 -5.085 1.00 71.19 715 GLU A C 1
ATOM 5694 O O . GLU A 1 715 ? -8.229 34.047 -4.402 1.00 71.19 715 GLU A O 1
ATOM 5699 N N . GLU A 1 716 ? -7.034 33.940 -6.274 1.00 71.00 716 GLU A N 1
ATOM 5700 C CA . GLU A 1 716 ? -7.767 32.793 -6.823 1.00 71.00 716 GLU A CA 1
ATOM 5701 C C . GLU A 1 716 ? -7.412 31.489 -6.104 1.00 71.00 716 GLU A C 1
ATOM 5703 O O . GLU A 1 716 ? -8.312 30.712 -5.780 1.00 71.00 716 GLU A O 1
ATOM 5708 N N . GLU A 1 717 ? -6.126 31.300 -5.795 1.00 68.62 717 GLU A N 1
ATOM 5709 C CA . GLU A 1 717 ? -5.584 30.120 -5.112 1.00 68.62 717 GLU A CA 1
ATOM 5710 C C . GLU A 1 717 ? -5.899 30.094 -3.609 1.00 68.62 717 GLU A C 1
ATOM 5712 O O . GLU A 1 717 ? -5.860 29.032 -2.981 1.00 68.62 717 GLU A O 1
ATOM 5717 N N . LEU A 1 718 ? -6.187 31.253 -3.006 1.00 70.94 718 LEU A N 1
ATOM 5718 C CA . LEU A 1 718 ? -6.500 31.339 -1.584 1.00 70.94 718 LEU A CA 1
ATOM 5719 C C . LEU A 1 718 ? -7.870 30.704 -1.280 1.00 70.94 718 LEU A C 1
ATOM 5721 O O . LEU A 1 718 ? -8.856 30.980 -1.965 1.00 70.94 718 LEU A O 1
ATOM 5725 N N . PRO A 1 719 ? -8.000 29.899 -0.211 1.00 69.06 719 PRO A N 1
ATOM 5726 C CA . PRO A 1 719 ? -9.311 29.475 0.265 1.00 69.06 719 PRO A CA 1
ATOM 5727 C C . PRO A 1 719 ? -10.193 30.689 0.621 1.00 69.06 719 PRO A C 1
ATOM 5729 O O . PRO A 1 719 ? -9.654 31.713 1.063 1.00 69.06 719 PRO A O 1
ATOM 5732 N N . PRO A 1 720 ? -11.533 30.602 0.488 1.00 68.44 720 PRO A N 1
ATOM 5733 C CA . PRO A 1 720 ? -12.449 31.725 0.730 1.00 68.44 720 PRO A CA 1
ATOM 5734 C C . PRO A 1 720 ? -12.230 32.461 2.063 1.00 68.44 720 PRO A C 1
ATOM 5736 O O . PRO A 1 720 ? -12.415 33.671 2.154 1.00 68.44 720 PRO A O 1
ATOM 5739 N N . GLU A 1 721 ? -11.799 31.756 3.108 1.00 65.38 721 GLU A N 1
ATOM 5740 C CA . GLU A 1 721 ? -11.535 32.305 4.440 1.00 65.38 721 GLU A CA 1
ATOM 5741 C C . GLU A 1 721 ? -10.257 33.162 4.568 1.00 65.38 721 GLU A C 1
ATOM 5743 O O . GLU A 1 721 ? -10.082 33.841 5.595 1.00 65.38 721 GLU A O 1
ATOM 5748 N N . PHE A 1 722 ? -9.378 33.120 3.560 1.00 68.75 722 PHE A N 1
ATOM 5749 C CA . PHE A 1 722 ? -8.137 33.898 3.460 1.00 68.75 722 PHE A CA 1
ATOM 5750 C C . PHE A 1 722 ? -8.198 35.010 2.405 1.00 68.75 722 PHE A C 1
ATOM 5752 O O . PHE A 1 722 ? -7.354 35.903 2.457 1.00 68.75 722 PHE A O 1
ATOM 5759 N N . LYS A 1 723 ? -9.203 34.998 1.518 1.00 70.31 723 LYS A N 1
ATOM 5760 C CA . LYS A 1 723 ? -9.440 36.063 0.531 1.00 70.31 723 LYS A CA 1
ATOM 5761 C C . LYS A 1 723 ? -9.798 37.385 1.196 1.00 70.31 723 LYS A C 1
ATOM 5763 O O . LYS A 1 723 ? -10.475 37.391 2.236 1.00 70.31 723 LYS A O 1
ATOM 5768 N N . LEU A 1 724 ? -9.393 38.506 0.599 1.00 69.00 724 LEU A N 1
ATOM 5769 C CA . LEU A 1 724 ? -9.800 39.836 1.060 1.00 69.00 724 LEU A CA 1
ATOM 5770 C C . LEU A 1 724 ? -11.274 40.127 0.736 1.00 69.00 724 LEU A C 1
ATOM 5772 O O . LEU A 1 724 ? -11.982 40.699 1.564 1.00 69.00 724 LEU A O 1
ATOM 5776 N N . TYR A 1 725 ? -11.778 39.661 -0.401 1.00 65.00 725 TYR A N 1
ATOM 5777 C CA . TYR A 1 725 ? -13.189 39.780 -0.765 1.00 65.00 725 TYR A CA 1
ATOM 5778 C C . TYR A 1 725 ? -13.807 38.389 -0.877 1.00 65.00 725 TYR A C 1
ATOM 5780 O O . TYR A 1 725 ? -13.200 37.466 -1.418 1.00 65.00 725 TYR A O 1
ATOM 5788 N N . LEU A 1 726 ? -15.006 38.213 -0.319 1.00 55.12 726 LEU A N 1
ATOM 5789 C CA . LEU A 1 726 ? -15.761 36.987 -0.565 1.00 55.12 726 LEU A CA 1
ATOM 5790 C C . LEU A 1 726 ? -16.148 36.957 -2.053 1.00 55.12 726 LEU A C 1
ATOM 5792 O O . LEU A 1 726 ? -16.479 38.015 -2.593 1.00 55.12 726 LEU A O 1
ATOM 5796 N N . PRO A 1 727 ? -16.124 35.789 -2.722 1.00 49.47 727 PRO A N 1
ATOM 5797 C CA . PRO A 1 727 ? -16.627 35.689 -4.086 1.00 49.47 727 PRO A CA 1
ATOM 5798 C C . PRO A 1 727 ? -18.064 36.215 -4.110 1.00 49.47 727 PRO A C 1
ATOM 5800 O O . PRO A 1 727 ? -18.894 35.747 -3.326 1.00 49.47 727 PRO A O 1
ATOM 5803 N N . MET A 1 728 ? -18.359 37.194 -4.971 1.00 42.44 728 MET A N 1
ATOM 5804 C CA . MET A 1 728 ? -19.744 37.593 -5.211 1.00 42.44 728 MET A CA 1
ATOM 5805 C C . MET A 1 728 ? -20.499 36.338 -5.643 1.00 42.44 728 MET A C 1
ATOM 5807 O O . MET A 1 728 ? -20.108 35.695 -6.617 1.00 42.44 728 MET A O 1
ATOM 5811 N N . GLN A 1 729 ? -21.546 35.961 -4.905 1.00 38.09 729 GLN A N 1
ATOM 5812 C CA . GLN A 1 729 ? -22.476 34.942 -5.377 1.00 38.09 729 GLN A CA 1
ATOM 5813 C C . GLN A 1 729 ? -22.989 35.420 -6.734 1.00 38.09 729 GLN A C 1
ATOM 5815 O O . GLN A 1 729 ? -23.719 36.411 -6.800 1.00 38.09 729 GLN A O 1
ATOM 5820 N N . GLN A 1 730 ? -22.582 34.750 -7.812 1.00 31.59 730 GLN A N 1
ATOM 5821 C CA . GLN A 1 730 ? -23.306 34.845 -9.069 1.00 31.59 730 GLN A CA 1
ATOM 5822 C C . GLN A 1 730 ? -24.739 34.430 -8.738 1.00 31.59 730 GLN A C 1
ATOM 5824 O O . GLN A 1 730 ? -24.995 33.281 -8.377 1.00 31.59 730 GLN A O 1
ATOM 5829 N N . LYS A 1 731 ? -25.656 35.404 -8.743 1.00 34.09 731 LYS A N 1
ATOM 5830 C CA . LYS A 1 731 ? -27.079 35.095 -8.823 1.00 34.09 731 LYS A CA 1
ATOM 5831 C C . LYS A 1 731 ? -27.247 34.280 -10.106 1.00 34.09 731 LYS A C 1
ATOM 5833 O O . LYS A 1 731 ? -26.736 34.707 -11.138 1.00 34.09 731 LYS A O 1
ATOM 5838 N N . ILE A 1 732 ? -27.851 33.107 -9.927 1.00 37.59 732 ILE A N 1
ATOM 5839 C CA . ILE A 1 732 ? -28.041 32.009 -10.887 1.00 37.59 732 ILE A CA 1
ATOM 5840 C C . ILE A 1 732 ? -28.345 32.515 -12.293 1.00 37.59 732 ILE A C 1
ATOM 5842 O O . ILE A 1 732 ? -29.226 33.400 -12.401 1.00 37.59 732 ILE A O 1
#

Organism: NCBI:txid126358